Protein AF-0000000068211171 (afdb_homodimer)

Nearest PDB structures (foldseek):
  2gdz-assembly1_A-2  TM=8.925E-01  e=3.241E-23  Homo sapiens
  8fd8-assembly1_A  TM=9.115E-01  e=1.598E-21  Homo sapiens
  8fd8-assembly1_B  TM=9.288E-01  e=7.328E-21  Homo sapiens
  6jh7-assembly1_A-2  TM=8.130E-01  e=3.316E-16  Microcystis aeruginosa FACHB-905 = DIANCHI905
  4j1s-assembly1_A  TM=7.257E-01  e=1.377E-08  Bacillus subtilis subsp. subtilis str. 168

Radius of gyration: 23.76 Å; Cα contacts (8 Å, |Δi|>4): 1234; chains: 2; bounding box: 58×72×52 Å

pLDDT: mean 91.54, std 16.05, range [30.41, 98.94]

Secondary structure (DSSP, 8-state):
-PPPP-TT-EEEEET-SSHHHHHHHHHHHHTT-SEEEEEES-HHHHHHHHHHHHTTS-TTSEEEEE--TTSHHHHHHHHHHHHHHHS---EEEE------GGGHHHHHIIIIIHHHHHHHIIIIIIHHHS-SSS-EEEEEE--THHHH--SSSHHHHHHHHHHHHHHHHHT-HHHHHHH-EEEEEEEE-SEE---SS---GGGGSTT-SS--PEEHHHHHHHHHHHHHHPPTT-EEEE-TTPPPEEE-PPPTTTSPPEE--/-PPPP-TT-EEEEETTTSHHHHHHHHHHHHTT-SEEEEEES-HHHHHHHHHHHHTTS-TTSEEEEE--TTSHHHHHHHHHHHHHHHS---EEEE------GGGHHHHHIIIIIHHHHHHHIIIIIIHHHS-SSS-EEEEEE--THHHH--SSSHHHHHHHHHHHHHHHHHT-HHHHHHH-EEEEEEEE-SEE---SS---TTTTSTT-SS--PEEHHHHHHHHHHHHHHPPTT-EEEE-TTPPPEEE-PPPTTTSPPEE--

Sequence (522 aa):
MQTFSVANKVALVTGGSTGIGYFCAIGLLENGAKAVTIADIDEEAGLKAVRSISENFTENSILFVKTDVTDVDQFEEAFQCTVEAFGHVDILINNAGVLDDSDWKKTIDVNLKGTVNGIQLGLENYLQTCRSTEAAIILNISSTLGLQGSSDNPVYSCTKFAVNGLTLSWGSAEIYKRTGVRVISVCPGATSTNTLHEVPKQISELYASSEVIQTAEEVADGIVKVIKHAKTGSIWIIEGGELAHEYVIPNRLTMKKVYIKMQTFSVANKVALVTGGSTGIGYFCAIGLLENGAKAVTIADIDEEAGLKAVRSISENFTENSILFVKTDVTDVDQFEEAFQCTVEAFGHVDILINNAGVLDDSDWKKTIDVNLKGTVNGIQLGLENYLQTCRSTEAAIILNISSTLGLQGSSDNPVYSCTKFAVNGLTLSWGSAEIYKRTGVRVISVCPGATSTNTLHEVPKQISELYASSEVIQTAEEVADGIVKVIKHAKTGSIWIIEGGELAHEYVIPNRLTMKKVYIK

InterPro domains:
  IPR002347 Short-chain dehydrogenase/reductase SDR [PF00106] (9-202)
  IPR002347 Short-chain dehydrogenase/reductase SDR [PR00080] (87-98)
  IPR002347 Short-chain dehydrogenase/reductase SDR [PR00080] (136-144)
  IPR002347 Short-chain dehydrogenase/reductase SDR [PR00080] (156-175)
  IPR002347 Short-chain dehydrogenase/reductase SDR [PR00081] (10-27)
  IPR002347 Short-chain dehydrogenase/reductase SDR [PR00081] (87-98)
  IPR002347 Short-chain dehydrogenase/reductase SDR [PR00081] (130-146)
  IPR002347 Short-chain dehydrogenase/reductase SDR [PR00081] (156-175)
  IPR002347 Short-chain dehydrogenase/reductase SDR [PR00081] (179-196)
  IPR020904 Short-chain dehydrogenase/reductase, conserved site [PS00061] (143-171)
  IPR036291 NAD(P)-binding domain superfamily [SSF51735] (5-245)

Solvent-accessible surface area (backbone atoms only — not comparable to full-atom values): 25677 Å² total; per-residue (Å²): 132,84,67,47,74,50,55,67,29,23,33,40,27,27,35,16,40,47,44,45,30,30,30,32,51,52,45,41,47,76,55,41,24,52,29,34,29,32,25,21,69,52,54,70,49,25,56,50,37,43,56,59,52,46,72,79,42,62,84,82,30,60,44,71,36,74,21,47,49,68,38,58,67,41,38,48,46,45,54,50,52,39,30,70,74,66,66,26,34,25,35,38,35,44,45,43,62,57,88,42,60,94,49,37,68,59,28,42,38,38,36,34,51,12,41,51,43,48,48,50,48,34,66,73,49,40,39,61,72,28,32,85,55,78,58,25,39,38,39,36,59,42,26,49,40,28,62,66,32,26,72,90,37,30,59,46,14,9,31,22,15,17,46,49,20,34,20,29,5,60,8,27,70,69,49,25,73,74,54,35,37,33,18,27,29,39,18,44,39,60,54,47,51,69,63,84,90,73,69,72,71,70,76,50,54,84,62,45,62,98,57,53,64,22,45,22,55,59,48,14,52,40,47,55,54,42,63,26,64,60,57,52,36,38,38,30,34,36,45,59,76,46,74,29,21,48,56,77,74,72,52,82,89,73,48,83,78,49,66,71,127,130,83,68,47,74,50,57,68,29,24,33,41,27,27,35,17,40,47,42,46,28,31,31,33,50,51,45,42,48,76,54,42,23,52,29,34,30,32,26,20,66,51,53,68,49,25,54,51,36,45,56,60,51,43,72,79,42,64,84,79,30,60,44,70,35,72,21,48,50,67,38,58,68,41,39,48,47,46,53,51,52,38,30,71,74,68,66,25,34,26,33,39,35,44,47,44,64,59,87,40,58,92,47,37,68,58,27,42,38,38,36,34,50,12,43,50,43,49,48,48,48,34,65,74,50,40,39,59,72,30,32,84,55,77,58,25,38,38,37,37,60,43,26,47,40,28,65,67,31,25,72,90,38,28,59,45,14,9,31,22,15,17,46,49,20,36,21,30,5,58,8,27,71,67,48,25,74,74,52,34,38,33,18,26,30,38,18,43,40,59,54,48,47,74,71,92,84,77,74,72,71,73,76,53,56,83,62,46,61,99,56,53,62,24,47,22,57,58,49,15,52,42,46,57,52,42,63,27,61,59,57,52,36,39,37,29,36,34,45,59,75,46,76,29,21,47,55,78,74,71,52,82,90,74,48,84,77,47,64,70,126

Organism: Rhynchophorus ferrugineus (NCBI:txid354439)

Foldseek 3Di:
DAFDQLAQAEEEFEPLLFFLNLLLQLLSVVRHYQAYEYEYQDPVSQVVSCVVSCVPHPDLRYHYQHAQLLDLVSVLVSLVVRCVSRVAHAEYEADFADQDVVPLVVRLSGLAVSLVSRCCCCQVPGNQPGTPDLAGEYEYEAAPLCVPHDPVRRSNSVSSVNSLVVQLVCLDPVSCVVRNYAREYEHEYAEPRPDDDDDDPVVCPVCPDVALYHYSNLVSNLVVVCNRDPHGSWYWYDYNSDHIDTDDDDDPVPDDDDDDD/DAFDQLAQAEEEFEPLLFFLNLLLQLLSVVRHYQAYEYEYQDPVSQVVSLVVSCVPDPDLRYHYQHAQLLDLVSVLVSLVVRCVSRVAHAEYEADFADQDVVPLVVRLSGLAVSLVSRCCCCQVPGNQPGTPDLAGEYEYEAAPLCVPHDPVRRSNSVSSVNLLVVQLVCLDPVSCVVRNYAREYEHEYAEDRDDDDDDDPVVCPVCPDVALYHYSNLVSNLVVVCNRDPHGSWYWYDYNSDHIDTDDDDDPVPDDDDDDD

Structure (mmCIF, N/CA/C/O backbone):
data_AF-0000000068211171-model_v1
#
loop_
_entity.id
_entity.type
_entity.pdbx_description
1 polymer '15-hydroxyprostaglandin dehydrogenase'
#
loop_
_atom_site.group_PDB
_atom_site.id
_atom_site.type_symbol
_atom_site.label_atom_id
_atom_site.label_alt_id
_atom_site.label_comp_id
_atom_site.label_asym_id
_atom_site.label_entity_id
_atom_site.label_seq_id
_atom_site.pdbx_PDB_ins_code
_atom_site.Cartn_x
_atom_site.Cartn_y
_atom_site.Cartn_z
_atom_site.occupancy
_atom_site.B_iso_or_equiv
_atom_site.auth_seq_id
_atom_site.auth_comp_id
_atom_site.auth_asym_id
_atom_site.auth_atom_id
_atom_site.pdbx_PDB_model_num
ATOM 1 N N . MET A 1 1 ? -13.75 24.5 -5.977 1 55.88 1 MET A N 1
ATOM 2 C CA . MET A 1 1 ? -13.734 24.125 -4.566 1 55.88 1 MET A CA 1
ATOM 3 C C . MET A 1 1 ? -13.148 25.25 -3.719 1 55.88 1 MET A C 1
ATOM 5 O O . MET A 1 1 ? -12.266 25.984 -4.176 1 55.88 1 MET A O 1
ATOM 9 N N . GLN A 1 2 ? -13.805 25.609 -2.613 1 69 2 GLN A N 1
ATOM 10 C CA . GLN A 1 2 ? -13.391 26.734 -1.776 1 69 2 GLN A CA 1
ATOM 11 C C . GLN A 1 2 ? -12.008 26.5 -1.182 1 69 2 GLN A C 1
ATOM 13 O O . GLN A 1 2 ? -11.664 25.359 -0.824 1 69 2 GLN A O 1
ATOM 18 N N . THR A 1 3 ? -11.156 27.422 -1.24 1 89.31 3 THR A N 1
ATOM 19 C CA . THR A 1 3 ? -9.812 27.391 -0.675 1 89.31 3 THR A CA 1
ATOM 20 C C . THR A 1 3 ? -9.867 27.156 0.832 1 89.31 3 THR A C 1
ATOM 22 O O . THR A 1 3 ? -10.789 27.609 1.504 1 89.31 3 THR A O 1
ATOM 25 N N . PHE A 1 4 ? -9.062 26.297 1.333 1 94.88 4 PHE A N 1
ATOM 26 C CA . PHE A 1 4 ? -8.938 26.062 2.766 1 94.88 4 PHE A CA 1
ATOM 27 C C . PHE A 1 4 ? -7.98 27.062 3.398 1 94.88 4 PHE A C 1
ATOM 29 O O . PHE A 1 4 ? -6.816 27.156 3.006 1 94.88 4 PHE A O 1
ATOM 36 N N . SER A 1 5 ? -8.422 27.844 4.281 1 95.75 5 SER A N 1
ATOM 37 C CA . SER A 1 5 ? -7.57 28.812 4.961 1 95.75 5 SER A CA 1
ATOM 38 C C . SER A 1 5 ? -6.883 28.203 6.172 1 95.75 5 SER A C 1
ATOM 40 O O . SER A 1 5 ? -7.535 27.547 7 1 95.75 5 SER A O 1
ATOM 42 N N . VAL A 1 6 ? -5.629 28.469 6.309 1 97.12 6 VAL A N 1
ATOM 43 C CA . VAL A 1 6 ? -4.84 27.953 7.422 1 97.12 6 VAL A CA 1
ATOM 44 C C . VAL A 1 6 ? -4.973 28.891 8.625 1 97.12 6 VAL A C 1
ATOM 46 O O . VAL A 1 6 ? -4.641 28.516 9.75 1 97.12 6 VAL A O 1
ATOM 49 N N . ALA A 1 7 ? -5.488 30.062 8.367 1 96.88 7 ALA A N 1
ATOM 50 C CA . ALA A 1 7 ? -5.57 31.078 9.406 1 96.88 7 ALA A CA 1
ATOM 51 C C . ALA A 1 7 ? -6.41 30.609 10.586 1 96.88 7 ALA A C 1
ATOM 53 O O . ALA A 1 7 ? -7.52 30.094 10.398 1 96.88 7 ALA A O 1
ATOM 54 N N . ASN A 1 8 ? -5.859 30.719 11.773 1 97.19 8 ASN A N 1
ATOM 55 C CA . ASN A 1 8 ? -6.5 30.438 13.055 1 97.19 8 ASN A CA 1
ATOM 56 C C . ASN A 1 8 ? -6.785 28.953 13.234 1 97.19 8 ASN A C 1
ATOM 58 O O . ASN A 1 8 ? -7.527 28.562 14.133 1 97.19 8 ASN A O 1
ATOM 62 N N . LYS A 1 9 ? -6.211 28.125 12.391 1 98.25 9 LYS A N 1
ATOM 63 C CA . LYS A 1 9 ? -6.402 26.688 12.484 1 98.25 9 LYS A CA 1
ATOM 64 C C . LYS A 1 9 ? -5.402 26.047 13.453 1 98.25 9 LYS A C 1
ATOM 66 O O . LYS A 1 9 ? -4.352 26.641 13.727 1 98.25 9 LYS A O 1
ATOM 71 N N . VAL A 1 10 ? -5.789 24.938 13.977 1 98.75 10 VAL A N 1
ATOM 72 C CA . VAL A 1 10 ? -4.914 24.141 14.828 1 98.75 10 VAL A CA 1
ATOM 73 C C . VAL A 1 10 ? -4.547 22.844 14.125 1 98.75 10 VAL A C 1
ATOM 75 O O . VAL A 1 10 ? -5.414 22.156 13.578 1 98.75 10 VAL A O 1
ATOM 78 N N . ALA A 1 11 ? -3.25 22.531 14.133 1 98.88 11 ALA A N 1
ATOM 79 C CA . ALA A 1 11 ? -2.77 21.359 13.406 1 98.88 11 ALA A CA 1
ATOM 80 C C . ALA A 1 11 ? -2.1 20.375 14.352 1 98.88 11 ALA A C 1
ATOM 82 O O . ALA A 1 11 ? -1.543 20.766 15.383 1 98.88 11 ALA A O 1
ATOM 83 N N . LEU A 1 12 ? -2.244 19.156 14.086 1 98.94 12 LEU A N 1
ATOM 84 C CA . LEU A 1 12 ? -1.472 18.047 14.656 1 98.94 12 LEU A CA 1
ATOM 85 C C . LEU A 1 12 ? -0.563 17.422 13.602 1 98.94 12 LEU A C 1
ATOM 87 O O . LEU A 1 12 ? -1.039 16.938 12.57 1 98.94 12 LEU A O 1
ATOM 91 N N . VAL A 1 13 ? 0.759 17.453 13.805 1 98.94 13 VAL A N 1
ATOM 92 C CA . VAL A 1 13 ? 1.749 16.938 12.867 1 98.94 13 VAL A CA 1
ATOM 93 C C . VAL A 1 13 ? 2.51 15.781 13.5 1 98.94 13 VAL 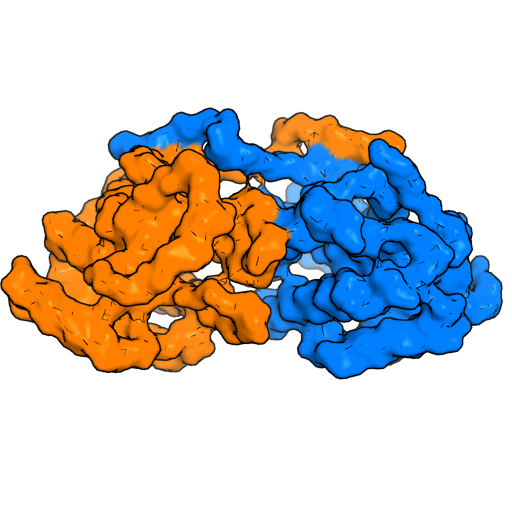A C 1
ATOM 95 O O . VAL A 1 13 ? 3.25 15.961 14.469 1 98.94 13 VAL A O 1
ATOM 98 N N . THR A 1 14 ? 2.361 14.633 12.961 1 98.94 14 THR A N 1
ATOM 99 C CA . THR A 1 14 ? 3.148 13.508 13.453 1 98.94 14 THR A CA 1
ATOM 100 C C . THR A 1 14 ? 4.543 13.516 12.836 1 98.94 14 THR A C 1
ATOM 102 O O . THR A 1 14 ? 4.73 13.984 11.711 1 98.94 14 THR A O 1
ATOM 105 N N . GLY A 1 15 ? 5.465 12.922 13.57 1 98.19 15 GLY A N 1
ATOM 106 C CA . GLY A 1 15 ? 6.836 13.016 13.086 1 98.19 15 GLY A CA 1
ATOM 107 C C . GLY A 1 15 ? 7.297 14.445 12.875 1 98.19 15 GLY A C 1
ATOM 108 O O . GLY A 1 15 ? 7.988 14.742 11.898 1 98.19 15 GLY A O 1
ATOM 109 N N . GLY A 1 16 ? 6.871 15.312 13.703 1 97.81 16 GLY A N 1
ATOM 110 C CA . GLY A 1 16 ? 7.043 16.734 13.453 1 97.81 16 GLY A CA 1
ATOM 111 C C . GLY A 1 16 ? 8.305 17.297 14.086 1 97.81 16 GLY A C 1
ATOM 112 O O . GLY A 1 16 ? 8.539 18.516 14.031 1 97.81 16 GLY A O 1
ATOM 113 N N . SER A 1 17 ? 9.156 16.453 14.695 1 97.06 17 SER A N 1
ATOM 114 C CA . SER A 1 17 ? 10.297 16.953 15.445 1 97.06 17 SER A CA 1
ATOM 115 C C . SER A 1 17 ? 11.445 17.328 14.523 1 97.06 17 SER A C 1
ATOM 117 O O . SER A 1 17 ? 12.32 18.125 14.898 1 97.06 17 SER A O 1
ATOM 119 N N . THR A 1 18 ? 11.531 16.719 13.32 1 94.56 18 THR A N 1
ATOM 120 C CA . THR A 1 18 ? 12.609 16.969 12.375 1 94.56 18 THR A CA 1
ATOM 121 C C . THR A 1 18 ? 12.102 16.906 10.938 1 94.56 18 THR A C 1
ATOM 123 O O . THR A 1 18 ? 10.914 16.641 10.711 1 94.56 18 THR A O 1
ATOM 126 N N . GLY A 1 19 ? 12.906 17.297 10.047 1 95.69 19 GLY A N 1
ATOM 127 C CA . GLY A 1 19 ? 12.656 17.078 8.633 1 95.69 19 GLY A CA 1
ATOM 128 C C . GLY A 1 19 ? 11.438 17.812 8.117 1 95.69 19 GLY A C 1
ATOM 129 O O . GLY A 1 19 ? 11.227 18.984 8.469 1 95.69 19 GLY A O 1
ATOM 130 N N . ILE A 1 20 ? 10.727 17.203 7.27 1 97.19 20 ILE A N 1
ATOM 131 C CA . ILE A 1 20 ? 9.578 17.797 6.605 1 97.19 20 ILE A CA 1
ATOM 132 C C . ILE A 1 20 ? 8.531 18.203 7.645 1 97.19 20 ILE A C 1
ATOM 134 O O . ILE A 1 20 ? 7.961 19.297 7.574 1 97.19 20 ILE A O 1
ATOM 138 N N . GLY A 1 21 ? 8.312 17.344 8.695 1 98.12 21 GLY A N 1
ATOM 139 C CA . GLY A 1 21 ? 7.324 17.641 9.727 1 98.12 21 GLY A CA 1
ATOM 140 C C . GLY A 1 21 ? 7.633 18.891 10.516 1 98.12 21 GLY A C 1
ATOM 141 O O . GLY A 1 21 ? 6.742 19.688 10.797 1 98.12 21 GLY A O 1
ATOM 142 N N . TYR A 1 22 ? 8.891 19.047 10.805 1 97.5 22 TYR A N 1
ATOM 143 C CA . TYR A 1 22 ? 9.359 20.219 11.523 1 97.5 22 TYR A CA 1
ATOM 144 C C . TYR A 1 22 ? 9.078 21.5 10.734 1 97.5 22 TYR A C 1
ATOM 146 O O . TYR A 1 22 ? 8.508 22.453 11.273 1 97.5 22 TYR A O 1
ATOM 154 N N . PHE A 1 23 ? 9.352 21.453 9.5 1 97.69 23 PHE A N 1
ATOM 155 C CA . PHE A 1 23 ? 9.195 22.656 8.68 1 97.69 23 PHE A CA 1
ATOM 156 C C . PHE A 1 23 ? 7.734 22.859 8.305 1 97.69 23 PHE A C 1
ATOM 158 O O . PHE A 1 23 ? 7.305 24 8.07 1 97.69 23 PHE A O 1
ATOM 165 N N . CYS A 1 24 ? 6.953 21.797 8.297 1 98.31 24 CYS A N 1
ATOM 166 C CA . CYS A 1 24 ? 5.516 21.953 8.125 1 98.31 24 CYS A CA 1
ATOM 167 C C . CYS A 1 24 ? 4.914 22.75 9.281 1 98.31 24 CYS A C 1
ATOM 169 O O . CYS A 1 24 ? 4.082 23.625 9.07 1 98.31 24 CYS A O 1
ATOM 171 N N . ALA A 1 25 ? 5.359 22.375 10.508 1 98.25 25 ALA A N 1
ATOM 172 C CA . ALA A 1 25 ? 4.879 23.109 11.672 1 98.25 25 ALA A CA 1
ATOM 173 C C . ALA A 1 25 ? 5.188 24.594 11.555 1 98.25 25 ALA A C 1
ATOM 175 O O . ALA A 1 25 ? 4.305 25.438 11.742 1 98.25 25 ALA A O 1
ATOM 176 N N . ILE A 1 26 ? 6.398 24.922 11.148 1 97.62 26 ILE A N 1
ATOM 177 C CA . ILE A 1 26 ? 6.836 26.297 10.984 1 97.62 26 ILE A CA 1
ATOM 178 C C . ILE A 1 26 ? 6.012 26.984 9.891 1 97.62 26 ILE A C 1
ATOM 180 O O . ILE A 1 26 ? 5.504 28.094 10.078 1 97.62 26 ILE A O 1
ATOM 184 N N . GLY A 1 27 ? 5.871 26.266 8.734 1 97.88 27 GLY A N 1
ATOM 185 C CA . GLY A 1 27 ? 5.137 26.812 7.609 1 97.88 27 GLY A CA 1
ATOM 186 C C . GLY A 1 27 ? 3.686 27.125 7.938 1 97.88 27 GLY A C 1
ATOM 187 O O . GLY A 1 27 ? 3.15 28.141 7.504 1 97.88 27 GLY A O 1
ATOM 188 N N . LEU A 1 28 ? 3.041 26.281 8.711 1 98.44 28 LEU A N 1
ATOM 189 C CA . LEU A 1 28 ? 1.657 26.5 9.109 1 98.44 28 LEU A CA 1
ATOM 190 C C . LEU A 1 28 ? 1.548 27.734 10 1 98.44 28 LEU A C 1
ATOM 192 O O . LEU A 1 28 ? 0.67 28.578 9.789 1 98.44 28 LEU A O 1
ATOM 196 N N . LEU A 1 29 ? 2.439 27.875 10.977 1 98 29 LEU A N 1
ATOM 197 C CA . LEU A 1 29 ? 2.434 29.016 11.875 1 98 29 LEU A CA 1
ATOM 198 C C . LEU A 1 29 ? 2.715 30.312 11.117 1 98 29 LEU A C 1
ATOM 200 O O . LEU A 1 29 ? 2.064 31.328 11.352 1 98 29 LEU A O 1
ATOM 204 N N . GLU A 1 30 ? 3.639 30.219 10.172 1 97.19 30 GLU A N 1
ATOM 205 C CA . GLU A 1 30 ? 3.986 31.391 9.359 1 97.19 30 GLU A CA 1
ATOM 206 C C . GLU A 1 30 ? 2.809 31.828 8.492 1 97.19 30 GLU A C 1
ATOM 208 O O . GLU A 1 30 ? 2.73 33 8.086 1 97.19 30 GLU A O 1
ATOM 213 N N . ASN A 1 31 ? 1.88 30.922 8.258 1 97.19 31 ASN A N 1
ATOM 214 C CA . ASN A 1 31 ? 0.731 31.219 7.41 1 97.19 31 ASN A CA 1
ATOM 215 C C . ASN A 1 31 ? -0.526 31.469 8.242 1 97.19 31 ASN A C 1
ATOM 217 O O . ASN A 1 31 ? -1.642 31.391 7.723 1 97.19 31 ASN A O 1
ATOM 221 N N . GLY A 1 32 ? -0.362 31.641 9.531 1 96.69 32 GLY A N 1
ATOM 222 C CA . GLY A 1 32 ? -1.443 32.188 10.344 1 96.69 32 GLY A CA 1
ATOM 223 C C . GLY A 1 32 ? -2.131 31.125 11.188 1 96.69 32 GLY A C 1
ATOM 224 O O . GLY A 1 32 ? -3.154 31.391 11.82 1 96.69 32 GLY A O 1
ATOM 225 N N . ALA A 1 33 ? -1.628 29.891 11.242 1 98 33 ALA A N 1
ATOM 226 C CA . ALA A 1 33 ? -2.209 28.906 12.141 1 98 33 ALA A CA 1
ATOM 227 C C . ALA A 1 33 ? -2.148 29.375 13.594 1 98 33 ALA A C 1
ATOM 229 O O . ALA A 1 33 ? -1.183 30.031 14 1 98 33 ALA A O 1
ATOM 230 N N . LYS A 1 34 ? -3.182 29.031 14.305 1 97.62 34 LYS A N 1
ATOM 231 C CA . LYS A 1 34 ? -3.23 29.359 15.727 1 97.62 34 LYS A CA 1
ATOM 232 C C . LYS A 1 34 ? -2.182 28.578 16.516 1 97.62 34 LYS A C 1
ATOM 234 O O . LYS A 1 34 ? -1.507 29.141 17.375 1 97.62 34 LYS A O 1
ATOM 239 N N . ALA A 1 35 ? -2.145 27.297 16.203 1 98.44 35 ALA A N 1
ATOM 240 C CA . ALA A 1 35 ? -1.24 26.453 16.969 1 98.44 35 ALA A CA 1
ATOM 241 C C . ALA A 1 35 ? -0.952 25.156 16.234 1 98.44 35 ALA A C 1
ATOM 243 O O . ALA A 1 35 ? -1.715 24.75 15.352 1 98.44 35 ALA A O 1
ATOM 244 N N . VAL A 1 36 ? 0.19 24.531 16.578 1 98.75 36 VAL A N 1
ATOM 245 C CA . VAL A 1 36 ? 0.576 23.234 16.047 1 98.75 36 VAL A CA 1
ATOM 246 C C . VAL A 1 36 ? 1.023 22.312 17.172 1 98.75 36 VAL A C 1
ATOM 248 O O . VAL A 1 36 ? 1.82 22.703 18.031 1 98.75 36 VAL A O 1
ATOM 251 N N . THR A 1 37 ? 0.47 21.172 17.25 1 98.81 37 THR A N 1
ATOM 252 C CA . THR A 1 37 ? 0.99 20.109 18.109 1 98.81 37 THR A CA 1
ATOM 253 C C . THR A 1 37 ? 1.908 19.172 17.312 1 98.81 37 THR A C 1
ATOM 255 O O . THR A 1 37 ? 1.514 18.641 16.281 1 98.81 37 THR A O 1
ATOM 258 N N . ILE A 1 38 ? 3.119 19 17.844 1 98.44 38 ILE A N 1
ATOM 259 C CA . ILE A 1 38 ? 4.074 18.047 17.297 1 98.44 38 ILE A CA 1
ATOM 260 C C . ILE A 1 38 ? 3.959 16.719 18.047 1 98.44 38 ILE A C 1
ATOM 262 O O . ILE A 1 38 ? 4.121 16.688 19.266 1 98.44 38 ILE A O 1
ATOM 266 N N . ALA A 1 39 ? 3.627 15.695 17.359 1 98.88 39 ALA A N 1
ATOM 267 C CA . ALA A 1 39 ? 3.6 14.336 17.891 1 98.88 39 ALA A CA 1
ATOM 268 C C . ALA A 1 39 ? 4.754 13.508 17.344 1 98.88 39 ALA A C 1
ATOM 270 O O . ALA A 1 39 ? 4.898 13.359 16.125 1 98.88 39 ALA A O 1
ATOM 271 N N . ASP A 1 40 ? 5.566 12.984 18.188 1 98.56 40 ASP A N 1
ATOM 272 C CA . ASP A 1 40 ? 6.766 12.258 17.781 1 98.56 40 ASP A CA 1
ATOM 273 C C . ASP A 1 40 ? 7.199 11.266 18.875 1 98.56 40 ASP A C 1
ATOM 275 O O . ASP A 1 40 ? 6.91 11.469 20.047 1 98.56 40 ASP A O 1
ATOM 279 N N . ILE A 1 41 ? 7.891 10.281 18.453 1 98.31 41 ILE A N 1
ATOM 280 C CA . ILE A 1 41 ? 8.328 9.273 19.406 1 98.31 41 ILE A CA 1
ATOM 281 C C . ILE A 1 41 ? 9.594 9.75 20.109 1 98.31 41 ILE A C 1
ATOM 283 O O . ILE A 1 41 ? 9.867 9.336 21.25 1 98.31 41 ILE A O 1
ATOM 287 N N . ASP A 1 42 ? 10.359 10.586 19.469 1 97.81 42 ASP A N 1
ATOM 288 C CA . ASP A 1 42 ? 11.609 11.102 20.016 1 97.81 42 ASP A CA 1
ATOM 289 C C . ASP A 1 42 ? 11.359 12.32 20.891 1 97.81 42 ASP A C 1
ATOM 291 O O . ASP A 1 42 ? 11.25 13.445 20.406 1 97.81 42 ASP A O 1
ATOM 295 N N . GLU A 1 43 ? 11.391 12.102 22.156 1 98.06 43 GLU A N 1
ATOM 296 C CA . GLU A 1 43 ? 11.055 13.164 23.094 1 98.06 43 GLU A CA 1
ATOM 297 C C . GLU A 1 43 ? 12.094 14.281 23.062 1 98.06 43 GLU A C 1
ATOM 299 O O . GLU A 1 43 ? 11.742 15.461 23.078 1 98.06 43 GLU A O 1
ATOM 304 N N . GLU A 1 44 ? 13.344 13.906 23.031 1 98.06 44 GLU A N 1
ATOM 305 C CA . GLU A 1 44 ? 14.406 14.914 23.016 1 98.06 44 GLU A CA 1
ATOM 306 C C . GLU A 1 44 ? 14.312 15.805 21.797 1 98.06 44 GLU A C 1
ATOM 308 O O . GLU A 1 44 ? 14.359 17.031 21.906 1 98.06 44 GLU A O 1
ATOM 313 N N . ALA A 1 45 ? 14.148 15.219 20.625 1 97.44 45 ALA A N 1
ATOM 314 C CA . ALA A 1 45 ? 14.023 15.977 19.391 1 97.44 45 ALA A CA 1
ATOM 315 C C . ALA A 1 45 ? 12.766 16.844 19.391 1 97.44 45 ALA A C 1
ATOM 317 O O . ALA A 1 45 ? 12.773 17.969 18.891 1 97.44 45 ALA A O 1
ATOM 318 N N . GLY A 1 46 ? 11.695 16.312 20.016 1 97.94 46 GLY A N 1
ATOM 319 C CA . GLY A 1 46 ? 10.445 17.047 20.094 1 97.94 46 GLY A CA 1
ATOM 320 C C . GLY A 1 46 ? 10.539 18.297 20.938 1 97.94 46 GLY A C 1
ATOM 321 O O . GLY A 1 46 ? 10.086 19.375 20.531 1 97.94 46 GLY A O 1
ATOM 322 N N . LEU A 1 47 ? 11.125 18.172 22.109 1 97.12 47 LEU A N 1
ATOM 323 C CA . LEU A 1 47 ? 11.258 19.312 23.016 1 97.12 47 LEU A CA 1
ATOM 324 C C . LEU A 1 47 ? 12.203 20.359 22.422 1 97.12 47 LEU A C 1
ATOM 326 O O . LEU A 1 47 ? 11.969 21.562 22.578 1 97.12 47 LEU A O 1
ATOM 330 N N . LYS A 1 48 ? 13.234 19.875 21.766 1 96.25 48 LYS A N 1
ATOM 331 C CA . LYS A 1 48 ? 14.141 20.797 21.062 1 96.25 48 LYS A CA 1
ATOM 332 C C . LYS A 1 48 ? 13.406 21.562 19.984 1 96.25 48 LYS A C 1
ATOM 334 O O . LYS A 1 48 ? 13.625 22.766 19.812 1 96.25 48 LYS A O 1
ATOM 339 N N . ALA A 1 49 ? 12.562 20.875 19.203 1 95.81 49 ALA A N 1
ATOM 340 C CA . ALA A 1 49 ? 11.773 21.5 18.156 1 95.81 49 ALA A CA 1
ATOM 341 C C . ALA A 1 49 ? 10.867 22.594 18.734 1 95.81 49 ALA A C 1
ATOM 343 O O . ALA A 1 49 ? 10.805 23.703 18.188 1 95.81 49 ALA A O 1
ATOM 344 N N . VAL A 1 50 ? 10.195 22.297 19.828 1 95.81 50 VAL A N 1
ATOM 345 C CA . VAL A 1 50 ? 9.281 23.25 20.453 1 95.81 50 VAL A CA 1
ATOM 346 C C . VAL A 1 50 ? 10.047 24.484 20.906 1 95.81 50 VAL A C 1
ATOM 348 O O . VAL A 1 50 ? 9.602 25.609 20.672 1 95.81 50 VAL A O 1
ATOM 351 N N . ARG A 1 51 ? 11.188 24.297 21.5 1 94.56 51 ARG A N 1
ATOM 352 C CA . ARG A 1 51 ? 12 25.422 21.969 1 94.56 51 ARG A CA 1
ATOM 353 C C . ARG A 1 51 ? 12.422 26.297 20.797 1 94.56 51 ARG A C 1
ATOM 355 O O . ARG A 1 51 ? 12.297 27.531 20.859 1 94.56 51 ARG A O 1
ATOM 362 N N . SER A 1 52 ? 12.867 25.656 19.766 1 94.5 52 SER A N 1
ATOM 363 C CA . SER A 1 52 ? 13.352 26.391 18.594 1 94.5 52 SER A CA 1
ATOM 364 C C . SER A 1 52 ? 12.219 27.172 17.938 1 94.5 52 SER A C 1
ATOM 366 O O . SER A 1 52 ? 12.391 28.344 17.578 1 94.5 52 SER A O 1
ATOM 368 N N . ILE A 1 53 ? 11.062 26.578 17.781 1 95.06 53 ILE A N 1
ATOM 369 C CA . ILE A 1 53 ? 9.945 27.188 17.078 1 95.06 53 ILE A CA 1
ATOM 370 C C . ILE A 1 53 ? 9.344 28.297 17.938 1 95.06 53 ILE A C 1
ATOM 372 O O . ILE A 1 53 ? 8.938 29.344 17.406 1 95.06 53 ILE A O 1
ATOM 376 N N . SER A 1 54 ? 9.336 28.078 19.234 1 93.44 54 SER A N 1
ATOM 377 C CA . SER A 1 54 ? 8.727 29.047 20.156 1 93.44 54 SER A CA 1
ATOM 378 C C . SER A 1 54 ? 9.492 30.359 20.156 1 93.44 54 SER A C 1
ATOM 380 O O . SER A 1 54 ? 8.969 31.391 20.578 1 93.44 54 SER A O 1
ATOM 382 N N . GLU A 1 55 ? 10.711 30.297 19.734 1 92.31 55 GLU A N 1
ATOM 383 C CA . GLU A 1 55 ? 11.523 31.5 19.688 1 92.31 55 GLU A CA 1
ATOM 384 C C . GLU A 1 55 ? 10.969 32.5 18.672 1 92.31 55 GLU A C 1
ATOM 386 O O . GLU A 1 55 ? 11.148 33.719 18.812 1 92.31 55 GLU A O 1
ATOM 391 N N . ASN A 1 56 ? 10.305 32.031 17.703 1 90.75 56 ASN A N 1
ATOM 392 C CA . ASN A 1 56 ? 9.891 32.875 16.578 1 90.75 56 ASN A CA 1
ATOM 393 C C . ASN A 1 56 ? 8.383 33.094 16.578 1 90.75 56 ASN A C 1
ATOM 395 O O . ASN A 1 56 ? 7.871 33.875 15.773 1 90.75 56 ASN A O 1
ATOM 399 N N . PHE A 1 57 ? 7.68 32.438 17.406 1 89.94 57 PHE A N 1
ATOM 400 C CA . PHE A 1 57 ? 6.227 32.531 17.406 1 89.94 57 PHE A CA 1
ATOM 401 C C . PHE A 1 57 ? 5.695 32.75 18.812 1 89.94 57 PHE A C 1
ATOM 403 O O . PHE A 1 57 ? 6.453 32.688 19.781 1 89.94 57 PHE A O 1
ATOM 410 N N . THR A 1 58 ? 4.449 33.188 18.875 1 79.12 58 THR A N 1
ATOM 411 C CA . THR A 1 58 ? 3.84 33.469 20.172 1 79.12 58 THR A CA 1
ATOM 412 C C . THR A 1 58 ? 3.973 32.281 21.109 1 79.12 58 THR A C 1
ATOM 414 O O . THR A 1 58 ? 3.947 31.141 20.656 1 79.12 58 THR A O 1
ATOM 417 N N . GLU A 1 59 ? 3.9 32.719 22.234 1 76.56 59 GLU A N 1
ATOM 418 C CA . GLU A 1 59 ? 3.984 31.688 23.266 1 76.56 59 GLU A CA 1
ATOM 419 C C . GLU A 1 59 ? 2.758 30.781 23.234 1 76.56 59 GLU A C 1
ATOM 421 O O . GLU A 1 59 ? 1.652 31.219 22.922 1 76.56 59 GLU A O 1
ATOM 426 N N . ASN A 1 60 ? 2.773 29.562 23.234 1 82.5 60 ASN A N 1
ATOM 427 C CA . ASN A 1 60 ? 1.691 28.594 23.328 1 82.5 60 ASN A CA 1
ATOM 428 C C . ASN A 1 60 ? 1.167 28.219 21.953 1 82.5 60 ASN A C 1
ATOM 430 O O . ASN A 1 60 ? 0.004 27.828 21.797 1 82.5 60 ASN A O 1
ATOM 434 N N . SER A 1 61 ? 1.928 28.531 20.953 1 94.06 61 SER A N 1
ATOM 435 C CA . SER A 1 61 ? 1.477 28.172 19.609 1 94.06 61 SER A CA 1
ATOM 436 C C . SER A 1 61 ? 1.998 26.797 19.203 1 94.06 61 SER A C 1
ATOM 438 O O . SER A 1 61 ? 1.676 26.297 18.125 1 94.06 61 SER A O 1
ATOM 440 N N . ILE A 1 62 ? 2.832 26.219 20.109 1 97.25 62 ILE A N 1
ATOM 441 C CA . ILE A 1 62 ? 3.408 24.938 19.75 1 97.25 62 ILE A CA 1
ATOM 442 C C . ILE A 1 62 ? 3.414 24.016 20.969 1 97.25 62 ILE A C 1
ATOM 444 O O . ILE A 1 62 ? 3.727 24.453 22.078 1 97.25 62 ILE A O 1
ATOM 448 N N . LEU A 1 63 ? 3.002 22.781 20.828 1 97.88 63 LEU A N 1
ATOM 449 C CA . LEU A 1 63 ? 2.938 21.75 21.859 1 97.88 63 LEU A CA 1
ATOM 450 C C . LEU A 1 63 ? 3.6 20.453 21.391 1 97.88 63 LEU A C 1
ATOM 452 O O . LEU A 1 63 ? 3.48 20.094 20.219 1 97.88 63 LEU A O 1
ATOM 456 N N . PHE A 1 64 ? 4.367 19.875 22.297 1 98.5 64 PHE A N 1
ATOM 457 C CA . PHE A 1 64 ? 4.91 18.547 22 1 98.5 64 PHE A CA 1
ATOM 458 C C . PHE A 1 64 ? 4.184 17.469 22.797 1 98.5 64 PHE A C 1
ATOM 460 O O . PHE A 1 64 ? 3.932 17.641 24 1 98.5 64 PHE A O 1
ATOM 467 N N . VAL A 1 65 ? 3.797 16.391 22.141 1 98.88 65 VAL A N 1
ATOM 468 C CA . VAL A 1 65 ? 3.25 15.195 22.781 1 98.88 65 VAL A CA 1
ATOM 469 C C . VAL A 1 65 ? 4.004 13.953 22.297 1 98.88 65 VAL A C 1
ATOM 471 O O . VAL A 1 65 ? 4.039 13.664 21.109 1 98.88 65 VAL A O 1
ATOM 474 N N . LYS A 1 66 ? 4.66 13.234 23.234 1 98.88 66 LYS A N 1
ATOM 475 C CA . LYS A 1 66 ? 5.309 11.977 22.844 1 98.88 66 LYS A CA 1
ATOM 476 C C . LYS A 1 66 ? 4.289 10.961 22.344 1 98.88 66 LYS A C 1
ATOM 478 O O . LYS A 1 66 ? 3.326 10.641 23.047 1 98.88 66 LYS A O 1
ATOM 483 N N . THR A 1 67 ? 4.543 10.484 21.125 1 98.88 67 THR A N 1
ATOM 484 C CA . THR A 1 67 ? 3.527 9.648 20.5 1 98.88 67 THR A CA 1
ATOM 485 C C . THR A 1 67 ? 4.172 8.586 19.609 1 98.88 67 THR A C 1
ATOM 487 O O . THR A 1 67 ? 4.988 8.906 18.75 1 98.88 67 THR A O 1
ATOM 490 N N . ASP A 1 68 ? 3.896 7.363 19.859 1 98.88 68 ASP A N 1
ATOM 491 C CA . ASP A 1 68 ? 4.078 6.289 18.891 1 98.88 68 ASP A CA 1
ATOM 492 C C . ASP A 1 68 ? 2.824 6.094 18.047 1 98.88 68 ASP A C 1
ATOM 494 O O . ASP A 1 68 ? 1.803 5.613 18.547 1 98.88 68 ASP A O 1
ATOM 498 N N . VAL A 1 69 ? 2.904 6.449 16.781 1 98.88 69 VAL A N 1
ATOM 499 C CA . VAL A 1 69 ? 1.716 6.488 15.938 1 98.88 69 VAL A CA 1
ATOM 500 C C . VAL A 1 69 ? 1.16 5.078 15.758 1 98.88 69 VAL A C 1
ATOM 502 O O . VAL A 1 69 ? 0.021 4.902 15.32 1 98.88 69 VAL A O 1
ATOM 505 N N . THR A 1 70 ? 2.008 4.008 16.047 1 98.69 70 THR A N 1
ATOM 506 C CA . THR A 1 70 ? 1.525 2.635 15.93 1 98.69 70 THR A CA 1
ATOM 507 C C . THR A 1 70 ? 0.668 2.258 17.141 1 98.69 70 THR A C 1
ATOM 509 O O . THR A 1 70 ? -0.024 1.239 17.109 1 98.69 70 THR A O 1
ATOM 512 N N . ASP A 1 71 ? 0.743 3.025 18.156 1 98.75 71 ASP A N 1
ATOM 513 C CA . ASP A 1 71 ? -0.074 2.865 19.359 1 98.75 71 ASP A CA 1
ATOM 514 C C . ASP A 1 71 ? -1.28 3.801 19.328 1 98.75 71 ASP A C 1
ATOM 516 O O . ASP A 1 71 ? -1.146 5 19.578 1 98.75 71 ASP A O 1
ATOM 520 N N . VAL A 1 72 ? -2.42 3.229 19.109 1 98.5 72 VAL A N 1
ATOM 521 C CA . VAL A 1 72 ? -3.613 4.027 18.844 1 98.5 72 VAL A CA 1
ATOM 522 C C . VAL A 1 72 ? -3.967 4.852 20.078 1 98.5 72 VAL A C 1
ATOM 524 O O . VAL A 1 72 ? -4.449 5.98 19.969 1 98.5 72 VAL A O 1
ATOM 527 N N . ASP A 1 73 ? -3.736 4.34 21.25 1 98.69 73 ASP A N 1
ATOM 528 C CA . ASP A 1 73 ? -4.043 5.078 22.469 1 98.69 73 ASP A CA 1
ATOM 529 C C . ASP A 1 73 ? -3.129 6.297 22.625 1 98.69 73 ASP A C 1
ATOM 531 O O . ASP A 1 73 ? -3.584 7.375 23 1 98.69 73 ASP A O 1
ATOM 535 N N . GLN A 1 74 ? -1.854 6.102 22.344 1 98.88 74 GLN A N 1
ATOM 536 C CA . GLN A 1 74 ? -0.932 7.23 22.391 1 98.88 74 GLN A CA 1
ATOM 537 C C . GLN A 1 74 ? -1.291 8.273 21.328 1 98.88 74 GLN A C 1
ATOM 539 O O . GLN A 1 74 ? -1.24 9.477 21.594 1 98.88 74 GLN A O 1
ATOM 544 N N . PHE A 1 75 ? -1.656 7.828 20.172 1 98.94 75 PHE A N 1
ATOM 545 C CA . PHE A 1 75 ? -2.033 8.742 19.094 1 98.94 75 PHE A CA 1
ATOM 546 C C . PHE A 1 75 ? -3.287 9.531 19.469 1 98.94 75 PHE A C 1
ATOM 548 O O . PHE A 1 75 ? -3.359 10.734 19.25 1 98.94 75 PHE A O 1
ATOM 555 N N . GLU A 1 76 ? -4.195 8.836 20.062 1 98.81 76 GLU A N 1
ATOM 556 C CA . GLU A 1 76 ? -5.41 9.516 20.516 1 98.81 76 GLU A CA 1
ATOM 557 C C . GLU A 1 76 ? -5.094 10.547 21.594 1 98.81 76 GLU A C 1
ATOM 559 O O . GLU A 1 76 ? -5.699 11.617 21.625 1 98.81 76 GLU A O 1
ATOM 564 N N . GLU A 1 77 ? -4.207 10.195 22.453 1 98.81 77 GLU A N 1
ATOM 565 C CA . GLU A 1 77 ? -3.789 11.148 23.484 1 98.81 77 GLU A CA 1
ATOM 566 C C . GLU A 1 77 ? -3.246 12.43 22.875 1 98.81 77 GLU A C 1
ATOM 568 O O . GLU A 1 77 ? -3.438 13.516 23.406 1 98.81 77 GLU A O 1
ATOM 573 N N . ALA A 1 78 ? -2.547 12.352 21.75 1 98.88 78 ALA A N 1
ATOM 574 C CA . ALA A 1 78 ? -2.047 13.539 21.062 1 98.88 78 ALA A CA 1
ATOM 575 C C . ALA A 1 78 ? -3.195 14.43 20.609 1 98.88 78 ALA A C 1
ATOM 577 O O . ALA A 1 78 ? -3.115 15.656 20.703 1 98.88 78 ALA A O 1
ATOM 578 N N . PHE A 1 79 ? -4.273 13.812 20.109 1 98.88 79 PHE A N 1
ATOM 579 C CA . PHE A 1 79 ? -5.461 14.57 19.719 1 98.88 79 PHE A CA 1
ATOM 580 C C . PHE A 1 79 ? -6.086 15.242 20.938 1 98.88 79 PHE A C 1
ATOM 582 O O . PHE A 1 79 ? -6.434 16.422 20.891 1 98.88 79 PHE A O 1
ATOM 589 N N . GLN A 1 80 ? -6.188 14.461 22 1 98.75 80 GLN A N 1
ATOM 590 C CA . GLN A 1 80 ? -6.809 14.969 23.219 1 98.75 80 GLN A CA 1
ATOM 591 C C . GLN A 1 80 ? -6.031 16.156 23.781 1 98.75 80 GLN A C 1
ATOM 593 O O . GLN A 1 80 ? -6.617 17.188 24.125 1 98.75 80 GLN A O 1
ATOM 598 N N . CYS A 1 81 ? -4.758 16.016 23.844 1 98.81 81 CYS A N 1
ATOM 599 C CA . CYS A 1 81 ? -3.906 17.094 24.344 1 98.81 81 CYS A CA 1
ATOM 600 C C . CYS A 1 81 ? -4.027 18.328 23.469 1 98.81 81 CYS A C 1
ATOM 602 O O . CYS A 1 81 ? -4.027 19.453 23.969 1 98.81 81 CYS A O 1
ATOM 604 N N . THR A 1 82 ? -4.113 18.141 22.125 1 98.69 82 THR A N 1
ATOM 605 C CA . THR A 1 82 ? -4.262 19.25 21.172 1 98.69 82 THR A CA 1
ATOM 606 C C . THR A 1 82 ? -5.551 20.016 21.438 1 98.69 82 THR A C 1
ATOM 608 O O . THR A 1 82 ? -5.539 21.25 21.562 1 98.69 82 THR A O 1
ATOM 611 N N . VAL A 1 83 ? -6.645 19.297 21.594 1 98.44 83 VAL A N 1
ATOM 612 C CA . VAL A 1 83 ? -7.949 19.906 21.797 1 98.44 83 VAL A CA 1
ATOM 613 C C . VAL A 1 83 ? -7.996 20.594 23.172 1 98.44 83 VAL A C 1
ATOM 615 O O . VAL A 1 83 ? -8.539 21.688 23.312 1 98.44 83 VAL A O 1
ATOM 618 N N . GLU A 1 84 ? -7.445 19.906 24.109 1 98.31 84 GLU A N 1
ATOM 619 C CA . GLU A 1 84 ? -7.414 20.484 25.453 1 98.31 84 GLU A CA 1
ATOM 620 C C . GLU A 1 84 ? -6.625 21.781 25.469 1 98.31 84 GLU A C 1
ATOM 622 O O . GLU A 1 84 ? -7.027 22.75 26.125 1 98.31 84 GLU A O 1
ATOM 627 N N . ALA A 1 85 ? -5.551 21.859 24.781 1 98.06 85 ALA A N 1
ATOM 628 C CA . ALA A 1 85 ? -4.645 23 24.828 1 98.06 85 ALA A CA 1
ATOM 629 C C . ALA A 1 85 ? -5.16 24.141 23.969 1 98.06 85 ALA A C 1
ATOM 631 O O . ALA A 1 85 ? -5.012 25.312 24.328 1 98.06 85 ALA A O 1
ATOM 632 N N . PHE A 1 86 ? -5.746 23.781 22.812 1 98.19 86 PHE A N 1
ATOM 633 C CA . PHE A 1 86 ? -5.953 24.828 21.828 1 98.19 86 PHE A CA 1
ATOM 634 C C . PHE A 1 86 ? -7.426 24.938 21.453 1 98.19 86 PHE A C 1
ATOM 636 O O . PHE A 1 86 ? -7.812 25.844 20.703 1 98.19 86 PHE A O 1
ATOM 643 N N . GLY A 1 87 ? -8.25 23.984 21.906 1 97.94 87 GLY A N 1
ATOM 644 C CA . GLY A 1 87 ? -9.688 24.094 21.766 1 97.94 87 GLY A CA 1
ATOM 645 C C . GLY A 1 87 ? -10.234 23.297 20.594 1 97.94 87 GLY A C 1
ATOM 646 O O . GLY A 1 87 ? -11.375 22.828 20.641 1 97.94 87 GLY A O 1
ATOM 647 N N . HIS A 1 88 ? -9.477 23.25 19.578 1 98.12 88 HIS A N 1
ATOM 648 C CA . HIS A 1 88 ? -9.938 22.562 18.375 1 98.12 88 HIS A CA 1
ATOM 649 C C . HIS A 1 88 ? -8.766 21.969 17.594 1 98.12 88 HIS A C 1
ATOM 651 O O . HIS A 1 88 ? -7.602 22.188 17.953 1 98.12 88 HIS A O 1
ATOM 657 N N . VAL A 1 89 ? -9.031 21.172 16.625 1 98.75 89 VAL A N 1
ATOM 658 C CA . VAL A 1 89 ? -8.07 20.609 15.68 1 98.75 89 VAL A CA 1
ATOM 659 C C . VAL A 1 89 ? -8.68 20.578 14.281 1 98.75 89 VAL A C 1
ATOM 661 O O . VAL A 1 89 ? -9.773 20.031 14.086 1 98.75 89 VAL A O 1
ATOM 664 N N . ASP A 1 90 ? -7.953 21.156 13.281 1 98.62 90 ASP A N 1
ATOM 665 C CA . ASP A 1 90 ? -8.508 21.359 11.945 1 98.62 90 ASP A CA 1
ATOM 666 C C . ASP A 1 90 ? -7.68 20.641 10.891 1 98.62 90 ASP A C 1
ATOM 668 O O . ASP A 1 90 ? -8.172 20.359 9.797 1 98.62 90 ASP A O 1
ATOM 672 N N . ILE A 1 91 ? -6.375 20.406 11.203 1 98.88 91 ILE A N 1
ATOM 673 C CA . ILE A 1 91 ? -5.441 19.844 10.242 1 98.88 91 ILE A CA 1
ATOM 674 C C . ILE A 1 91 ? -4.68 18.688 10.883 1 98.88 91 ILE A C 1
ATOM 676 O O . ILE A 1 91 ? -4.133 18.828 11.984 1 98.88 91 ILE A O 1
ATOM 680 N N . LEU A 1 92 ? -4.73 17.578 10.312 1 98.94 92 LEU A N 1
ATOM 681 C CA . LEU A 1 92 ? -3.846 16.469 10.648 1 98.94 92 LEU A CA 1
ATOM 682 C C . LEU A 1 92 ? -2.85 16.203 9.523 1 98.94 92 LEU A C 1
ATOM 684 O O . LEU A 1 92 ? -3.242 16.016 8.367 1 98.94 92 LEU A O 1
ATOM 688 N N . ILE A 1 93 ? -1.593 16.266 9.82 1 98.94 93 ILE A N 1
ATOM 689 C CA . ILE A 1 93 ? -0.552 15.859 8.883 1 98.94 93 ILE A CA 1
ATOM 690 C C . ILE A 1 93 ? 0.09 14.555 9.352 1 98.94 93 ILE A C 1
ATOM 692 O O . ILE A 1 93 ? 0.849 14.547 10.32 1 98.94 93 ILE A O 1
ATOM 696 N N . ASN A 1 94 ? -0.282 13.516 8.727 1 98.94 94 ASN A N 1
ATOM 697 C CA . ASN A 1 94 ? 0.401 12.242 8.922 1 98.94 94 ASN A CA 1
ATOM 698 C C . ASN A 1 94 ? 1.751 12.211 8.211 1 98.94 94 ASN A C 1
ATOM 700 O O . ASN A 1 94 ? 1.83 11.859 7.031 1 98.94 94 ASN A O 1
ATOM 704 N N . ASN A 1 95 ? 2.775 12.492 8.938 1 98.69 95 ASN A N 1
ATOM 705 C CA . ASN A 1 95 ? 4.113 12.648 8.375 1 98.69 95 ASN A CA 1
ATOM 706 C C . ASN A 1 95 ? 5.074 11.594 8.914 1 98.69 95 ASN A C 1
ATOM 708 O O . ASN A 1 95 ? 6.07 11.266 8.273 1 98.69 95 ASN A O 1
ATOM 712 N N . ALA A 1 96 ? 4.758 11.047 10.117 1 98.5 96 ALA A N 1
ATOM 713 C CA . ALA A 1 96 ? 5.637 10.047 10.719 1 98.5 96 ALA A CA 1
ATOM 714 C C . ALA A 1 96 ? 5.883 8.891 9.758 1 98.5 96 ALA A C 1
ATOM 716 O O . ALA A 1 96 ? 4.949 8.375 9.141 1 98.5 96 ALA A O 1
ATOM 717 N N . GLY A 1 97 ? 7.062 8.547 9.555 1 97 97 GLY A N 1
ATOM 718 C CA . GLY A 1 97 ? 7.453 7.445 8.688 1 97 97 GLY A CA 1
ATOM 719 C C . GLY A 1 97 ? 8.914 7.055 8.844 1 97 97 GLY A C 1
ATOM 720 O O . GLY A 1 97 ? 9.711 7.824 9.375 1 97 97 GLY A O 1
ATOM 721 N N . VAL A 1 98 ? 9.242 5.863 8.492 1 96.62 98 VAL A N 1
ATOM 722 C CA . VAL A 1 98 ? 10.625 5.379 8.523 1 96.62 98 VAL A CA 1
ATOM 723 C C . VAL A 1 98 ? 10.977 4.734 7.191 1 96.62 98 VAL A C 1
ATOM 725 O O . VAL A 1 98 ? 10.102 4.188 6.508 1 96.62 98 VAL A O 1
ATOM 728 N N . LEU A 1 99 ? 12.164 4.891 6.805 1 95.81 99 LEU A N 1
ATOM 729 C CA . LEU A 1 99 ? 12.75 4.199 5.664 1 95.81 99 LEU A CA 1
ATOM 730 C C . LEU A 1 99 ? 13.758 3.152 6.125 1 95.81 99 LEU A C 1
ATOM 732 O O . LEU A 1 99 ? 14.945 3.457 6.297 1 95.81 99 LEU A O 1
ATOM 736 N N . ASP A 1 100 ? 13.336 1.982 6.383 1 95.69 100 ASP A N 1
ATOM 737 C CA . ASP A 1 100 ? 14.195 0.899 6.855 1 95.69 100 ASP A CA 1
ATOM 738 C C . ASP A 1 100 ? 13.641 -0.46 6.43 1 95.69 100 ASP A C 1
ATOM 740 O O . ASP A 1 100 ? 12.914 -1.107 7.188 1 95.69 100 ASP A O 1
ATOM 744 N N . ASP A 1 101 ? 14.102 -0.974 5.32 1 96.44 101 ASP A N 1
ATOM 745 C CA . ASP A 1 101 ? 13.602 -2.254 4.824 1 96.44 101 ASP A CA 1
ATOM 746 C C . ASP A 1 101 ? 14.25 -3.42 5.566 1 96.44 101 ASP A C 1
ATOM 748 O O . ASP A 1 101 ? 13.781 -4.555 5.484 1 96.44 101 ASP A O 1
ATOM 752 N N . SER A 1 102 ? 15.406 -3.127 6.285 1 96.69 102 SER A N 1
ATOM 753 C CA . SER A 1 102 ? 15.992 -4.184 7.102 1 96.69 102 SER A CA 1
ATOM 754 C C . SER A 1 102 ? 15.047 -4.594 8.227 1 96.69 102 SER A C 1
ATOM 756 O O . SER A 1 102 ? 15.062 -5.75 8.664 1 96.69 102 SER A O 1
ATOM 758 N N . ASP A 1 103 ? 14.297 -3.619 8.68 1 97.75 103 ASP A N 1
ATOM 759 C CA . ASP A 1 103 ? 13.188 -3.867 9.594 1 97.75 103 ASP A CA 1
ATOM 760 C C . ASP A 1 103 ? 11.852 -3.557 8.93 1 97.75 103 ASP A C 1
ATOM 762 O O . ASP A 1 103 ? 11.133 -2.654 9.367 1 97.75 103 ASP A O 1
ATOM 766 N N . TRP A 1 104 ? 11.539 -4.391 7.953 1 98.19 104 TRP A N 1
ATOM 767 C CA . TRP A 1 104 ? 10.445 -4.059 7.051 1 98.19 104 TRP A CA 1
ATOM 768 C C . TRP A 1 104 ? 9.102 -4.148 7.766 1 98.19 104 TRP A C 1
ATOM 770 O O . TRP A 1 104 ? 8.164 -3.418 7.43 1 98.19 104 TRP A O 1
ATOM 780 N N . LYS A 1 105 ? 8.969 -5.039 8.766 1 98.44 105 LYS A N 1
ATOM 781 C CA . LYS A 1 105 ? 7.723 -5.117 9.516 1 98.44 105 LYS A CA 1
ATOM 782 C C . LYS A 1 105 ? 7.438 -3.811 10.25 1 98.44 105 LYS A C 1
ATOM 784 O O . LYS A 1 105 ? 6.309 -3.314 10.234 1 98.44 105 LYS A O 1
ATOM 789 N N . LYS A 1 106 ? 8.461 -3.275 10.883 1 98.19 106 LYS A N 1
ATOM 790 C CA . LYS A 1 106 ? 8.328 -1.981 11.547 1 98.19 106 LYS A CA 1
ATOM 791 C C . LYS A 1 106 ? 7.973 -0.886 10.539 1 98.19 106 LYS A C 1
ATOM 793 O O . LYS A 1 106 ? 7.176 0.003 10.844 1 98.19 106 LYS A O 1
ATOM 798 N N . THR A 1 107 ? 8.586 -0.93 9.375 1 98.62 107 THR A N 1
ATOM 799 C CA . THR A 1 107 ? 8.297 0.039 8.32 1 98.62 107 THR A CA 1
ATOM 800 C C . THR A 1 107 ? 6.812 0.017 7.961 1 98.62 107 THR A C 1
ATOM 802 O O . THR A 1 107 ? 6.184 1.07 7.84 1 98.62 107 THR A O 1
ATOM 805 N N . ILE A 1 108 ? 6.242 -1.165 7.871 1 98.88 108 ILE A N 1
ATOM 806 C CA . ILE A 1 108 ? 4.82 -1.289 7.566 1 98.88 108 ILE A CA 1
ATOM 807 C C . ILE A 1 108 ? 3.992 -0.759 8.734 1 98.88 108 ILE A C 1
ATOM 809 O O . ILE A 1 108 ? 3.021 -0.025 8.531 1 98.88 108 ILE A O 1
ATOM 813 N N . ASP A 1 109 ? 4.387 -1.083 9.922 1 98.81 109 ASP A N 1
ATOM 814 C CA . ASP A 1 109 ? 3.627 -0.664 11.094 1 98.81 109 ASP A CA 1
ATOM 815 C C . ASP A 1 109 ? 3.596 0.858 11.211 1 98.81 109 ASP A C 1
ATOM 817 O O . ASP A 1 109 ? 2.529 1.448 11.406 1 98.81 109 ASP A O 1
ATOM 821 N N . VAL A 1 110 ? 4.715 1.483 11.062 1 98.75 110 VAL A N 1
ATOM 822 C CA . VAL A 1 110 ? 4.809 2.926 11.266 1 98.75 110 VAL A CA 1
ATOM 823 C C . VAL A 1 110 ? 4.188 3.656 10.078 1 98.75 110 VAL A C 1
ATOM 825 O O . VAL A 1 110 ? 3.309 4.504 10.25 1 98.75 110 VAL A O 1
ATOM 828 N N . ASN A 1 111 ? 4.598 3.307 8.875 1 98.88 111 ASN A N 1
ATOM 829 C CA . ASN A 1 111 ? 4.227 4.07 7.688 1 98.88 111 ASN A CA 1
ATOM 830 C C . ASN A 1 111 ? 2.768 3.842 7.309 1 98.88 111 ASN A C 1
ATOM 832 O O . ASN A 1 111 ? 2.107 4.742 6.789 1 98.88 111 ASN A O 1
ATOM 836 N N . LEU A 1 112 ? 2.318 2.617 7.574 1 98.88 112 LEU A N 1
ATOM 837 C CA . LEU A 1 112 ? 0.98 2.297 7.086 1 98.88 112 LEU A CA 1
ATOM 838 C C . LEU A 1 112 ? -0.017 2.236 8.234 1 98.88 112 LEU A C 1
ATOM 840 O O . LEU A 1 112 ? -0.988 2.996 8.266 1 98.88 112 LEU A O 1
ATOM 844 N N . LYS A 1 113 ? 0.24 1.377 9.211 1 98.88 113 LYS A N 1
ATOM 845 C CA . LYS A 1 113 ? -0.724 1.267 10.305 1 98.88 113 LYS A CA 1
ATOM 846 C C . LYS A 1 113 ? -0.822 2.574 11.086 1 98.88 113 LYS A C 1
ATOM 848 O O . LYS A 1 113 ? -1.907 2.961 11.523 1 98.88 113 LYS A O 1
ATOM 853 N N . GLY A 1 114 ? 0.312 3.221 11.289 1 98.88 114 GLY A N 1
ATOM 854 C CA . GLY A 1 114 ? 0.283 4.535 11.914 1 98.88 114 GLY A CA 1
ATOM 855 C C . GLY A 1 114 ? -0.583 5.531 11.164 1 98.88 114 GLY A C 1
ATOM 856 O O . GLY A 1 114 ? -1.344 6.281 11.773 1 98.88 114 GLY A O 1
ATOM 857 N N . THR A 1 115 ? -0.486 5.551 9.82 1 98.94 115 THR A N 1
ATOM 858 C CA . THR A 1 115 ? -1.283 6.453 9 1 98.94 115 THR A CA 1
ATOM 859 C C . THR A 1 115 ? -2.766 6.098 9.086 1 98.94 115 THR A C 1
ATOM 861 O O . THR A 1 115 ? -3.617 6.984 9.172 1 98.94 115 THR A O 1
ATOM 864 N N . VAL A 1 116 ? -3.109 4.793 9.102 1 98.88 116 VAL A N 1
ATOM 865 C CA . VAL A 1 116 ? -4.496 4.359 9.25 1 98.88 116 VAL A CA 1
ATOM 866 C C . VAL A 1 116 ? -5.047 4.855 10.586 1 98.88 116 VAL A C 1
ATOM 868 O O . VAL A 1 116 ? -6.148 5.41 10.641 1 98.88 116 VAL A O 1
ATOM 871 N N . ASN A 1 117 ? -4.266 4.66 11.664 1 98.81 117 ASN A N 1
ATOM 872 C CA . ASN A 1 117 ? -4.668 5.176 12.969 1 98.81 117 ASN A CA 1
ATOM 873 C C . ASN A 1 117 ? -4.988 6.664 12.906 1 98.81 117 ASN A C 1
ATOM 875 O O . ASN A 1 117 ? -6.02 7.105 13.414 1 98.81 117 ASN A O 1
ATOM 879 N N . GLY A 1 118 ? -4.102 7.406 12.266 1 98.88 118 GLY A N 1
ATOM 880 C CA . GLY A 1 118 ? -4.285 8.844 12.156 1 98.88 118 GLY A CA 1
ATOM 881 C C . GLY A 1 118 ? -5.551 9.227 11.406 1 98.88 118 GLY A C 1
ATOM 882 O O . GLY A 1 118 ? -6.301 10.102 11.852 1 98.88 118 GLY A O 1
ATOM 883 N N . ILE A 1 119 ? -5.773 8.602 10.297 1 98.81 119 ILE A N 1
ATOM 884 C CA . ILE A 1 119 ? -6.938 8.922 9.477 1 98.81 119 ILE A CA 1
ATOM 885 C C . ILE A 1 119 ? -8.219 8.578 10.242 1 98.81 119 ILE A C 1
ATOM 887 O O . ILE A 1 119 ? -9.164 9.367 10.273 1 98.81 119 ILE A O 1
ATOM 891 N N . GLN A 1 120 ? -8.242 7.387 10.883 1 98.31 120 GLN A N 1
ATOM 892 C CA . GLN A 1 120 ? -9.438 6.969 11.602 1 98.31 120 GLN A CA 1
ATOM 893 C C . GLN A 1 120 ? -9.727 7.891 12.781 1 98.31 120 GLN A C 1
ATOM 895 O O . GLN A 1 120 ? -10.859 8.328 12.969 1 98.31 120 GLN A O 1
ATOM 900 N N . LEU A 1 121 ? -8.711 8.195 13.562 1 98.5 121 LEU A N 1
ATOM 901 C CA . LEU A 1 121 ? -8.883 9.117 14.68 1 98.5 121 LEU A CA 1
ATOM 902 C C . LEU A 1 121 ? -9.328 10.492 14.18 1 98.5 121 LEU A C 1
ATOM 904 O O . LEU A 1 121 ? -10.219 11.109 14.766 1 98.5 121 LEU A O 1
ATOM 908 N N . GLY A 1 122 ? -8.664 10.977 13.094 1 98.19 122 GLY A N 1
ATOM 909 C CA . GLY A 1 122 ? -9 12.273 12.531 1 98.19 122 GLY A CA 1
ATOM 910 C C . GLY A 1 122 ? -10.398 12.32 11.945 1 98.19 122 GLY A C 1
ATOM 911 O O . GLY A 1 122 ? -11.219 13.148 12.352 1 98.19 122 GLY A O 1
ATOM 912 N N . LEU A 1 123 ? -10.695 11.391 11.047 1 96.12 123 LEU A N 1
ATOM 913 C CA . LEU A 1 123 ? -11.914 11.414 10.242 1 96.12 123 LEU A CA 1
ATOM 914 C C . LEU A 1 123 ? -13.125 11.008 11.078 1 96.12 123 LEU A C 1
ATOM 916 O O . LEU A 1 123 ? -14.203 11.578 10.922 1 96.12 123 LEU A O 1
ATOM 920 N N . GLU A 1 124 ? -12.969 10.086 11.969 1 90.12 124 GLU A N 1
ATOM 921 C CA . GLU A 1 124 ? -14.125 9.508 12.648 1 90.12 124 GLU A CA 1
ATOM 922 C C . GLU A 1 124 ? -14.352 10.18 14 1 90.12 124 GLU A C 1
ATOM 924 O O . GLU A 1 124 ? -15.484 10.242 14.484 1 90.12 124 GLU A O 1
ATOM 929 N N . ASN A 1 125 ? -13.281 10.773 14.555 1 92.62 125 ASN A N 1
ATOM 930 C CA . ASN A 1 125 ? -13.422 11.242 15.93 1 92.62 125 ASN A CA 1
ATOM 931 C C . ASN A 1 125 ? -13.156 12.742 16.031 1 92.62 125 ASN A C 1
ATOM 933 O O . ASN A 1 125 ? -14.078 13.523 16.266 1 92.62 125 ASN A O 1
ATOM 937 N N . TYR A 1 126 ? -12.109 13.219 15.578 1 96.94 126 TYR A N 1
ATOM 938 C CA . TYR A 1 126 ? -11.648 14.492 16.109 1 96.94 126 TYR A CA 1
ATOM 939 C C . TYR A 1 126 ? -11.852 15.617 15.109 1 96.94 126 TYR A C 1
ATOM 941 O O . TYR A 1 126 ? -12.219 16.734 15.477 1 96.94 126 TYR A O 1
ATOM 949 N N . LEU A 1 127 ? -11.688 15.336 13.812 1 97.44 127 LEU A N 1
ATOM 950 C CA . LEU A 1 127 ? -11.773 16.422 12.844 1 97.44 127 LEU A CA 1
ATOM 951 C C . LEU A 1 127 ? -13.227 16.688 12.461 1 97.44 127 LEU A C 1
ATOM 953 O O . LEU A 1 127 ? -13.523 17.703 11.812 1 97.44 127 LEU A O 1
ATOM 957 N N . GLN A 1 128 ? -14.094 15.898 12.906 1 94.62 128 GLN A N 1
ATOM 958 C CA . GLN A 1 128 ? -15.523 16.156 12.703 1 94.62 128 GLN A CA 1
ATOM 959 C C . GLN A 1 128 ? -16.141 16.828 13.922 1 94.62 128 GLN A C 1
ATOM 961 O O . GLN A 1 128 ? -16.984 17.719 13.781 1 94.62 128 GLN A O 1
ATOM 966 N N . THR A 1 129 ? -15.562 16.5 15.07 1 95.19 129 THR A N 1
ATOM 967 C CA . THR A 1 129 ? -16.266 16.906 16.281 1 95.19 129 THR A CA 1
ATOM 968 C C . THR A 1 129 ? -15.547 18.062 16.969 1 95.19 129 THR A C 1
ATOM 970 O O . THR A 1 129 ? -16.125 18.766 17.797 1 95.19 129 THR A O 1
ATOM 973 N N . CYS A 1 130 ? -14.273 18.25 16.578 1 96.75 130 CYS A N 1
ATOM 974 C CA . CYS A 1 130 ? -13.477 19.219 17.344 1 96.75 130 CYS A CA 1
ATOM 975 C C . CYS A 1 130 ? -12.883 20.266 16.422 1 96.75 130 CYS A C 1
ATOM 977 O O . CYS A 1 130 ? -11.922 20.953 16.781 1 96.75 130 CYS A O 1
ATOM 979 N N . ARG A 1 131 ? -13.336 20.359 15.188 1 95.12 131 ARG A N 1
ATOM 980 C CA . ARG A 1 131 ? -12.828 21.391 14.273 1 95.12 131 ARG A CA 1
ATOM 981 C C . ARG A 1 131 ? -13.453 22.734 14.57 1 95.12 131 ARG A C 1
ATOM 983 O O . ARG A 1 131 ? -14.531 22.812 15.164 1 95.12 131 ARG A O 1
ATOM 990 N N . SER A 1 132 ? -12.773 23.781 14.055 1 94.94 132 SER A N 1
ATOM 991 C CA . SER A 1 132 ? -13.203 25.141 14.344 1 94.94 132 SER A CA 1
ATOM 992 C C . SER A 1 132 ? -14.195 25.641 13.297 1 94.94 132 SER A C 1
ATOM 994 O O . SER A 1 132 ? -14.945 26.578 13.547 1 94.94 132 SER A O 1
ATOM 996 N N . THR A 1 133 ? -14.117 25.094 12.102 1 93 133 THR A N 1
ATOM 997 C CA . THR A 1 133 ? -15.008 25.438 11 1 93 133 THR A CA 1
ATOM 998 C C . THR A 1 133 ? -15.578 24.188 10.344 1 93 133 THR A C 1
ATOM 1000 O O . THR A 1 133 ? -15.32 23.078 10.789 1 93 133 THR A O 1
ATOM 1003 N N . GLU A 1 134 ? -16.266 24.422 9.328 1 92.19 134 GLU A N 1
ATOM 1004 C CA . GLU A 1 134 ? -16.922 23.312 8.648 1 92.19 134 GLU A CA 1
ATOM 1005 C C . GLU A 1 134 ? -15.906 22.469 7.871 1 92.19 134 GLU A C 1
ATOM 1007 O O . GLU A 1 134 ? -16.188 21.328 7.504 1 92.19 134 GLU A O 1
ATOM 1012 N N . ALA A 1 135 ? -14.727 23.047 7.719 1 94.06 135 ALA A N 1
ATOM 1013 C CA . ALA A 1 135 ? -13.75 22.359 6.883 1 94.06 135 ALA A CA 1
ATOM 1014 C C . ALA A 1 135 ? -12.555 21.891 7.707 1 94.06 135 ALA A C 1
ATOM 1016 O O . ALA A 1 135 ? -12.125 22.578 8.641 1 94.06 135 ALA A O 1
ATOM 1017 N N . ALA A 1 136 ? -12.031 20.719 7.402 1 98.06 136 ALA A N 1
ATOM 1018 C CA . ALA A 1 136 ? -10.805 20.172 7.977 1 98.06 136 ALA A CA 1
ATOM 1019 C C . ALA A 1 136 ? -10.031 19.359 6.941 1 98.06 136 ALA A C 1
ATOM 1021 O O . ALA A 1 136 ? -10.539 19.094 5.852 1 98.06 136 ALA A O 1
ATOM 1022 N N . ILE A 1 137 ? -8.773 19.125 7.242 1 98.38 137 ILE A N 1
ATOM 1023 C CA . ILE A 1 137 ? -7.957 18.453 6.234 1 98.38 137 ILE A CA 1
ATOM 1024 C C . ILE A 1 137 ? -7.043 17.438 6.906 1 98.38 137 ILE A C 1
ATOM 1026 O O . ILE A 1 137 ? -6.484 17.703 7.973 1 98.38 137 ILE A O 1
ATOM 1030 N N . ILE A 1 138 ? -6.996 16.281 6.312 1 98.81 138 ILE A N 1
ATOM 1031 C CA . ILE A 1 138 ? -5.965 15.289 6.598 1 98.81 138 ILE A CA 1
ATOM 1032 C C . ILE A 1 138 ? -4.988 15.211 5.43 1 98.81 138 ILE A C 1
ATOM 1034 O O . ILE A 1 138 ? -5.395 14.992 4.285 1 98.81 138 ILE A O 1
ATOM 1038 N N . LEU A 1 139 ? -3.758 15.508 5.684 1 98.94 139 LEU A N 1
ATOM 1039 C CA . LEU A 1 139 ? -2.699 15.359 4.691 1 98.94 139 LEU A CA 1
ATOM 1040 C C . LEU A 1 139 ? -1.776 14.203 5.051 1 98.94 139 LEU A C 1
ATOM 1042 O O . LEU A 1 139 ? -1.236 14.148 6.156 1 98.94 139 LEU A O 1
ATOM 1046 N N . ASN A 1 140 ? -1.644 13.258 4.156 1 98.94 140 ASN A N 1
ATOM 1047 C CA . ASN A 1 140 ? -0.75 12.117 4.309 1 98.94 140 ASN A CA 1
ATOM 1048 C C . ASN A 1 140 ? 0.541 12.305 3.516 1 98.94 140 ASN A C 1
ATOM 1050 O O . ASN A 1 140 ? 0.503 12.562 2.312 1 98.94 140 ASN A O 1
ATOM 1054 N N . ILE A 1 141 ? 1.642 12.172 4.18 1 98.75 141 ILE A N 1
ATOM 1055 C CA . ILE A 1 141 ? 2.916 12.281 3.477 1 98.75 141 ILE A CA 1
ATOM 1056 C C . ILE A 1 141 ? 3.287 10.922 2.875 1 98.75 141 ILE A C 1
ATOM 1058 O O . ILE A 1 141 ? 3.547 9.969 3.605 1 98.75 141 ILE A O 1
ATOM 1062 N N . SER A 1 142 ? 3.266 10.852 1.609 1 98.31 142 SER A N 1
ATOM 1063 C CA . SER A 1 142 ? 3.736 9.703 0.849 1 98.31 142 SER A CA 1
ATOM 1064 C C . SER A 1 142 ? 5.145 9.93 0.311 1 98.31 142 SER A C 1
ATOM 1066 O O . SER A 1 142 ? 6.047 10.312 1.06 1 98.31 142 SER A O 1
ATOM 1068 N N . SER A 1 143 ? 5.426 9.531 -0.896 1 96.25 143 SER A N 1
ATOM 1069 C CA . SER A 1 143 ? 6.711 9.656 -1.576 1 96.25 143 SER A CA 1
ATOM 1070 C C . SER A 1 143 ? 6.562 9.461 -3.08 1 96.25 143 SER A C 1
ATOM 1072 O O . SER A 1 143 ? 5.633 8.781 -3.533 1 96.25 143 SER A O 1
ATOM 1074 N N . THR A 1 144 ? 7.48 10.055 -3.809 1 95.12 144 THR A N 1
ATOM 1075 C CA . THR A 1 144 ? 7.535 9.711 -5.227 1 95.12 144 THR A CA 1
ATOM 1076 C C . THR A 1 144 ? 7.801 8.219 -5.414 1 95.12 144 THR A C 1
ATOM 1078 O O . THR A 1 144 ? 7.441 7.645 -6.445 1 95.12 144 THR A O 1
ATOM 1081 N N . LEU A 1 145 ? 8.344 7.605 -4.438 1 94.88 145 LEU A N 1
ATOM 1082 C CA . LEU A 1 145 ? 8.57 6.164 -4.469 1 94.88 145 LEU A CA 1
ATOM 1083 C C . LEU A 1 145 ? 7.27 5.398 -4.266 1 94.88 145 LEU A C 1
ATOM 1085 O O . LEU A 1 145 ? 7.234 4.176 -4.406 1 94.88 145 LEU A O 1
ATOM 1089 N N . GLY A 1 146 ? 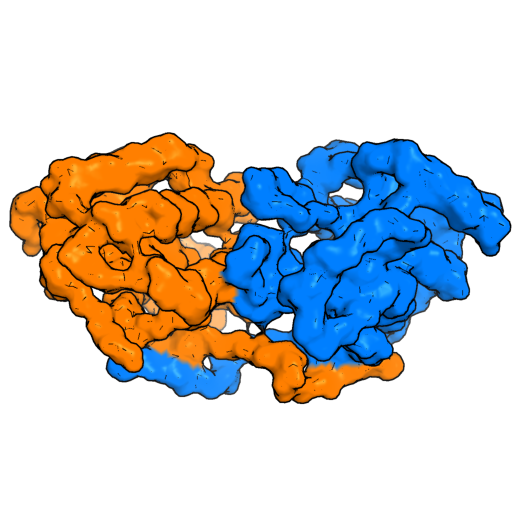6.195 6.059 -3.949 1 96.81 146 GLY A N 1
ATOM 1090 C CA . GLY A 1 146 ? 4.867 5.477 -3.863 1 96.81 146 GLY A CA 1
ATOM 1091 C C . GLY A 1 146 ? 4.086 5.578 -5.16 1 96.81 146 GLY A C 1
ATOM 1092 O O . GLY A 1 146 ? 2.871 5.355 -5.176 1 96.81 146 GLY A O 1
ATOM 1093 N N . LEU A 1 147 ? 4.801 5.988 -6.258 1 95.81 147 LEU A N 1
ATOM 1094 C CA . LEU A 1 147 ? 4.133 6.191 -7.535 1 95.81 147 LEU A CA 1
ATOM 1095 C C . LEU A 1 147 ? 4.691 5.254 -8.602 1 95.81 147 LEU A C 1
ATOM 1097 O O . LEU A 1 147 ? 3.99 4.891 -9.547 1 95.81 147 LEU A O 1
ATOM 1101 N N . GLN A 1 148 ? 5.965 4.773 -8.5 1 92.56 148 GLN A N 1
ATOM 1102 C CA . GLN A 1 148 ? 6.578 3.996 -9.57 1 92.56 148 GLN A CA 1
ATOM 1103 C C . GLN A 1 148 ? 7.273 2.754 -9.023 1 92.56 148 GLN A C 1
ATOM 1105 O O . GLN A 1 148 ? 7.625 1.847 -9.781 1 92.56 148 GLN A O 1
ATOM 1110 N N . GLY A 1 149 ? 7.496 2.648 -7.832 1 93.75 149 GLY A N 1
ATOM 1111 C CA . GLY A 1 149 ? 8.227 1.548 -7.223 1 93.75 149 GLY A CA 1
ATOM 1112 C C . GLY A 1 149 ? 9.695 1.862 -6.992 1 93.75 149 GLY A C 1
ATOM 1113 O O . GLY A 1 149 ? 10.219 2.826 -7.547 1 93.75 149 GLY A O 1
ATOM 1114 N N . SER A 1 150 ? 10.32 1.1 -6.133 1 95.25 150 SER A N 1
ATOM 1115 C CA . SER A 1 150 ? 11.75 1.23 -5.844 1 95.25 150 SER A CA 1
ATOM 1116 C C . SER A 1 150 ? 12.383 -0.129 -5.582 1 95.25 150 SER A C 1
ATOM 1118 O O . SER A 1 150 ? 12.062 -0.792 -4.594 1 95.25 150 SER A O 1
ATOM 1120 N N . SER A 1 151 ? 13.375 -0.496 -6.414 1 95.81 151 SER A N 1
ATOM 1121 C CA . SER A 1 151 ? 14.062 -1.767 -6.23 1 95.81 151 SER A CA 1
ATOM 1122 C C . SER A 1 151 ? 14.969 -1.732 -5 1 95.81 151 SER A C 1
ATOM 1124 O O . SER A 1 151 ? 15.258 -2.775 -4.41 1 95.81 151 SER A O 1
ATOM 1126 N N . ASP A 1 152 ? 15.352 -0.528 -4.551 1 95 152 ASP A N 1
ATOM 1127 C CA . ASP A 1 152 ? 16.266 -0.38 -3.42 1 95 152 ASP A CA 1
ATOM 1128 C C . ASP A 1 152 ? 15.516 -0.481 -2.094 1 95 152 ASP A C 1
ATOM 1130 O O . ASP A 1 152 ? 16.094 -0.904 -1.085 1 95 152 ASP A O 1
ATOM 1134 N N . ASN A 1 153 ? 14.297 -0.049 -2.111 1 96.94 153 ASN A N 1
ATOM 1135 C CA . ASN A 1 153 ? 13.469 -0.042 -0.909 1 96.94 153 ASN A CA 1
ATOM 1136 C C . ASN A 1 153 ? 12.039 -0.493 -1.209 1 96.94 153 ASN A C 1
ATOM 1138 O O . ASN A 1 153 ? 11.102 0.292 -1.091 1 96.94 153 ASN A O 1
ATOM 1142 N N . PRO A 1 154 ? 11.906 -1.776 -1.554 1 98.06 154 PRO A N 1
ATOM 1143 C CA . PRO A 1 154 ? 10.602 -2.244 -2.027 1 98.06 154 PRO A CA 1
ATOM 1144 C C . PRO A 1 154 ? 9.508 -2.131 -0.965 1 98.06 154 PRO A C 1
ATOM 1146 O O . PRO A 1 154 ? 8.367 -1.783 -1.28 1 98.06 154 PRO A O 1
ATOM 1149 N N . VAL A 1 155 ? 9.852 -2.428 0.289 1 98.62 155 VAL A N 1
ATOM 1150 C CA . VAL A 1 155 ? 8.836 -2.412 1.332 1 98.62 155 VAL A CA 1
ATOM 1151 C C . VAL A 1 155 ? 8.477 -0.971 1.686 1 98.62 155 VAL A C 1
ATOM 1153 O O . VAL A 1 155 ? 7.297 -0.632 1.819 1 98.62 155 VAL A O 1
ATOM 1156 N N . TYR A 1 156 ? 9.461 -0.071 1.767 1 98 156 TYR A N 1
ATOM 1157 C CA . TYR A 1 156 ? 9.156 1.345 1.944 1 98 156 TYR A CA 1
ATOM 1158 C C . TYR A 1 156 ? 8.242 1.851 0.835 1 98 156 TYR A C 1
ATOM 1160 O O . TYR A 1 156 ? 7.211 2.471 1.106 1 98 156 TYR A O 1
ATOM 1168 N N . SER A 1 157 ? 8.633 1.541 -0.415 1 98.19 157 SER A N 1
ATOM 1169 C CA . SER A 1 157 ? 7.867 1.977 -1.579 1 98.19 157 SER A CA 1
ATOM 1170 C C . SER A 1 157 ? 6.422 1.492 -1.505 1 98.19 157 SER A C 1
ATOM 1172 O O . SER A 1 157 ? 5.488 2.266 -1.737 1 98.19 157 SER A O 1
ATOM 1174 N N . CYS A 1 158 ? 6.242 0.259 -1.135 1 98.38 158 CYS A N 1
ATOM 1175 C CA . CYS A 1 158 ? 4.891 -0.281 -1.117 1 98.38 158 CYS A CA 1
ATOM 1176 C C . CYS A 1 158 ? 4.035 0.421 -0.067 1 98.38 158 CYS A C 1
ATOM 1178 O O . CYS A 1 158 ? 2.832 0.601 -0.258 1 98.38 158 CYS A O 1
ATOM 1180 N N . THR A 1 159 ? 4.637 0.81 1.109 1 98.75 159 THR A N 1
ATOM 1181 C CA . THR A 1 159 ? 3.867 1.527 2.119 1 98.75 159 THR A CA 1
ATOM 1182 C C . THR A 1 159 ? 3.393 2.873 1.583 1 98.75 159 THR A C 1
ATOM 1184 O O . THR A 1 159 ? 2.297 3.33 1.917 1 98.75 159 THR A O 1
ATOM 1187 N N . LYS A 1 160 ? 4.215 3.475 0.787 1 98.69 160 LYS A N 1
ATOM 1188 C CA . LYS A 1 160 ? 3.85 4.781 0.251 1 98.69 160 LYS A CA 1
ATOM 1189 C C . LYS A 1 160 ? 2.799 4.652 -0.849 1 98.69 160 LYS A C 1
ATOM 1191 O O . LYS A 1 160 ? 1.947 5.531 -1.007 1 98.69 160 LYS A O 1
ATOM 1196 N N . PHE A 1 161 ? 2.812 3.525 -1.598 1 98.62 161 PHE A N 1
ATOM 1197 C CA . PHE A 1 161 ? 1.682 3.189 -2.457 1 98.62 161 PHE A CA 1
ATOM 1198 C C . PHE A 1 161 ? 0.404 3.047 -1.638 1 98.62 161 PHE A C 1
ATOM 1200 O O . PHE A 1 161 ? -0.645 3.574 -2.018 1 98.62 161 PHE A O 1
ATOM 1207 N N . ALA A 1 162 ? 0.521 2.371 -0.54 1 98.88 162 ALA A N 1
ATOM 1208 C CA . ALA A 1 162 ? -0.625 2.135 0.335 1 98.88 162 ALA A CA 1
ATOM 1209 C C . ALA A 1 162 ? -1.191 3.447 0.866 1 98.88 162 ALA A C 1
ATOM 1211 O O . ALA A 1 162 ? -2.41 3.627 0.927 1 98.88 162 ALA A O 1
ATOM 1212 N N . VAL A 1 163 ? -0.348 4.355 1.228 1 98.88 163 VAL A N 1
ATOM 1213 C CA . VAL A 1 163 ? -0.763 5.652 1.746 1 98.88 163 VAL A CA 1
ATOM 1214 C C . VAL A 1 163 ? -1.571 6.398 0.687 1 98.88 163 VAL A C 1
ATOM 1216 O O . VAL A 1 163 ? -2.598 7.012 0.996 1 98.88 163 VAL A O 1
ATOM 1219 N N . ASN A 1 164 ? -1.113 6.363 -0.542 1 98.62 164 ASN A N 1
ATOM 1220 C CA . ASN A 1 164 ? -1.888 6.969 -1.621 1 98.62 164 ASN A CA 1
ATOM 1221 C C . ASN A 1 164 ? -3.234 6.277 -1.799 1 98.62 164 ASN A C 1
ATOM 1223 O O . ASN A 1 164 ? -4.246 6.93 -2.055 1 98.62 164 ASN A O 1
ATOM 1227 N N . GLY A 1 165 ? -3.232 4.941 -1.66 1 98.56 165 GLY A N 1
ATOM 1228 C CA . GLY A 1 165 ? -4.492 4.215 -1.711 1 98.56 165 GLY A CA 1
ATOM 1229 C C . GLY A 1 165 ? -5.461 4.629 -0.622 1 98.56 165 GLY A C 1
ATOM 1230 O O . GLY A 1 165 ? -6.66 4.766 -0.872 1 98.56 165 GLY A O 1
ATOM 1231 N N . LEU A 1 166 ? -4.957 4.848 0.589 1 98.81 166 LEU A N 1
ATOM 1232 C CA . LEU A 1 166 ? -5.773 5.352 1.687 1 98.81 166 LEU A CA 1
ATOM 1233 C C . LEU A 1 166 ? -6.359 6.719 1.343 1 98.81 166 LEU A C 1
ATOM 1235 O O . LEU A 1 166 ? -7.539 6.973 1.597 1 98.81 166 LEU A O 1
ATOM 1239 N N . THR A 1 167 ? -5.52 7.539 0.768 1 98.75 167 THR A N 1
ATOM 1240 C CA . THR A 1 167 ? -5.914 8.898 0.423 1 98.75 167 THR A CA 1
ATOM 1241 C C . THR A 1 167 ? -7.062 8.891 -0.583 1 98.75 167 THR A C 1
ATOM 1243 O O . THR A 1 167 ? -8.055 9.602 -0.406 1 98.75 167 THR A O 1
ATOM 1246 N N . LEU A 1 168 ? -6.895 8.094 -1.583 1 98.19 168 LEU A N 1
ATOM 1247 C CA . LEU A 1 168 ? -7.938 7.98 -2.598 1 98.19 168 LEU A CA 1
ATOM 1248 C C . LEU A 1 168 ? -9.227 7.426 -1.999 1 98.19 168 LEU A C 1
ATOM 1250 O O . LEU A 1 168 ? -10.32 7.863 -2.355 1 98.19 168 LEU A O 1
ATOM 1254 N N . SER A 1 169 ? -9.094 6.492 -1.096 1 98.31 169 SER A N 1
ATOM 1255 C CA . SER A 1 169 ? -10.242 5.789 -0.535 1 98.31 169 SER A CA 1
ATOM 1256 C C . SER A 1 169 ? -10.992 6.664 0.464 1 98.31 169 SER A C 1
ATOM 1258 O O . SER A 1 169 ? -12.18 6.945 0.284 1 98.31 169 SER A O 1
ATOM 1260 N N . TRP A 1 170 ? -10.289 7.215 1.389 1 98.56 170 TRP A N 1
ATOM 1261 C CA . TRP A 1 170 ? -10.922 8.016 2.428 1 98.56 170 TRP A CA 1
ATOM 1262 C C . TRP A 1 170 ? -11.117 9.453 1.963 1 98.56 170 TRP A C 1
ATOM 1264 O O . TRP A 1 170 ? -11.828 10.234 2.605 1 98.56 170 TRP A O 1
ATOM 1274 N N . GLY A 1 171 ? -10.484 9.82 0.828 1 98.25 171 GLY A N 1
ATOM 1275 C CA . GLY A 1 171 ? -10.672 11.133 0.237 1 98.25 171 GLY A CA 1
ATOM 1276 C C . GLY A 1 171 ? -11.781 11.172 -0.791 1 98.25 171 GLY A C 1
ATOM 1277 O O . GLY A 1 171 ? -11.883 12.117 -1.575 1 98.25 171 GLY A O 1
ATOM 1278 N N . SER A 1 172 ? -12.617 10.148 -0.812 1 97.31 172 SER A N 1
ATOM 1279 C CA . SER A 1 172 ? -13.703 10.086 -1.78 1 97.31 172 SER A CA 1
ATOM 1280 C C . SER A 1 172 ? -14.68 11.25 -1.599 1 97.31 172 SER A C 1
ATOM 1282 O O . SER A 1 172 ? -14.805 11.797 -0.499 1 97.31 172 SER A O 1
ATOM 1284 N N . ALA A 1 173 ? -15.375 11.586 -2.721 1 96.31 173 ALA A N 1
ATOM 1285 C CA . ALA A 1 173 ? -16.375 12.656 -2.68 1 96.31 173 ALA A CA 1
ATOM 1286 C C . ALA A 1 173 ? -17.469 12.344 -1.672 1 96.31 173 ALA A C 1
ATOM 1288 O O . ALA A 1 173 ? -17.969 13.242 -0.984 1 96.31 173 ALA A O 1
ATOM 1289 N N . GLU A 1 174 ? -17.781 11.078 -1.588 1 95.75 174 GLU A N 1
ATOM 1290 C CA . GLU A 1 174 ? -18.844 10.641 -0.679 1 95.75 174 GLU A CA 1
ATOM 1291 C C . GLU A 1 174 ? -18.453 10.898 0.776 1 95.75 174 GLU A C 1
ATOM 1293 O O . GLU A 1 174 ? -19.25 11.438 1.548 1 95.75 174 GLU A O 1
ATOM 1298 N N . ILE A 1 175 ? -17.328 10.562 1.147 1 96.94 175 ILE A N 1
ATOM 1299 C CA . ILE A 1 175 ? -16.875 10.742 2.52 1 96.94 175 ILE A CA 1
ATOM 1300 C C . ILE A 1 175 ? -16.734 12.234 2.82 1 96.94 175 ILE A C 1
ATOM 1302 O O . ILE A 1 175 ? -17.125 12.695 3.896 1 96.94 175 ILE A O 1
ATOM 1306 N N . TYR A 1 176 ? -16.25 12.977 1.854 1 96.94 176 TYR A N 1
ATOM 1307 C CA . TYR A 1 176 ? -16.125 14.422 2.037 1 96.94 176 TYR A CA 1
ATOM 1308 C C . TYR A 1 176 ? -17.484 15.062 2.277 1 96.94 176 TYR A C 1
ATOM 1310 O O . TYR A 1 176 ? -17.641 15.922 3.15 1 96.94 176 TYR A O 1
ATOM 1318 N N . LYS A 1 177 ? -18.422 14.648 1.457 1 95.75 177 LYS A N 1
ATOM 1319 C CA . LYS A 1 177 ? -19.766 15.203 1.595 1 95.75 177 LYS A CA 1
ATOM 1320 C C . LYS A 1 177 ? -20.328 14.953 2.994 1 95.75 177 LYS A C 1
ATOM 1322 O O . LYS A 1 177 ? -20.984 15.82 3.564 1 95.75 177 LYS A O 1
ATOM 1327 N N . ARG A 1 178 ? -19.984 13.82 3.545 1 95 178 ARG A N 1
ATOM 1328 C CA . ARG A 1 178 ? -20.516 13.414 4.836 1 95 178 ARG A CA 1
ATOM 1329 C C . ARG A 1 178 ? -19.75 14.062 5.98 1 95 178 ARG A C 1
ATOM 1331 O O . ARG A 1 178 ? -20.344 14.43 7.004 1 95 178 ARG A O 1
ATOM 1338 N N . THR A 1 179 ? -18.453 14.328 5.812 1 95.94 179 THR A N 1
ATOM 1339 C CA . THR A 1 179 ? -17.625 14.656 6.965 1 95.94 179 THR A CA 1
ATOM 1340 C C . THR A 1 179 ? -17.125 16.094 6.879 1 95.94 179 THR A C 1
ATOM 1342 O O . THR A 1 179 ? -16.719 16.688 7.887 1 95.94 179 THR A O 1
ATOM 1345 N N . GLY A 1 180 ? -17.031 16.609 5.648 1 96 180 GLY A N 1
ATOM 1346 C CA . GLY A 1 180 ? -16.422 17.922 5.441 1 96 180 GLY A CA 1
ATOM 1347 C C . GLY A 1 180 ? -14.914 17.906 5.602 1 96 180 GLY A C 1
ATOM 1348 O O . GLY A 1 180 ? -14.289 18.969 5.738 1 96 180 GLY A O 1
ATOM 1349 N N . VAL A 1 181 ? -14.297 16.719 5.656 1 97.81 181 VAL A N 1
ATOM 1350 C CA . VAL A 1 181 ? -12.859 16.594 5.852 1 97.81 181 VAL A CA 1
ATOM 1351 C C . VAL A 1 181 ? -12.195 16.172 4.539 1 97.81 181 VAL A C 1
ATOM 1353 O O . VAL A 1 181 ? -12.531 15.133 3.971 1 97.81 181 VAL A O 1
ATOM 1356 N N . ARG A 1 182 ? -11.289 17.016 4.004 1 98.12 182 ARG A N 1
ATOM 1357 C CA . ARG A 1 182 ? -10.492 16.625 2.846 1 98.12 182 ARG A CA 1
ATOM 1358 C C . ARG A 1 182 ? -9.383 15.664 3.244 1 98.12 182 ARG A C 1
ATOM 1360 O O . ARG A 1 182 ? -8.773 15.82 4.305 1 98.12 182 ARG A O 1
ATOM 1367 N N . VAL A 1 183 ? -9.172 14.688 2.465 1 98.69 183 VAL A N 1
ATOM 1368 C CA . VAL A 1 183 ? -8.031 13.789 2.605 1 98.69 183 VAL A CA 1
ATOM 1369 C C . VAL A 1 183 ? -7.164 13.852 1.35 1 98.69 183 VAL A C 1
ATOM 1371 O O . VAL A 1 183 ? -7.641 13.562 0.247 1 98.69 183 VAL A O 1
ATOM 1374 N N . ILE A 1 184 ? -5.879 14.281 1.521 1 98.62 184 ILE A N 1
ATOM 1375 C CA . ILE A 1 184 ? -4.977 14.453 0.388 1 98.62 184 ILE A CA 1
ATOM 1376 C C . ILE A 1 184 ? -3.617 13.836 0.713 1 98.62 184 ILE A C 1
ATOM 1378 O O . ILE A 1 184 ? -3.33 13.531 1.871 1 98.62 184 ILE A O 1
ATOM 1382 N N . SER A 1 185 ? -2.848 13.57 -0.331 1 98.75 185 SER A N 1
ATOM 1383 C CA . SER A 1 185 ? -1.479 13.133 -0.083 1 98.75 185 SER A CA 1
ATOM 1384 C C . SER A 1 185 ? -0.476 13.969 -0.866 1 98.75 185 SER A C 1
ATOM 1386 O O . SER A 1 185 ? -0.823 14.57 -1.885 1 98.75 185 SER A O 1
ATOM 1388 N N . VAL A 1 186 ? 0.693 14.109 -0.328 1 98.75 186 VAL A N 1
ATOM 1389 C CA . VAL A 1 186 ? 1.839 14.711 -0.998 1 98.75 186 VAL A CA 1
ATOM 1390 C C . VAL A 1 186 ? 2.951 13.68 -1.158 1 98.75 186 VAL A C 1
ATOM 1392 O O . VAL A 1 186 ? 3.209 12.891 -0.247 1 98.75 186 VAL A O 1
ATOM 1395 N N . CYS A 1 187 ? 3.525 13.703 -2.311 1 98.31 187 CYS A N 1
ATOM 1396 C CA . CYS A 1 187 ? 4.633 12.82 -2.656 1 98.31 187 CYS A CA 1
ATOM 1397 C C . CYS A 1 187 ? 5.914 13.609 -2.873 1 98.31 187 CYS A C 1
ATOM 1399 O O . CYS A 1 187 ? 6.238 13.984 -4.004 1 98.31 187 CYS A O 1
ATOM 1401 N N . PRO A 1 188 ? 6.68 13.773 -1.777 1 97.38 188 PRO A N 1
ATOM 1402 C CA . PRO A 1 188 ? 7.961 14.453 -1.954 1 97.38 188 PRO A CA 1
ATOM 1403 C C . PRO A 1 188 ? 8.984 13.609 -2.711 1 97.38 188 PRO A C 1
ATOM 1405 O O . PRO A 1 188 ? 9.023 12.383 -2.541 1 97.38 188 PRO A O 1
ATOM 1408 N N . GLY A 1 189 ? 9.742 14.234 -3.543 1 94.69 189 GLY A N 1
ATOM 1409 C CA . GLY A 1 189 ? 10.914 13.594 -4.133 1 94.69 189 GLY A CA 1
ATOM 1410 C C . GLY A 1 189 ? 12.117 13.578 -3.209 1 94.69 189 GLY A C 1
ATOM 1411 O O . GLY A 1 189 ? 11.977 13.734 -1.994 1 94.69 189 GLY A O 1
ATOM 1412 N N . ALA A 1 190 ? 13.305 13.281 -3.736 1 89.94 190 ALA A N 1
ATOM 1413 C CA . ALA A 1 190 ? 14.531 13.273 -2.945 1 89.94 190 ALA A CA 1
ATOM 1414 C C . ALA A 1 190 ? 14.695 14.578 -2.172 1 89.94 190 ALA A C 1
ATOM 1416 O O . ALA A 1 190 ? 14.68 15.664 -2.762 1 89.94 190 ALA A O 1
ATOM 1417 N N . THR A 1 191 ? 14.711 14.398 -0.879 1 91 191 THR A N 1
ATOM 1418 C CA . THR A 1 191 ? 14.695 15.555 0.016 1 91 191 THR A CA 1
ATOM 1419 C C . THR A 1 191 ? 15.844 15.484 1.012 1 91 191 THR A C 1
ATOM 1421 O O . THR A 1 191 ? 16.078 14.445 1.634 1 91 191 THR A O 1
ATOM 1424 N N . SER A 1 192 ? 16.672 16.344 0.991 1 81.19 192 SER A N 1
ATOM 1425 C CA . SER A 1 192 ? 17.703 16.438 2.016 1 81.19 192 SER A CA 1
ATOM 1426 C C . SER A 1 192 ? 17.109 16.828 3.367 1 81.19 192 SER A C 1
ATOM 1428 O O . SER A 1 192 ? 16.359 17.797 3.471 1 81.19 192 SER A O 1
ATOM 1430 N N . THR A 1 193 ? 16.984 15.773 4.164 1 63.31 193 THR A N 1
ATOM 1431 C CA . THR A 1 193 ? 16.438 16.078 5.484 1 63.31 193 THR A CA 1
ATOM 1432 C C . THR A 1 193 ? 17.547 16.516 6.434 1 63.31 193 THR A C 1
ATOM 1434 O O . THR A 1 193 ? 17.359 16.578 7.648 1 63.31 193 THR A O 1
ATOM 1437 N N . ASN A 1 194 ? 18.922 16.156 5.918 1 49.94 194 ASN A N 1
ATOM 1438 C CA . ASN A 1 194 ? 20 16.578 6.82 1 49.94 194 ASN A CA 1
ATOM 1439 C C . ASN A 1 194 ? 19.719 17.969 7.398 1 49.94 194 ASN A C 1
ATOM 1441 O O . ASN A 1 194 ? 19.484 18.906 6.652 1 49.94 194 ASN A O 1
ATOM 1445 N N . THR A 1 195 ? 19.25 18.062 8.484 1 40.75 195 THR A N 1
ATOM 1446 C CA . THR A 1 195 ? 19.469 19.297 9.234 1 40.75 195 THR A CA 1
ATOM 1447 C C . THR A 1 195 ? 20.719 20.016 8.75 1 40.75 195 THR A C 1
ATOM 1449 O O . THR A 1 195 ? 21.562 19.422 8.086 1 40.75 195 THR A O 1
ATOM 1452 N N . LEU A 1 196 ? 21.641 20.719 9.734 1 32.28 196 LEU A N 1
ATOM 1453 C CA . LEU A 1 196 ? 22.984 21.266 9.648 1 32.28 196 LEU A CA 1
ATOM 1454 C C . LEU A 1 196 ? 23.922 20.297 8.93 1 32.28 196 LEU A C 1
ATOM 1456 O O . LEU A 1 196 ? 23.562 19.141 8.711 1 32.28 196 LEU A O 1
ATOM 1460 N N . HIS A 1 197 ? 25.297 19.984 9.57 1 31.88 197 HIS A N 1
ATOM 1461 C CA . HIS A 1 197 ? 26.703 19.766 9.32 1 31.88 197 HIS A CA 1
ATOM 1462 C C . HIS A 1 197 ? 26.969 18.328 8.852 1 31.88 197 HIS A C 1
ATOM 1464 O O . HIS A 1 197 ? 28.016 18.047 8.266 1 31.88 197 HIS A O 1
ATOM 1470 N N . GLU A 1 198 ? 26.438 17.156 9.469 1 30.75 198 GLU A N 1
ATOM 1471 C CA . GLU A 1 198 ? 27.203 15.906 9.414 1 30.75 198 GLU A CA 1
ATOM 1472 C C . GLU A 1 198 ? 26.688 14.984 8.312 1 30.75 198 GLU A C 1
ATOM 1474 O O . GLU A 1 198 ? 26.844 13.766 8.391 1 30.75 198 GLU A O 1
ATOM 1479 N N . VAL A 1 199 ? 26 15.32 7.465 1 33.88 199 VAL A N 1
ATOM 1480 C CA . VAL A 1 199 ? 25.594 14.156 6.68 1 33.88 199 VAL A CA 1
ATOM 1481 C C . VAL A 1 199 ? 26.75 13.711 5.789 1 33.88 199 VAL A C 1
ATOM 1483 O O . VAL A 1 199 ? 27.203 14.461 4.922 1 33.88 199 VAL A O 1
ATOM 1486 N N . PRO A 1 200 ? 27.422 12.523 6.125 1 32.41 200 PRO A N 1
ATOM 1487 C CA . PRO A 1 200 ? 28.531 12.109 5.27 1 32.41 200 PRO A CA 1
ATOM 1488 C C . PRO A 1 200 ? 28.109 11.922 3.812 1 32.41 200 PRO A C 1
ATOM 1490 O O . PRO A 1 200 ? 26.984 11.5 3.535 1 32.41 200 PRO A O 1
ATOM 1493 N N . LYS A 1 201 ? 28.906 12.344 2.814 1 32 201 LYS A N 1
ATOM 1494 C CA . LYS A 1 201 ? 29.016 12.398 1.359 1 32 201 LYS A CA 1
ATOM 1495 C C . LYS A 1 201 ? 28.562 11.086 0.727 1 32 201 LYS A C 1
ATOM 1497 O O . LYS A 1 201 ? 28.312 11.023 -0.479 1 32 201 LYS A O 1
ATOM 1502 N N . GLN A 1 202 ? 28.734 9.992 1.38 1 30.41 202 GLN A N 1
ATOM 1503 C CA . GLN A 1 202 ? 28.719 8.703 0.704 1 30.41 202 GLN A CA 1
ATOM 1504 C C . GLN A 1 202 ? 27.312 8.352 0.23 1 30.41 202 GLN A C 1
ATOM 1506 O O . GLN A 1 202 ? 27.141 7.555 -0.698 1 30.41 202 GLN A O 1
ATOM 1511 N N . ILE A 1 203 ? 26.328 8.602 1.027 1 35.31 203 ILE A N 1
ATOM 1512 C CA . ILE A 1 203 ? 25.016 8.125 0.584 1 35.31 203 ILE A CA 1
ATOM 1513 C C . ILE A 1 203 ? 24.5 9.008 -0.548 1 35.31 203 ILE A C 1
ATOM 1515 O O . ILE A 1 203 ? 23.484 8.695 -1.173 1 35.31 203 ILE A O 1
ATOM 1519 N N . SER A 1 204 ? 25.219 10.109 -0.909 1 35.22 204 SER A N 1
ATOM 1520 C CA . SER A 1 204 ? 24.938 11.07 -1.973 1 35.22 204 SER A CA 1
ATOM 1521 C C . SER A 1 204 ? 25.125 10.438 -3.348 1 35.22 204 SER A C 1
ATOM 1523 O O . SER A 1 204 ? 24.641 10.961 -4.352 1 35.22 204 SER A O 1
ATOM 1525 N N . GLU A 1 205 ? 25.984 9.523 -3.488 1 32.75 205 GLU A N 1
ATOM 1526 C CA . GLU A 1 205 ? 26.406 9.07 -4.812 1 32.75 205 GLU A CA 1
ATOM 1527 C C . GLU A 1 205 ? 25.312 8.227 -5.473 1 32.75 205 GLU A C 1
ATOM 1529 O O . GLU A 1 205 ? 25.25 8.141 -6.699 1 32.75 205 GLU A O 1
ATOM 1534 N N . LEU A 1 206 ? 24.75 7.305 -4.801 1 36.03 206 LEU A N 1
ATOM 1535 C CA . LEU A 1 206 ? 23.859 6.41 -5.535 1 36.03 206 LEU A CA 1
ATOM 1536 C C . LEU A 1 206 ? 22.672 7.18 -6.109 1 36.03 206 LEU A C 1
ATOM 1538 O O . LEU A 1 206 ? 21.984 6.68 -6.992 1 36.03 206 LEU A O 1
ATOM 1542 N N . TYR A 1 207 ? 22.125 8.242 -5.445 1 40.03 207 TYR A N 1
ATOM 1543 C CA . TYR A 1 207 ? 21.188 9.172 -6.074 1 40.03 207 TYR A CA 1
ATOM 1544 C C . TYR A 1 207 ? 21.953 10.266 -6.824 1 40.03 207 TYR A C 1
ATOM 1546 O O . TYR A 1 207 ? 21.406 11.344 -7.082 1 40.03 207 TYR A O 1
ATOM 1554 N N . ALA A 1 208 ? 23.219 10.25 -6.988 1 35.66 208 ALA A N 1
ATOM 1555 C CA . ALA A 1 208 ? 24.031 11.219 -7.715 1 35.66 208 ALA A CA 1
ATOM 1556 C C . ALA A 1 208 ? 23.531 11.406 -9.141 1 35.66 208 ALA A C 1
ATOM 1558 O O . ALA A 1 208 ? 24.141 12.125 -9.938 1 35.66 208 ALA A O 1
ATOM 1559 N N . SER A 1 209 ? 23.031 10.547 -9.875 1 40.16 209 SER A N 1
ATOM 1560 C CA . SER A 1 209 ? 22.781 11.234 -11.141 1 40.16 209 SER A CA 1
ATOM 1561 C C . SER A 1 209 ? 22.312 12.664 -10.906 1 40.16 209 SER A C 1
ATOM 1563 O O . SER A 1 209 ? 22.031 13.055 -9.773 1 40.16 209 SER A O 1
ATOM 1565 N N . SER A 1 210 ? 21.656 13.516 -12.031 1 43.59 210 SER A N 1
ATOM 1566 C CA . SER A 1 210 ? 21.266 14.922 -12.031 1 43.59 210 SER A CA 1
ATOM 1567 C C . SER A 1 210 ? 20.438 15.273 -10.805 1 43.59 210 SER A C 1
ATOM 1569 O O . SER A 1 210 ? 19.25 15.617 -10.922 1 43.59 210 SER A O 1
ATOM 1571 N N . GLU A 1 211 ? 20.391 14.633 -9.742 1 49.56 211 GLU A N 1
ATOM 1572 C CA . GLU A 1 211 ? 19.375 14.484 -8.703 1 49.56 211 GLU A CA 1
ATOM 1573 C C . GLU A 1 211 ? 19.172 15.789 -7.941 1 49.56 211 GLU A C 1
ATOM 1575 O O . GLU A 1 211 ? 20.078 16.25 -7.246 1 49.56 211 GLU A O 1
ATOM 1580 N N . VAL A 1 212 ? 18.391 16.5 -8.531 1 58.94 212 VAL A N 1
ATOM 1581 C CA . VAL A 1 212 ? 17.75 17.672 -7.941 1 58.94 212 VAL A CA 1
ATOM 1582 C C . VAL A 1 212 ? 17.203 17.312 -6.566 1 58.94 212 VAL A C 1
ATOM 1584 O O . VAL A 1 212 ? 16.328 16.453 -6.445 1 58.94 212 VAL A O 1
ATOM 1587 N N . ILE A 1 213 ? 17.938 17.531 -5.5 1 79.75 213 ILE A N 1
ATOM 1588 C CA . ILE A 1 213 ? 17.578 17.422 -4.094 1 79.75 213 ILE A CA 1
ATOM 1589 C C . ILE A 1 213 ? 16.922 18.719 -3.631 1 79.75 213 ILE A C 1
ATOM 1591 O O . ILE A 1 213 ? 17.297 19.812 -4.07 1 79.75 213 ILE A O 1
ATOM 1595 N N . GLN A 1 214 ? 15.766 18.609 -3.076 1 92.44 214 GLN A N 1
ATOM 1596 C CA . GLN A 1 214 ? 15.109 19.734 -2.414 1 92.44 214 GLN A CA 1
ATOM 1597 C C . GLN A 1 214 ? 15.281 19.672 -0.899 1 92.44 214 GLN A C 1
ATOM 1599 O O . GLN A 1 214 ? 15.703 18.641 -0.368 1 92.44 214 GLN A O 1
ATOM 1604 N N . THR A 1 215 ? 15.094 20.859 -0.278 1 93.75 215 THR A N 1
ATOM 1605 C CA . THR A 1 215 ? 15.195 20.891 1.178 1 93.75 215 THR A CA 1
ATOM 1606 C C . THR A 1 215 ? 13.852 20.531 1.817 1 93.75 215 THR A C 1
ATOM 1608 O O . THR A 1 215 ? 12.805 20.625 1.171 1 93.75 215 THR A O 1
ATOM 1611 N N . ALA A 1 216 ? 13.898 20.125 3.035 1 95.81 216 ALA A N 1
ATOM 1612 C CA . ALA A 1 216 ? 12.672 19.859 3.785 1 95.81 216 ALA A CA 1
ATOM 1613 C C . ALA A 1 216 ? 11.797 21.109 3.859 1 95.81 216 ALA A C 1
ATOM 1615 O O . ALA A 1 216 ? 10.57 21.016 3.82 1 95.81 216 ALA A O 1
ATOM 1616 N N . GLU A 1 217 ? 12.438 22.25 3.916 1 95.44 217 GLU A N 1
ATOM 1617 C CA . GLU A 1 217 ? 11.719 23.516 3.975 1 95.44 217 GLU A CA 1
ATOM 1618 C C . GLU A 1 217 ? 10.953 23.781 2.682 1 95.44 217 GLU A C 1
ATOM 1620 O O . GLU A 1 217 ? 9.805 24.234 2.715 1 95.44 217 GLU A O 1
ATOM 1625 N N . GLU A 1 218 ? 11.586 23.5 1.583 1 95.44 218 GLU A N 1
ATOM 1626 C CA . GLU A 1 218 ? 10.93 23.672 0.291 1 95.44 218 GLU A CA 1
ATOM 1627 C C . GLU A 1 218 ? 9.727 22.75 0.16 1 95.44 218 GLU A C 1
ATOM 1629 O O . GLU A 1 218 ? 8.68 23.156 -0.35 1 95.44 218 GLU A O 1
ATOM 1634 N N . VAL A 1 219 ? 9.859 21.547 0.645 1 97.06 219 VAL A N 1
ATOM 1635 C CA . VAL A 1 219 ? 8.742 20.609 0.624 1 97.06 219 VAL A CA 1
ATOM 1636 C C . VAL A 1 219 ? 7.602 21.141 1.493 1 97.06 219 VAL A C 1
ATOM 1638 O O . VAL A 1 219 ? 6.441 21.125 1.081 1 97.06 219 VAL A O 1
ATOM 1641 N N . ALA A 1 220 ? 7.941 21.656 2.67 1 97.56 220 ALA A N 1
ATOM 1642 C CA . ALA A 1 220 ? 6.941 22.156 3.605 1 97.56 220 ALA A CA 1
ATOM 1643 C C . ALA A 1 220 ? 6.176 23.344 3.002 1 97.56 220 ALA A C 1
ATOM 1645 O O . ALA A 1 220 ? 4.957 23.453 3.176 1 97.56 220 ALA A O 1
ATOM 1646 N N . ASP A 1 221 ? 6.906 24.203 2.281 1 96.75 221 ASP A N 1
ATOM 1647 C CA . ASP A 1 221 ? 6.25 25.312 1.602 1 96.75 221 ASP A CA 1
ATOM 1648 C C . ASP A 1 221 ? 5.219 24.812 0.596 1 96.75 221 ASP A C 1
ATOM 1650 O O . ASP A 1 221 ? 4.113 25.359 0.51 1 96.75 221 ASP A O 1
ATOM 1654 N N . GLY A 1 222 ? 5.625 23.844 -0.181 1 97.56 222 GLY A N 1
ATOM 1655 C CA . GLY A 1 222 ? 4.691 23.219 -1.112 1 97.56 222 GLY A CA 1
ATOM 1656 C C . GLY A 1 222 ? 3.49 22.594 -0.427 1 97.56 222 GLY A C 1
ATOM 1657 O O . GLY A 1 222 ? 2.367 22.703 -0.923 1 97.56 222 GLY A O 1
ATOM 1658 N N . ILE A 1 223 ? 3.701 22 0.723 1 98.38 223 ILE A N 1
ATOM 1659 C CA . ILE A 1 223 ? 2.641 21.328 1.469 1 98.38 223 ILE A CA 1
ATOM 1660 C C . ILE A 1 223 ? 1.598 22.344 1.914 1 98.38 223 ILE A C 1
ATOM 1662 O O . ILE A 1 223 ? 0.394 22.109 1.795 1 98.38 223 ILE A O 1
ATOM 1666 N N . VAL A 1 224 ? 2.039 23.5 2.418 1 98.06 224 VAL A N 1
ATOM 1667 C CA . VAL A 1 224 ? 1.105 24.531 2.857 1 98.06 224 VAL A CA 1
ATOM 1668 C C . VAL A 1 224 ? 0.253 25 1.678 1 98.06 224 VAL A C 1
ATOM 1670 O O . VAL A 1 224 ? -0.956 25.188 1.818 1 98.06 224 VAL A O 1
ATOM 1673 N N . LYS A 1 225 ? 0.875 25.125 0.499 1 97.31 225 LYS A N 1
ATOM 1674 C CA . LYS A 1 225 ? 0.126 25.5 -0.695 1 97.31 225 LYS A CA 1
ATOM 1675 C C . LYS A 1 225 ? -0.889 24.438 -1.076 1 97.31 225 LYS A C 1
ATOM 1677 O O . LYS A 1 225 ? -2.027 24.75 -1.432 1 97.31 225 LYS A O 1
ATOM 1682 N N . VAL A 1 226 ? -0.493 23.219 -0.994 1 98.06 226 VAL A N 1
ATOM 1683 C CA . VAL A 1 226 ? -1.375 22.109 -1.333 1 98.06 226 VAL A CA 1
ATOM 1684 C C . VAL A 1 226 ? -2.561 22.078 -0.372 1 98.06 226 VAL A C 1
ATOM 1686 O O . VAL A 1 226 ? -3.705 21.891 -0.794 1 98.06 226 VAL A O 1
ATOM 1689 N N . ILE A 1 227 ? -2.303 22.234 0.92 1 98 227 ILE A N 1
ATOM 1690 C CA . ILE A 1 227 ? -3.352 22.25 1.934 1 98 227 ILE A CA 1
ATOM 1691 C C . ILE A 1 227 ? -4.41 23.297 1.568 1 98 227 ILE A C 1
ATOM 1693 O O . ILE A 1 227 ? -5.609 23.031 1.685 1 98 227 ILE A O 1
ATOM 1697 N N . LYS A 1 228 ? -4.008 24.422 1.084 1 96.94 228 LYS A N 1
ATOM 1698 C CA . LYS A 1 228 ? -4.902 25.531 0.809 1 96.94 228 LYS A CA 1
ATOM 1699 C C . LYS A 1 228 ? -5.77 25.266 -0.418 1 96.94 228 LYS A C 1
ATOM 1701 O O . LYS A 1 228 ? -6.91 25.719 -0.493 1 96.94 228 LYS A O 1
ATOM 1706 N N . HIS A 1 229 ? -5.242 24.375 -1.356 1 96.19 229 HIS A N 1
ATOM 1707 C CA . HIS A 1 229 ? -5.891 24.422 -2.662 1 96.19 229 HIS A CA 1
ATOM 1708 C C . HIS A 1 229 ? -6.309 23.031 -3.119 1 96.19 229 HIS A C 1
ATOM 1710 O O . HIS A 1 229 ? -7.148 22.891 -4.012 1 96.19 229 HIS A O 1
ATOM 1716 N N . ALA A 1 230 ? -5.746 22.016 -2.609 1 96.88 230 ALA A N 1
ATOM 1717 C CA . ALA A 1 230 ? -5.945 20.672 -3.143 1 96.88 230 ALA A CA 1
ATOM 1718 C C . ALA A 1 230 ? -7.371 20.188 -2.891 1 96.88 230 ALA A C 1
ATOM 1720 O O . ALA A 1 230 ? -7.934 20.438 -1.82 1 96.88 230 ALA A O 1
ATOM 1721 N N . LYS A 1 231 ? -7.938 19.5 -3.852 1 96.25 231 LYS A N 1
ATOM 1722 C CA . LYS A 1 231 ? -9.219 18.844 -3.67 1 96.25 231 LYS A CA 1
ATOM 1723 C C . LYS A 1 231 ? -9.055 17.5 -2.955 1 96.25 231 LYS A C 1
ATOM 1725 O O . LYS A 1 231 ? -7.996 16.875 -3.049 1 96.25 231 LYS A O 1
ATOM 1730 N N . THR A 1 232 ? -10.133 17.078 -2.25 1 97.69 232 THR A N 1
ATOM 1731 C CA . THR A 1 232 ? -10.086 15.805 -1.548 1 97.69 232 THR A CA 1
ATOM 1732 C C . THR A 1 232 ? -9.773 14.672 -2.518 1 97.69 232 THR A C 1
ATOM 1734 O O . THR A 1 232 ? -10.141 14.734 -3.693 1 97.69 232 THR A O 1
ATOM 1737 N N . GLY A 1 233 ? -9.023 13.664 -2.061 1 97.56 233 GLY A N 1
ATOM 1738 C CA . GLY A 1 233 ? -8.711 12.484 -2.844 1 97.56 233 GLY A CA 1
ATOM 1739 C C . GLY A 1 233 ? -7.672 12.734 -3.918 1 97.56 233 GLY A C 1
ATOM 1740 O O . GLY A 1 233 ? -7.617 12.016 -4.918 1 97.56 233 GLY A O 1
ATOM 1741 N N . SER A 1 234 ? -6.871 13.75 -3.77 1 97.25 234 SER A N 1
ATOM 1742 C CA . SER A 1 234 ? -5.867 14.047 -4.781 1 97.25 234 SER A CA 1
ATOM 1743 C C . SER A 1 234 ? -4.461 13.742 -4.273 1 97.25 234 SER A C 1
ATOM 1745 O O . SER A 1 234 ? -4.227 13.711 -3.064 1 97.25 234 SER A O 1
ATOM 1747 N N . ILE A 1 235 ? -3.582 13.445 -5.172 1 98 235 ILE A N 1
ATOM 1748 C CA . ILE A 1 235 ? -2.18 13.125 -4.922 1 98 235 ILE A CA 1
ATOM 1749 C C . ILE A 1 235 ? -1.286 14.188 -5.562 1 98 235 ILE A C 1
ATOM 1751 O O . ILE A 1 235 ? -1.421 14.484 -6.754 1 98 235 ILE A O 1
ATOM 1755 N N . TRP A 1 236 ? -0.365 14.719 -4.789 1 98.25 236 TRP A N 1
ATOM 1756 C CA . TRP A 1 236 ? 0.434 15.836 -5.285 1 98.25 236 TRP A CA 1
ATOM 1757 C C . TRP A 1 236 ? 1.924 15.531 -5.176 1 98.25 236 TRP A C 1
ATOM 1759 O O . TRP A 1 236 ? 2.383 15.008 -4.16 1 98.25 236 TRP A O 1
ATOM 1769 N N . ILE A 1 237 ? 2.664 15.875 -6.18 1 97.56 237 ILE A N 1
ATOM 1770 C CA . ILE A 1 237 ? 4.109 15.68 -6.219 1 97.56 237 ILE A CA 1
ATOM 1771 C C . ILE A 1 237 ? 4.816 17 -5.891 1 97.56 237 ILE A C 1
ATOM 1773 O O . ILE A 1 237 ? 4.43 18.062 -6.387 1 97.56 237 ILE A O 1
ATOM 1777 N N . ILE A 1 238 ? 5.742 17 -4.992 1 97 238 ILE A N 1
ATOM 1778 C CA . ILE A 1 238 ? 6.684 18.094 -4.734 1 97 238 ILE A CA 1
ATOM 1779 C C . ILE A 1 238 ? 8.117 17.594 -4.93 1 97 238 ILE A C 1
ATOM 1781 O O . ILE A 1 238 ? 8.625 16.828 -4.105 1 97 238 ILE A O 1
ATOM 1785 N N . GLU A 1 239 ? 8.719 18 -5.977 1 94.19 239 GLU A N 1
ATOM 1786 C CA . GLU A 1 239 ? 10.039 17.469 -6.305 1 94.19 239 GLU A CA 1
ATOM 1787 C C . GLU A 1 239 ? 10.852 18.469 -7.125 1 94.19 239 GLU A C 1
ATOM 1789 O O . GLU A 1 239 ? 10.289 19.219 -7.918 1 94.19 239 GLU A O 1
ATOM 1794 N N . GLY A 1 240 ? 12.188 18.453 -6.828 1 88.62 240 GLY A N 1
ATOM 1795 C CA . GLY A 1 240 ? 13.125 19.188 -7.668 1 88.62 240 GLY A CA 1
ATOM 1796 C C . GLY A 1 240 ? 13.008 20.688 -7.516 1 88.62 240 GLY A C 1
ATOM 1797 O O . GLY A 1 240 ? 13.383 21.438 -8.422 1 88.62 240 GLY A O 1
ATOM 1798 N N . GLY A 1 241 ? 12.344 21.125 -6.426 1 86.56 241 GLY A N 1
ATOM 1799 C CA . GLY A 1 241 ? 12.203 22.547 -6.195 1 86.56 241 GLY A CA 1
ATOM 1800 C C . GLY A 1 241 ? 11.102 23.172 -7.031 1 86.56 241 GLY A C 1
ATOM 1801 O O . GLY A 1 241 ? 10.953 24.406 -7.043 1 86.56 241 GLY A O 1
ATOM 1802 N N . GLU A 1 242 ? 10.32 22.375 -7.691 1 89.75 242 GLU A N 1
ATOM 1803 C CA . GLU A 1 242 ? 9.211 22.859 -8.508 1 89.75 242 GLU A CA 1
ATOM 1804 C C . GLU A 1 242 ? 7.945 23.031 -7.68 1 89.75 242 GLU A C 1
ATOM 1806 O O . GLU A 1 242 ? 7.863 22.547 -6.551 1 89.75 242 GLU A O 1
ATOM 1811 N N . LEU A 1 243 ? 7.012 23.797 -8.289 1 93.31 243 LEU A N 1
ATOM 1812 C CA . LEU A 1 243 ? 5.688 23.875 -7.68 1 93.31 243 LEU A CA 1
ATOM 1813 C C . LEU A 1 243 ? 5.035 22.5 -7.59 1 93.31 243 LEU A C 1
ATOM 1815 O O . LEU A 1 243 ? 5.246 21.656 -8.453 1 93.31 243 LEU A O 1
ATOM 1819 N N . ALA A 1 244 ? 4.258 22.344 -6.578 1 96.94 244 ALA A N 1
ATOM 1820 C CA . ALA A 1 244 ? 3.516 21.094 -6.438 1 96.94 244 ALA A CA 1
ATOM 1821 C C . ALA A 1 244 ? 2.617 20.859 -7.648 1 96.94 244 ALA A C 1
ATOM 1823 O O . ALA A 1 244 ? 1.998 21.781 -8.164 1 96.94 244 ALA A O 1
ATOM 1824 N N . HIS A 1 245 ? 2.611 19.672 -8.125 1 96.62 245 HIS A N 1
ATOM 1825 C CA . HIS A 1 245 ? 1.729 19.297 -9.227 1 96.62 245 HIS A CA 1
ATOM 1826 C C . HIS A 1 245 ? 1.007 17.984 -8.945 1 96.62 245 HIS A C 1
ATOM 1828 O O . HIS A 1 245 ? 1.529 17.125 -8.227 1 96.62 245 HIS A O 1
ATOM 1834 N N . GLU A 1 246 ? -0.16 17.906 -9.523 1 96.44 246 GLU A N 1
ATOM 1835 C CA . GLU A 1 246 ? -1.036 16.781 -9.211 1 96.44 246 GLU A CA 1
ATOM 1836 C C . GLU A 1 246 ? -0.625 15.531 -9.977 1 96.44 246 GLU A C 1
ATOM 1838 O O . GLU A 1 246 ? -0.292 15.602 -11.156 1 96.44 246 GLU A O 1
ATOM 1843 N N . TYR A 1 247 ? -0.53 14.414 -9.328 1 96.25 247 TYR A N 1
ATOM 1844 C CA . TYR A 1 247 ? -0.412 13.109 -9.961 1 96.25 247 TYR A CA 1
ATOM 1845 C C . TYR A 1 247 ? -1.782 12.469 -10.148 1 96.25 247 TYR A C 1
ATOM 1847 O O . TYR A 1 247 ? -2.461 12.141 -9.172 1 96.25 247 TYR A O 1
ATOM 1855 N N . VAL A 1 248 ? -2.137 12.234 -11.32 1 91.94 248 VAL A N 1
ATOM 1856 C CA . VAL A 1 248 ? -3.469 11.711 -11.609 1 91.94 248 VAL A CA 1
ATOM 1857 C C . VAL A 1 248 ? -3.371 10.242 -12.008 1 91.94 248 VAL A C 1
ATOM 1859 O O . VAL A 1 248 ? -2.715 9.898 -12.992 1 91.94 248 VAL A O 1
ATOM 1862 N N . ILE A 1 249 ? -3.949 9.398 -11.219 1 91.19 249 ILE A N 1
ATOM 1863 C CA . ILE A 1 249 ? -4.004 7.98 -11.555 1 91.19 249 ILE A CA 1
ATOM 1864 C C . ILE A 1 249 ? -4.984 7.754 -12.695 1 91.19 249 ILE A C 1
ATOM 1866 O O . ILE A 1 249 ? -6.078 8.328 -12.711 1 91.19 249 ILE A O 1
ATOM 1870 N N . PRO A 1 250 ? -4.574 6.918 -13.586 1 90 250 PRO A N 1
ATOM 1871 C CA . PRO A 1 250 ? -5.484 6.664 -14.703 1 90 250 PRO A CA 1
ATOM 1872 C C . PRO A 1 250 ? -6.762 5.945 -14.273 1 90 250 PRO A C 1
ATOM 1874 O O . PRO A 1 250 ? -6.723 5.074 -13.406 1 90 250 PRO A O 1
ATOM 1877 N N . ASN A 1 251 ? -7.809 6.348 -14.852 1 90.56 251 ASN A N 1
ATOM 1878 C CA . ASN A 1 251 ? -9.062 5.621 -14.672 1 90.56 251 ASN A CA 1
ATOM 1879 C C . ASN A 1 251 ? -9.07 4.309 -15.453 1 90.56 251 ASN A C 1
ATOM 1881 O O . ASN A 1 251 ? -9.047 4.312 -16.688 1 90.56 251 ASN A O 1
ATOM 1885 N N . ARG A 1 252 ? -9.141 3.188 -14.727 1 88.19 252 ARG A N 1
ATOM 1886 C CA . ARG A 1 252 ? -9.008 1.877 -15.352 1 88.19 252 ARG A CA 1
ATOM 1887 C C . ARG A 1 252 ? -10.125 1.638 -16.359 1 88.19 252 ARG A C 1
ATOM 1889 O O . ARG A 1 252 ? -9.961 0.856 -17.312 1 88.19 252 ARG A O 1
ATOM 1896 N N . LEU A 1 253 ? -11.273 2.299 -16.188 1 87.06 253 LEU A N 1
ATOM 1897 C CA . LEU A 1 253 ? -12.43 2.061 -17.031 1 87.06 253 LEU A CA 1
ATOM 1898 C C . LEU A 1 253 ? -12.289 2.809 -18.359 1 87.06 253 LEU A C 1
ATOM 1900 O O . LEU A 1 253 ? -12.906 2.434 -19.359 1 87.06 253 LEU A O 1
ATOM 1904 N N . THR A 1 254 ? -11.414 3.861 -18.359 1 88.12 254 THR A N 1
ATOM 1905 C CA . THR A 1 254 ? -11.383 4.699 -19.562 1 88.12 254 THR A CA 1
ATOM 1906 C C . THR A 1 254 ? -9.992 4.672 -20.203 1 88.12 254 THR A C 1
ATOM 1908 O O . THR A 1 254 ? -9.82 5.137 -21.328 1 88.12 254 THR A O 1
ATOM 1911 N N . MET A 1 255 ? -9.094 4.074 -19.484 1 87.5 255 MET A N 1
ATOM 1912 C CA . MET A 1 255 ? -7.746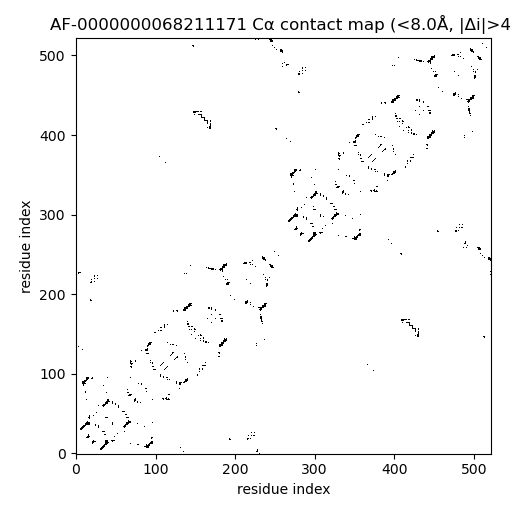 4.008 -20.047 1 87.5 255 MET A CA 1
ATOM 1913 C C . MET A 1 255 ? -7.707 3.092 -21.266 1 87.5 255 MET A C 1
ATOM 1915 O O . MET A 1 255 ? -8.539 2.195 -21.406 1 87.5 255 MET A O 1
ATOM 1919 N N . LYS A 1 256 ? -6.719 3.406 -22.172 1 88 256 LYS A N 1
ATOM 1920 C CA . LYS A 1 256 ? -6.496 2.51 -23.297 1 88 256 LYS A CA 1
ATOM 1921 C C . LYS A 1 256 ? -6.078 1.12 -22.828 1 88 256 LYS A C 1
ATOM 1923 O O . LYS A 1 256 ? -5.168 0.985 -22.016 1 88 256 LYS A O 1
ATOM 1928 N N . LYS A 1 257 ? -6.758 0.043 -23.359 1 91.12 257 LYS A N 1
ATOM 1929 C CA . LYS A 1 257 ? -6.492 -1.325 -22.922 1 91.12 257 LYS A CA 1
ATOM 1930 C C . LYS A 1 257 ? -5.473 -2.004 -23.828 1 91.12 257 LYS A C 1
ATOM 1932 O O . LYS A 1 257 ? -5.602 -1.962 -25.047 1 91.12 257 LYS A O 1
ATOM 1937 N N . VAL A 1 258 ? -4.438 -2.461 -23.266 1 89.38 258 VAL A N 1
ATOM 1938 C CA . VAL A 1 258 ? -3.461 -3.311 -23.953 1 89.38 258 VAL A CA 1
ATOM 1939 C C . VAL A 1 258 ? -3.637 -4.758 -23.5 1 89.38 258 VAL A C 1
ATOM 1941 O O . VAL A 1 258 ? -3.273 -5.113 -22.375 1 89.38 258 VAL A O 1
ATOM 1944 N N . TYR A 1 259 ? -4.148 -5.586 -24.359 1 90.25 259 TYR A N 1
ATOM 1945 C CA . TYR A 1 259 ? -4.559 -6.938 -24 1 90.25 259 TYR A CA 1
ATOM 1946 C C . TYR A 1 259 ? -3.385 -7.906 -24.109 1 90.25 259 TYR A C 1
ATOM 1948 O O . TYR A 1 259 ? -2.469 -7.703 -24.906 1 90.25 259 TYR A O 1
ATOM 1956 N N . ILE A 1 260 ? -3.477 -8.93 -23.219 1 84.44 260 ILE A N 1
ATOM 1957 C CA . ILE A 1 260 ? -2.508 -10.016 -23.281 1 84.44 260 ILE A CA 1
ATOM 1958 C C . ILE A 1 260 ? -2.861 -10.945 -24.438 1 84.44 260 ILE A C 1
ATOM 1960 O O . ILE A 1 260 ? -3.99 -11.438 -24.531 1 84.44 260 ILE A O 1
ATOM 1964 N N . LYS A 1 261 ? -2.141 -10.969 -25.578 1 68.5 261 LYS A N 1
ATOM 1965 C CA . LYS A 1 261 ? -2.465 -11.789 -26.75 1 68.5 261 LYS A CA 1
ATOM 1966 C C . LYS A 1 261 ? -1.911 -13.203 -26.594 1 68.5 261 LYS A C 1
ATOM 1968 O O . LYS A 1 261 ? -0.877 -13.398 -25.953 1 68.5 261 LYS A O 1
ATOM 1973 N N . MET B 1 1 ? 10.094 -10.5 -25.156 1 56 1 MET B N 1
ATOM 1974 C CA . MET B 1 1 ? 10.398 -11.328 -23.984 1 56 1 MET B CA 1
ATOM 1975 C C . MET B 1 1 ? 9.898 -12.75 -24.188 1 56 1 MET B C 1
ATOM 1977 O O . MET B 1 1 ? 8.883 -12.969 -24.844 1 56 1 MET B O 1
ATOM 1981 N N . GLN B 1 2 ? 10.727 -13.742 -23.891 1 69.12 2 GLN B N 1
ATOM 1982 C CA . GLN B 1 2 ? 10.398 -15.148 -24.125 1 69.12 2 GLN B CA 1
ATOM 1983 C C . GLN B 1 2 ? 9.195 -15.578 -23.297 1 69.12 2 GLN B C 1
ATOM 1985 O O . GLN B 1 2 ? 9.039 -15.141 -22.156 1 69.12 2 GLN B O 1
ATOM 1990 N N . THR B 1 3 ? 8.281 -16.234 -23.859 1 89.38 3 THR B N 1
ATOM 1991 C CA . THR B 1 3 ? 7.098 -16.766 -23.203 1 89.38 3 THR B CA 1
ATOM 1992 C C . THR B 1 3 ? 7.488 -17.734 -22.094 1 89.38 3 THR B C 1
ATOM 1994 O O . THR B 1 3 ? 8.492 -18.453 -22.203 1 89.38 3 THR B O 1
ATOM 1997 N N . PHE B 1 4 ? 6.895 -17.641 -20.969 1 94.88 4 PHE B N 1
ATOM 1998 C CA . PHE B 1 4 ? 7.09 -18.562 -19.859 1 94.88 4 PHE B CA 1
ATOM 1999 C C . PHE B 1 4 ? 6.195 -19.797 -20.031 1 94.88 4 PHE B C 1
ATOM 2001 O O . PHE B 1 4 ? 4.969 -19.672 -20.094 1 94.88 4 PHE B O 1
ATOM 2008 N N . SER B 1 5 ? 6.734 -20.922 -20.156 1 95.81 5 SER B N 1
ATOM 2009 C CA . SER B 1 5 ? 5.953 -22.141 -20.281 1 95.81 5 SER B CA 1
ATOM 2010 C C . SER B 1 5 ? 5.59 -22.719 -18.922 1 95.81 5 SER B C 1
ATOM 2012 O O . SER B 1 5 ? 6.457 -22.859 -18.047 1 95.81 5 SER B O 1
ATOM 2014 N N . VAL B 1 6 ? 4.367 -23.109 -18.781 1 97.25 6 VAL B N 1
ATOM 2015 C CA . VAL B 1 6 ? 3.875 -23.703 -17.531 1 97.25 6 VAL B CA 1
ATOM 2016 C C . VAL B 1 6 ? 4.16 -25.203 -17.516 1 97.25 6 VAL B C 1
ATOM 2018 O O . VAL B 1 6 ? 4.105 -25.828 -16.469 1 97.25 6 VAL B O 1
ATOM 2021 N N . ALA B 1 7 ? 4.5 -25.719 -18.656 1 96.94 7 ALA B N 1
ATOM 2022 C CA . ALA B 1 7 ? 4.695 -27.156 -18.797 1 96.94 7 ALA B CA 1
ATOM 2023 C C . ALA B 1 7 ? 5.805 -27.656 -17.875 1 96.94 7 ALA B C 1
ATOM 2025 O O . ALA B 1 7 ? 6.891 -27.062 -17.828 1 96.94 7 ALA B O 1
ATOM 2026 N N . ASN B 1 8 ? 5.5 -28.672 -17.094 1 97.25 8 ASN B N 1
ATOM 2027 C CA . ASN B 1 8 ? 6.414 -29.391 -16.219 1 97.25 8 ASN B CA 1
ATOM 2028 C C . ASN B 1 8 ? 6.871 -28.531 -15.047 1 97.25 8 ASN B C 1
ATOM 2030 O O . ASN B 1 8 ? 7.82 -28.875 -14.344 1 97.25 8 ASN B O 1
ATOM 2034 N N . LYS B 1 9 ? 6.227 -27.406 -14.836 1 98.25 9 LYS B N 1
ATOM 2035 C CA . LYS B 1 9 ? 6.574 -26.516 -13.734 1 98.25 9 LYS B CA 1
ATOM 2036 C C . LYS B 1 9 ? 5.859 -26.922 -12.445 1 98.25 9 LYS B C 1
ATOM 2038 O O . LYS B 1 9 ? 4.84 -27.609 -12.492 1 98.25 9 LYS B O 1
ATOM 2043 N N . VAL B 1 10 ? 6.453 -26.562 -11.359 1 98.75 10 VAL B N 1
ATOM 2044 C CA . VAL B 1 10 ? 5.852 -26.766 -10.047 1 98.75 10 VAL B CA 1
ATOM 2045 C C . VAL B 1 10 ? 5.473 -25.422 -9.438 1 98.75 10 VAL B C 1
ATOM 2047 O O . VAL B 1 10 ? 6.273 -24.484 -9.445 1 98.75 10 VAL B O 1
ATOM 2050 N N . ALA B 1 11 ? 4.242 -25.359 -8.93 1 98.88 11 ALA B N 1
ATOM 2051 C CA . ALA B 1 11 ? 3.734 -24.094 -8.406 1 98.88 11 ALA B CA 1
ATOM 2052 C C . ALA B 1 11 ? 3.371 -24.219 -6.926 1 98.88 11 ALA B C 1
ATOM 2054 O O . ALA B 1 11 ? 3.004 -25.297 -6.461 1 98.88 11 ALA B O 1
ATOM 2055 N N . LEU B 1 12 ? 3.57 -23.203 -6.203 1 98.94 12 LEU B N 1
ATOM 2056 C CA . LEU B 1 12 ? 3.043 -22.984 -4.859 1 98.94 12 LEU B CA 1
ATOM 2057 C C . LEU B 1 12 ? 2 -21.875 -4.855 1 98.94 12 LEU B C 1
ATOM 2059 O O . LEU B 1 12 ? 2.295 -20.734 -5.242 1 98.94 12 LEU B O 1
ATOM 2063 N N . VAL B 1 13 ? 0.756 -22.172 -4.488 1 98.94 13 VAL B N 1
ATOM 2064 C CA . VAL B 1 13 ? -0.354 -21.219 -4.484 1 98.94 13 VAL B CA 1
ATOM 2065 C C . VAL B 1 13 ? -0.851 -21 -3.059 1 98.94 13 VAL B C 1
ATOM 2067 O O . VAL B 1 13 ? -1.388 -21.922 -2.438 1 98.94 13 VAL B O 1
ATOM 2070 N N . THR B 1 14 ? -0.707 -19.844 -2.561 1 98.94 14 THR B N 1
ATOM 2071 C CA . THR B 1 14 ? -1.261 -19.547 -1.243 1 98.94 14 THR B CA 1
ATOM 2072 C C . THR B 1 14 ? -2.748 -19.219 -1.343 1 98.94 14 THR B C 1
ATOM 2074 O O . THR B 1 14 ? -3.205 -18.703 -2.359 1 98.94 14 THR B O 1
ATOM 2077 N N . GLY B 1 15 ? -3.436 -19.484 -0.255 1 98.19 15 GLY B N 1
ATOM 2078 C CA . GLY B 1 15 ? -4.875 -19.312 -0.339 1 98.19 15 GLY B CA 1
ATOM 2079 C C . GLY B 1 15 ? -5.508 -20.141 -1.449 1 98.19 15 GLY B C 1
ATOM 2080 O O . GLY B 1 15 ? -6.418 -19.656 -2.137 1 98.19 15 GLY B O 1
ATOM 2081 N N . GLY B 1 16 ? -5.008 -21.281 -1.681 1 97.88 16 GLY B N 1
ATOM 2082 C CA . GLY B 1 16 ? -5.363 -22.047 -2.869 1 97.88 16 GLY B CA 1
ATOM 2083 C C . GLY B 1 16 ? -6.512 -23.016 -2.641 1 97.88 16 GLY B C 1
ATOM 2084 O O . GLY B 1 16 ? -6.867 -23.781 -3.531 1 97.88 16 GLY B O 1
ATOM 2085 N N . SER B 1 17 ? -7.133 -22.984 -1.437 1 97.12 17 SER B N 1
ATOM 2086 C CA . SER B 1 17 ? -8.133 -24 -1.108 1 97.12 17 SER B CA 1
ATOM 2087 C C . SER B 1 17 ? -9.484 -23.656 -1.731 1 97.12 17 SER B C 1
ATOM 2089 O O . SER B 1 17 ? -10.328 -24.547 -1.908 1 97.12 17 SER B O 1
ATOM 2091 N N . THR B 1 18 ? -9.758 -22.359 -2.006 1 94.69 18 THR B N 1
ATOM 2092 C CA . THR B 1 18 ? -11.031 -21.922 -2.562 1 94.69 18 THR B CA 1
ATOM 2093 C C . THR B 1 18 ? -10.82 -20.75 -3.521 1 94.69 18 THR B C 1
ATOM 2095 O O . THR B 1 18 ? -9.695 -20.297 -3.711 1 94.69 18 THR B O 1
ATOM 2098 N N . GLY B 1 19 ? -11.844 -20.422 -4.207 1 95.75 19 GLY B N 1
ATOM 2099 C CA . GLY B 1 19 ? -11.867 -19.188 -4.98 1 95.75 19 GLY B CA 1
ATOM 2100 C C . GLY B 1 19 ? -10.859 -19.172 -6.109 1 95.75 19 GLY B C 1
ATOM 2101 O O . GLY B 1 19 ? -10.68 -20.172 -6.809 1 95.75 19 GLY B O 1
ATOM 2102 N N . ILE B 1 20 ? -10.281 -18.047 -6.328 1 97.25 20 ILE B N 1
ATOM 2103 C CA . ILE B 1 20 ? -9.352 -17.828 -7.434 1 97.25 20 ILE B CA 1
ATOM 2104 C C . ILE B 1 20 ? -8.164 -18.766 -7.301 1 97.25 20 ILE B C 1
ATOM 2106 O O . ILE B 1 20 ? -7.727 -19.375 -8.281 1 97.25 20 ILE B O 1
ATOM 2110 N N . GLY B 1 21 ? -7.637 -18.984 -6.039 1 98.19 21 GLY B N 1
ATOM 2111 C CA . GLY B 1 21 ? -6.492 -19.859 -5.82 1 98.19 21 GLY B CA 1
ATOM 2112 C C . GLY B 1 21 ? -6.754 -21.297 -6.207 1 98.19 21 GLY B C 1
ATOM 2113 O O . GLY B 1 21 ? -5.902 -21.938 -6.82 1 98.19 21 GLY B O 1
ATOM 2114 N N . TYR B 1 22 ? -7.934 -21.734 -5.883 1 97.56 22 TYR B N 1
ATOM 2115 C CA . TYR B 1 22 ? -8.352 -23.094 -6.219 1 97.56 22 TYR B CA 1
ATOM 2116 C C . TYR B 1 22 ? -8.359 -23.297 -7.727 1 97.56 22 TYR B C 1
ATOM 2118 O O . TYR B 1 22 ? -7.789 -24.266 -8.227 1 97.56 22 TYR B O 1
ATOM 2126 N N . PHE B 1 23 ? -8.883 -22.375 -8.414 1 97.75 23 PHE B N 1
ATOM 2127 C CA . PHE B 1 23 ? -9.016 -22.531 -9.859 1 97.75 23 PHE B CA 1
ATOM 2128 C C . PHE B 1 23 ? -7.691 -22.25 -10.555 1 97.75 23 PHE B C 1
ATOM 2130 O O . PHE B 1 23 ? -7.43 -22.766 -11.641 1 97.75 23 PHE B O 1
ATOM 2137 N N . CYS B 1 24 ? -6.832 -21.453 -9.914 1 98.38 24 CYS B N 1
ATOM 2138 C CA . CYS B 1 24 ? -5.484 -21.297 -10.445 1 98.38 24 CYS B CA 1
ATOM 2139 C C . CYS B 1 24 ? -4.734 -22.625 -10.43 1 98.38 24 CYS B C 1
ATOM 2141 O O . CYS B 1 24 ? -4.051 -22.969 -11.398 1 98.38 24 CYS B O 1
ATOM 2143 N N . ALA B 1 25 ? -4.875 -23.344 -9.297 1 98.25 25 ALA B N 1
ATOM 2144 C CA . ALA B 1 25 ? -4.234 -24.656 -9.211 1 98.25 25 ALA B CA 1
ATOM 2145 C C . ALA B 1 25 ? -4.703 -25.578 -10.344 1 98.25 25 ALA B C 1
ATOM 2147 O O . ALA B 1 25 ? -3.889 -26.172 -11.039 1 98.25 25 ALA B O 1
ATOM 2148 N N . ILE B 1 26 ? -6 -25.594 -10.578 1 97.69 26 ILE B N 1
ATOM 2149 C CA . ILE B 1 26 ? -6.594 -26.422 -11.633 1 97.69 26 ILE B CA 1
ATOM 2150 C C . ILE B 1 26 ? -6.082 -25.953 -12.992 1 97.69 26 ILE B C 1
ATOM 2152 O O . ILE B 1 26 ? -5.652 -26.781 -13.812 1 97.69 26 ILE B O 1
ATOM 2156 N N . GLY B 1 27 ? -6.117 -24.609 -13.219 1 97.88 27 GLY B N 1
ATOM 2157 C CA . GLY B 1 27 ? -5.691 -24.062 -14.492 1 97.88 27 GLY B CA 1
ATOM 2158 C C . GLY B 1 27 ? -4.242 -24.375 -14.82 1 97.88 27 GLY B C 1
ATOM 2159 O O . GLY B 1 27 ? -3.908 -24.656 -15.969 1 97.88 27 GLY B O 1
ATOM 2160 N N . LEU B 1 28 ? -3.365 -24.328 -13.828 1 98.5 28 LEU B N 1
ATOM 2161 C CA . LEU B 1 28 ? -1.958 -24.641 -14.039 1 98.5 28 LEU B CA 1
ATOM 2162 C C . LEU B 1 28 ? -1.785 -26.109 -14.43 1 98.5 28 LEU B C 1
ATOM 2164 O O . LEU B 1 28 ? -1.053 -26.422 -15.375 1 98.5 28 LEU B O 1
ATOM 2168 N N . LEU B 1 29 ? -2.463 -27.016 -13.727 1 98 29 LEU B N 1
ATOM 2169 C CA . LEU B 1 29 ? -2.379 -28.438 -14.031 1 98 29 LEU B CA 1
ATOM 2170 C C . LEU B 1 29 ? -2.936 -28.734 -15.422 1 98 29 LEU B C 1
ATOM 2172 O O . LEU B 1 29 ? -2.352 -29.516 -16.172 1 98 29 LEU B O 1
ATOM 2176 N N . GLU B 1 30 ? -4.023 -28.062 -15.75 1 97.25 30 GLU B N 1
ATOM 2177 C CA . GLU B 1 30 ? -4.645 -28.234 -17.062 1 97.25 30 GLU B CA 1
ATOM 2178 C C . GLU B 1 30 ? -3.717 -27.766 -18.172 1 97.25 30 GLU B C 1
ATOM 2180 O O . GLU B 1 30 ? -3.84 -28.203 -19.328 1 97.25 30 GLU B O 1
ATOM 2185 N N . ASN B 1 31 ? -2.773 -26.906 -17.844 1 97.25 31 ASN B N 1
ATOM 2186 C CA . ASN B 1 31 ? -1.858 -26.359 -18.844 1 97.25 31 ASN B CA 1
ATOM 2187 C C . ASN B 1 31 ? -0.487 -27.031 -18.766 1 97.25 31 ASN B C 1
ATOM 2189 O O . ASN B 1 31 ? 0.499 -26.484 -19.266 1 97.25 31 ASN B O 1
ATOM 2193 N N . GLY B 1 32 ? -0.403 -28.125 -18.047 1 96.69 32 GLY B N 1
ATOM 2194 C CA . GLY B 1 32 ? 0.766 -28.984 -18.172 1 96.69 32 GLY B CA 1
ATOM 2195 C C . GLY B 1 32 ? 1.712 -28.859 -16.984 1 96.69 32 GLY B C 1
ATOM 2196 O O . GLY B 1 32 ? 2.811 -29.406 -17 1 96.69 32 GLY B O 1
ATOM 2197 N N . ALA B 1 33 ? 1.357 -28.141 -15.922 1 98.06 33 ALA B N 1
ATOM 2198 C CA . ALA B 1 33 ? 2.205 -28.109 -14.734 1 98.06 33 ALA B CA 1
ATOM 2199 C C . ALA B 1 33 ? 2.402 -29.516 -14.172 1 98.06 33 ALA B C 1
ATOM 2201 O O . ALA B 1 33 ? 1.481 -30.344 -14.195 1 98.06 33 ALA B O 1
ATOM 2202 N N . LYS B 1 34 ? 3.588 -29.719 -13.68 1 97.62 34 LYS B N 1
ATOM 2203 C CA . LYS B 1 34 ? 3.9 -31 -13.055 1 97.62 34 LYS B CA 1
ATOM 2204 C C . LYS B 1 34 ? 3.117 -31.188 -11.758 1 97.62 34 LYS B C 1
ATOM 2206 O O . LYS B 1 34 ? 2.586 -32.25 -11.492 1 97.62 34 LYS B O 1
ATOM 2211 N N . ALA B 1 35 ? 3.137 -30.125 -10.984 1 98.44 35 ALA B N 1
ATOM 2212 C CA . ALA B 1 35 ? 2.498 -30.234 -9.68 1 98.44 35 ALA B CA 1
ATOM 2213 C C . ALA B 1 35 ? 2.189 -28.844 -9.102 1 98.44 35 ALA B C 1
ATOM 2215 O O . ALA B 1 35 ? 2.785 -27.844 -9.508 1 98.44 35 ALA B O 1
ATOM 2216 N N . VAL B 1 36 ? 1.215 -28.812 -8.188 1 98.75 36 VAL B N 1
ATOM 2217 C CA . VAL B 1 36 ? 0.85 -27.609 -7.469 1 98.75 36 VAL B CA 1
ATOM 2218 C C . VAL B 1 36 ? 0.734 -27.891 -5.977 1 98.75 36 VAL B C 1
ATOM 2220 O O . VAL B 1 36 ? 0.096 -28.875 -5.578 1 98.75 36 VAL B O 1
ATOM 2223 N N . THR B 1 37 ? 1.399 -27.141 -5.172 1 98.81 37 THR B N 1
ATOM 2224 C CA . THR B 1 37 ? 1.172 -27.141 -3.732 1 98.81 37 THR B CA 1
ATOM 2225 C C . THR B 1 37 ? 0.201 -26.031 -3.338 1 98.81 37 THR B C 1
ATOM 2227 O O . THR B 1 37 ? 0.42 -24.875 -3.664 1 98.81 37 THR B O 1
ATOM 2230 N N . ILE B 1 38 ? -0.855 -26.438 -2.643 1 98.5 38 ILE B N 1
ATOM 2231 C CA . ILE B 1 38 ? -1.806 -25.5 -2.061 1 98.5 38 ILE B CA 1
ATOM 2232 C C . ILE B 1 38 ? -1.405 -25.188 -0.62 1 98.5 38 ILE B C 1
ATOM 2234 O O . ILE B 1 38 ? -1.307 -26.094 0.213 1 98.5 38 ILE B O 1
ATOM 2238 N N . ALA B 1 39 ? -1.12 -23.953 -0.346 1 98.88 39 ALA B N 1
ATOM 2239 C CA . ALA B 1 39 ? -0.852 -23.469 1.003 1 98.88 39 ALA B CA 1
ATOM 2240 C C . ALA B 1 39 ? -2.014 -22.625 1.522 1 98.88 39 ALA B C 1
ATOM 2242 O O . ALA B 1 39 ? -2.391 -21.625 0.901 1 98.88 39 ALA B O 1
ATOM 2243 N N . ASP B 1 40 ? -2.582 -23.016 2.613 1 98.56 40 ASP B N 1
ATOM 2244 C CA . ASP B 1 40 ? -3.766 -22.359 3.154 1 98.56 40 ASP B CA 1
ATOM 2245 C C . ASP B 1 40 ? -3.871 -22.562 4.664 1 98.56 40 ASP B C 1
ATOM 2247 O O . ASP B 1 40 ? -3.371 -23.562 5.195 1 98.56 40 ASP B O 1
ATOM 2251 N N . ILE B 1 41 ? -4.543 -21.656 5.277 1 98.31 41 ILE B N 1
ATOM 2252 C CA . ILE B 1 41 ? -4.676 -21.766 6.727 1 98.31 41 ILE B CA 1
ATOM 2253 C C . ILE B 1 41 ? -5.805 -22.719 7.078 1 98.31 41 ILE B C 1
ATOM 2255 O O . ILE B 1 41 ? -5.805 -23.328 8.156 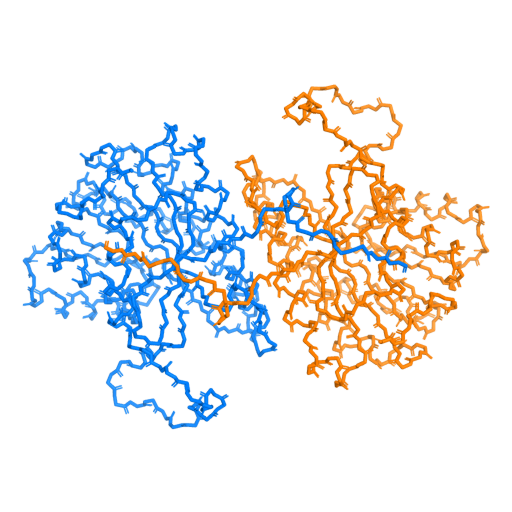1 98.31 41 ILE B O 1
ATOM 2259 N N . ASP B 1 42 ? -6.762 -22.875 6.199 1 97.81 42 ASP B N 1
ATOM 2260 C CA . ASP B 1 42 ? -7.91 -23.734 6.422 1 97.81 42 ASP B CA 1
ATOM 2261 C C . ASP B 1 42 ? -7.602 -25.172 6.008 1 97.81 42 ASP B C 1
ATOM 2263 O O . ASP B 1 42 ? -7.703 -25.531 4.832 1 97.81 42 ASP B O 1
ATOM 2267 N N . GLU B 1 43 ? -7.352 -25.984 6.969 1 98.12 43 GLU B N 1
ATOM 2268 C CA . GLU B 1 43 ? -6.93 -27.359 6.691 1 98.12 43 GLU B CA 1
ATOM 2269 C C . GLU B 1 43 ? -8.055 -28.156 6.039 1 98.12 43 GLU B C 1
ATOM 2271 O O . GLU B 1 43 ? -7.816 -28.891 5.078 1 98.12 43 GLU B O 1
ATOM 2276 N N . GLU B 1 44 ? -9.242 -28 6.551 1 98.06 44 GLU B N 1
ATOM 2277 C CA . GLU B 1 44 ? -10.375 -28.75 6.012 1 98.06 44 GLU B CA 1
ATOM 2278 C C . GLU B 1 44 ? -10.625 -28.406 4.551 1 98.06 44 GLU B C 1
ATOM 2280 O O . GLU B 1 44 ? -10.758 -29.281 3.705 1 98.06 44 GLU B O 1
ATOM 2285 N N . ALA B 1 45 ? -10.648 -27.141 4.234 1 97.5 45 ALA B N 1
ATOM 2286 C CA . ALA B 1 45 ? -10.859 -26.688 2.857 1 97.5 45 ALA B CA 1
ATOM 2287 C C . ALA B 1 45 ? -9.711 -27.141 1.958 1 97.5 45 ALA B C 1
ATOM 2289 O O . ALA B 1 45 ? -9.922 -27.5 0.798 1 97.5 45 ALA B O 1
ATOM 2290 N N . GLY B 1 46 ? -8.492 -27.156 2.529 1 97.94 46 GLY B N 1
ATOM 2291 C CA . GLY B 1 46 ? -7.324 -27.562 1.771 1 97.94 46 GLY B CA 1
ATOM 2292 C C . GLY B 1 46 ? -7.359 -29.031 1.38 1 97.94 46 GLY B C 1
ATOM 2293 O O . GLY B 1 46 ? -7.109 -29.375 0.222 1 97.94 46 GLY B O 1
ATOM 2294 N N . LEU B 1 47 ? -7.672 -29.875 2.324 1 97.19 47 LEU B N 1
ATOM 2295 C CA . LEU B 1 47 ? -7.727 -31.297 2.062 1 97.19 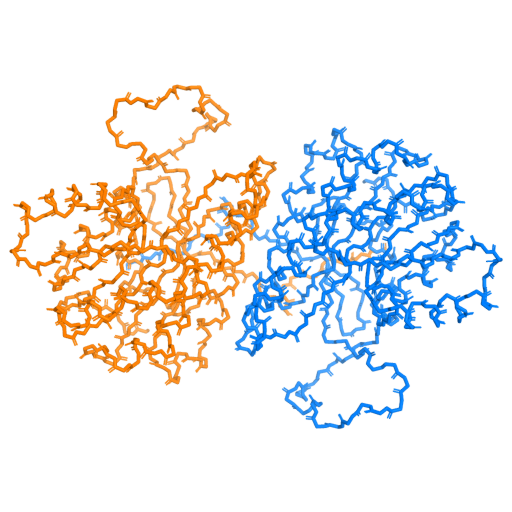47 LEU B CA 1
ATOM 2296 C C . LEU B 1 47 ? -8.867 -31.641 1.104 1 97.19 47 LEU B C 1
ATOM 2298 O O . LEU B 1 47 ? -8.719 -32.531 0.249 1 97.19 47 LEU B O 1
ATOM 2302 N N . LYS B 1 48 ? -9.969 -30.938 1.27 1 96.25 48 LYS B N 1
ATOM 2303 C CA . LYS B 1 48 ? -11.078 -31.094 0.335 1 96.25 48 LYS B CA 1
ATOM 2304 C C . LYS B 1 48 ? -10.664 -30.719 -1.083 1 96.25 48 LYS B C 1
ATOM 2306 O O . LYS B 1 48 ? -11.023 -31.391 -2.047 1 96.25 48 LYS B O 1
ATOM 2311 N N . ALA B 1 49 ? -9.945 -29.609 -1.221 1 95.88 49 ALA B N 1
ATOM 2312 C CA . ALA B 1 49 ? -9.453 -29.156 -2.523 1 95.88 49 ALA B CA 1
ATOM 2313 C C . ALA B 1 49 ? -8.555 -30.203 -3.166 1 95.88 49 ALA B C 1
ATOM 2315 O O . ALA B 1 49 ? -8.711 -30.531 -4.348 1 95.88 49 ALA B O 1
ATOM 2316 N N . VAL B 1 50 ? -7.633 -30.766 -2.395 1 95.81 50 VAL B N 1
ATOM 2317 C CA . VAL B 1 50 ? -6.703 -31.766 -2.902 1 95.81 50 VAL B CA 1
ATOM 2318 C C . VAL B 1 50 ? -7.477 -33 -3.393 1 95.81 50 VAL B C 1
ATOM 2320 O O . VAL B 1 50 ? -7.199 -33.531 -4.473 1 95.81 50 VAL B O 1
ATOM 2323 N N . ARG B 1 51 ? -8.438 -33.438 -2.635 1 94.62 51 ARG B N 1
ATOM 2324 C CA . ARG B 1 51 ? -9.242 -34.594 -3.018 1 94.62 51 ARG B CA 1
ATOM 2325 C C . ARG B 1 51 ? -9.977 -34.312 -4.328 1 94.62 51 ARG B C 1
ATOM 2327 O O . ARG B 1 51 ? -9.961 -35.156 -5.23 1 94.62 51 ARG B O 1
ATOM 2334 N N . SER B 1 52 ? -10.57 -33.188 -4.395 1 94.5 52 SER B N 1
ATOM 2335 C CA . SER B 1 52 ? -11.359 -32.844 -5.574 1 94.5 52 SER B CA 1
ATOM 2336 C C . SER B 1 52 ? -10.477 -32.719 -6.812 1 94.5 52 SER B C 1
ATOM 2338 O O . SER B 1 52 ? -10.82 -33.25 -7.875 1 94.5 52 SER B O 1
ATOM 2340 N N . ILE B 1 53 ? -9.32 -32.125 -6.711 1 95 53 ILE B N 1
ATOM 2341 C CA . ILE B 1 53 ? -8.438 -31.875 -7.844 1 95 53 ILE B CA 1
ATOM 2342 C C . ILE B 1 53 ? -7.773 -33.188 -8.266 1 95 53 ILE B C 1
ATOM 2344 O O . ILE B 1 53 ? -7.59 -33.438 -9.461 1 95 53 ILE B O 1
ATOM 2348 N N . SER B 1 54 ? -7.48 -34.031 -7.281 1 93.44 54 SER B N 1
ATOM 2349 C CA . SER B 1 54 ? -6.793 -35.281 -7.551 1 93.44 54 SER B CA 1
ATOM 2350 C C . SER B 1 54 ? -7.668 -36.219 -8.375 1 93.44 54 SER B C 1
ATOM 2352 O O . SER B 1 54 ? -7.164 -37.188 -9 1 93.44 54 SER B O 1
ATOM 2354 N N . GLU B 1 55 ? -8.93 -36 -8.336 1 92.31 55 GLU B N 1
ATOM 2355 C CA . GLU B 1 55 ? -9.852 -36.812 -9.109 1 92.31 55 GLU B CA 1
ATOM 2356 C C . GLU B 1 55 ? -9.617 -36.656 -10.609 1 92.31 55 GLU B C 1
ATOM 2358 O O . GLU B 1 55 ? -9.875 -37.562 -11.391 1 92.31 55 GLU B O 1
ATOM 2363 N N . ASN B 1 56 ? -9.141 -35.531 -10.984 1 90.75 56 ASN B N 1
ATOM 2364 C CA . ASN B 1 56 ? -9.047 -35.219 -12.406 1 90.75 56 ASN B CA 1
ATOM 2365 C C . ASN B 1 56 ? -7.594 -35.219 -12.891 1 90.75 56 ASN B C 1
ATOM 2367 O O . ASN B 1 56 ? -7.332 -35.094 -14.086 1 90.75 56 ASN B O 1
ATOM 2371 N N . PHE B 1 57 ? -6.688 -35.344 -12.008 1 89.81 57 PHE B N 1
ATOM 2372 C CA . PHE B 1 57 ? -5.273 -35.281 -12.367 1 89.81 57 PHE B CA 1
ATOM 2373 C C . PHE B 1 57 ? -4.5 -36.406 -11.727 1 89.81 57 PHE B C 1
ATOM 2375 O O . PHE B 1 57 ? -5.039 -37.156 -10.891 1 89.81 57 PHE B O 1
ATOM 2382 N N . THR B 1 58 ? -3.307 -36.656 -12.289 1 78.56 58 THR B N 1
ATOM 2383 C CA . THR B 1 58 ? -2.49 -37.75 -11.766 1 78.56 58 THR B CA 1
ATOM 2384 C C . THR B 1 58 ? -2.326 -37.625 -10.25 1 78.56 58 THR B C 1
ATOM 2386 O O . THR B 1 58 ? -2.236 -36.531 -9.719 1 78.56 58 THR B O 1
ATOM 2389 N N . GLU B 1 59 ? -2.107 -38.75 -9.852 1 75.62 59 GLU B N 1
ATOM 2390 C CA . GLU B 1 59 ? -1.896 -38.812 -8.414 1 75.62 59 GLU B CA 1
ATOM 2391 C C . GLU B 1 59 ? -0.598 -38.125 -8.016 1 75.62 59 GLU B C 1
ATOM 2393 O O . GLU B 1 59 ? 0.375 -38.125 -8.766 1 75.62 59 GLU B O 1
ATOM 2398 N N . ASN B 1 60 ? -0.458 -37.281 -7.18 1 81.88 60 ASN B N 1
ATOM 2399 C CA . ASN B 1 60 ? 0.738 -36.625 -6.648 1 81.88 60 ASN B CA 1
ATOM 2400 C C . ASN B 1 60 ? 1.009 -35.281 -7.34 1 81.88 60 ASN B C 1
ATOM 2402 O O . ASN B 1 60 ? 2.15 -34.844 -7.375 1 81.88 60 ASN B O 1
ATOM 2406 N N . SER B 1 61 ? 0.047 -34.875 -8.078 1 94 61 SER B N 1
ATOM 2407 C CA . SER B 1 61 ? 0.251 -33.594 -8.742 1 94 61 SER B CA 1
ATOM 2408 C C . SER B 1 61 ? -0.212 -32.438 -7.855 1 94 61 SER B C 1
ATOM 2410 O O . SER B 1 61 ? -0.078 -31.266 -8.234 1 94 61 SER B O 1
ATOM 2412 N N . ILE B 1 62 ? -0.785 -32.812 -6.691 1 97.19 62 ILE B N 1
ATOM 2413 C CA . ILE B 1 62 ? -1.3 -31.766 -5.824 1 97.19 62 ILE B CA 1
ATOM 2414 C C . ILE B 1 62 ? -0.967 -32.094 -4.367 1 97.19 62 ILE B C 1
ATOM 2416 O O . ILE B 1 62 ? -1.085 -33.25 -3.939 1 97.19 62 ILE B O 1
ATOM 2420 N N . LEU B 1 63 ? -0.475 -31.125 -3.613 1 97.81 63 LEU B N 1
ATOM 2421 C CA . LEU B 1 63 ? -0.101 -31.234 -2.207 1 97.81 63 LEU B CA 1
ATOM 2422 C C . LEU B 1 63 ? -0.718 -30.094 -1.395 1 97.81 63 LEU B C 1
ATOM 2424 O O . LEU B 1 63 ? -0.812 -28.969 -1.874 1 97.81 63 LEU B O 1
ATOM 2428 N N . PHE B 1 64 ? -1.229 -30.469 -0.222 1 98.5 64 PHE B N 1
ATOM 2429 C CA . PHE B 1 64 ? -1.692 -29.422 0.694 1 98.5 64 PHE B CA 1
ATOM 2430 C C . PHE B 1 64 ? -0.717 -29.25 1.853 1 98.5 64 PHE B C 1
ATOM 2432 O O . PHE B 1 64 ? -0.24 -30.234 2.422 1 98.5 64 PHE B O 1
ATOM 2439 N N . VAL B 1 65 ? -0.362 -28.016 2.168 1 98.88 65 VAL B N 1
ATOM 2440 C CA . VAL B 1 65 ? 0.415 -27.672 3.354 1 98.88 65 VAL B CA 1
ATOM 2441 C C . VAL B 1 65 ? -0.302 -26.578 4.137 1 98.88 65 VAL B C 1
ATOM 2443 O O . VAL B 1 65 ? -0.555 -25.484 3.609 1 98.88 65 VAL B O 1
ATOM 2446 N N . LYS B 1 66 ? -0.686 -26.859 5.398 1 98.88 66 LYS B N 1
ATOM 2447 C CA . LYS B 1 66 ? -1.276 -25.812 6.234 1 98.88 66 LYS B CA 1
ATOM 2448 C C . LYS B 1 66 ? -0.291 -24.672 6.465 1 98.88 66 LYS B C 1
ATOM 2450 O O . LYS B 1 66 ? 0.822 -24.891 6.949 1 98.88 66 LYS B O 1
ATOM 2455 N N . THR B 1 67 ? -0.741 -23.469 6.117 1 98.88 67 THR B N 1
ATOM 2456 C CA . THR B 1 67 ? 0.197 -22.344 6.137 1 98.88 67 THR B CA 1
ATOM 2457 C C . THR B 1 67 ? -0.515 -21.062 6.516 1 98.88 67 THR B C 1
ATOM 2459 O O . THR B 1 67 ? -1.52 -20.688 5.902 1 98.88 67 THR B O 1
ATOM 2462 N N . ASP B 1 68 ? -0.077 -20.422 7.527 1 98.88 68 ASP B N 1
ATOM 2463 C CA . ASP B 1 68 ? -0.355 -19.016 7.77 1 98.88 68 ASP B CA 1
ATOM 2464 C C . ASP B 1 68 ? 0.71 -18.125 7.129 1 98.88 68 ASP B C 1
ATOM 2466 O O . ASP B 1 68 ? 1.853 -18.094 7.59 1 98.88 68 ASP B O 1
ATOM 2470 N N . VAL B 1 69 ? 0.343 -17.422 6.094 1 98.88 69 VAL B N 1
ATOM 2471 C CA . VAL B 1 69 ? 1.321 -16.688 5.289 1 98.88 69 VAL B CA 1
ATOM 2472 C C . VAL B 1 69 ? 1.958 -15.586 6.129 1 98.88 69 VAL B C 1
ATOM 2474 O O . VAL B 1 69 ? 2.996 -15.031 5.754 1 98.88 69 VAL B O 1
ATOM 2477 N N . THR B 1 70 ? 1.288 -15.18 7.285 1 98.69 70 THR B N 1
ATOM 2478 C CA . THR B 1 70 ? 1.861 -14.156 8.148 1 98.69 70 THR B CA 1
ATOM 2479 C C . THR B 1 70 ? 2.982 -14.727 9.008 1 98.69 70 THR B C 1
ATOM 2481 O O . THR B 1 70 ? 3.744 -13.984 9.625 1 98.69 70 THR B O 1
ATOM 2484 N N . ASP B 1 71 ? 3.053 -16 9.078 1 98.75 71 ASP B N 1
ATOM 2485 C CA . ASP B 1 71 ? 4.109 -16.719 9.781 1 98.75 71 ASP B CA 1
ATOM 2486 C C . ASP B 1 71 ? 5.191 -17.203 8.812 1 98.75 71 ASP B C 1
ATOM 2488 O O . ASP B 1 71 ? 4.996 -18.188 8.094 1 98.75 71 ASP B O 1
ATOM 2492 N N . VAL B 1 72 ? 6.309 -16.547 8.859 1 98.5 72 VAL B N 1
ATOM 2493 C CA . VAL B 1 72 ? 7.336 -16.766 7.848 1 98.5 72 VAL B CA 1
ATOM 2494 C C . VAL B 1 72 ? 7.859 -18.188 7.93 1 98.5 72 VAL B C 1
ATOM 2496 O O . VAL B 1 72 ? 8.195 -18.797 6.91 1 98.5 72 VAL B O 1
ATOM 2499 N N . ASP B 1 73 ? 7.926 -18.75 9.094 1 98.69 73 ASP B N 1
ATOM 2500 C CA . ASP B 1 73 ? 8.406 -20.125 9.242 1 98.69 73 ASP B CA 1
ATOM 2501 C C . ASP B 1 73 ? 7.434 -21.109 8.617 1 98.69 73 ASP B C 1
ATOM 2503 O O . ASP B 1 73 ? 7.852 -22.062 7.949 1 98.69 73 ASP B O 1
ATOM 2507 N N . GLN B 1 74 ? 6.152 -20.906 8.852 1 98.88 74 GLN B N 1
ATOM 2508 C CA . GLN B 1 74 ? 5.152 -21.766 8.219 1 98.88 74 GLN B CA 1
ATOM 2509 C C . GLN B 1 74 ? 5.184 -21.609 6.703 1 98.88 74 GLN B C 1
ATOM 2511 O O . GLN B 1 74 ? 5.078 -22.609 5.973 1 98.88 74 GLN B O 1
ATOM 2516 N N . PHE B 1 75 ? 5.34 -20.422 6.238 1 98.94 75 PHE B N 1
ATOM 2517 C CA . PHE B 1 75 ? 5.398 -20.188 4.801 1 98.94 75 PHE B CA 1
ATOM 2518 C C . PHE B 1 75 ? 6.621 -20.859 4.191 1 98.94 75 PHE B C 1
ATOM 2520 O O . PHE B 1 75 ? 6.531 -21.469 3.125 1 98.94 75 PHE B O 1
ATOM 2527 N N . GLU B 1 76 ? 7.699 -20.766 4.887 1 98.81 76 GLU B N 1
ATOM 2528 C CA . GLU B 1 76 ? 8.906 -21.422 4.414 1 98.81 76 GLU B CA 1
ATOM 2529 C C . GLU B 1 76 ? 8.727 -22.938 4.379 1 98.81 76 GLU B C 1
ATOM 2531 O O . GLU B 1 76 ? 9.219 -23.609 3.469 1 98.81 76 GLU B O 1
ATOM 2536 N N . GLU B 1 77 ? 8.078 -23.438 5.367 1 98.81 77 GLU B N 1
ATOM 2537 C CA . GLU B 1 77 ? 7.793 -24.875 5.387 1 98.81 77 GLU B CA 1
ATOM 2538 C C . GLU B 1 77 ? 7.008 -25.297 4.148 1 98.81 77 GLU B C 1
ATOM 2540 O O . GLU B 1 77 ? 7.203 -26.406 3.633 1 98.81 77 GLU B O 1
ATOM 2545 N N . ALA B 1 78 ? 6.102 -24.484 3.648 1 98.88 78 ALA B N 1
ATOM 2546 C CA . ALA B 1 78 ? 5.359 -24.781 2.428 1 98.88 78 ALA B CA 1
ATOM 2547 C C . ALA B 1 78 ? 6.301 -24.922 1.233 1 98.88 78 ALA B C 1
ATOM 2549 O O . ALA B 1 78 ? 6.129 -25.812 0.397 1 98.88 78 ALA B O 1
ATOM 2550 N N . PHE B 1 79 ? 7.305 -24.031 1.154 1 98.88 79 PHE B N 1
ATOM 2551 C CA . PHE B 1 79 ? 8.312 -24.125 0.103 1 98.88 79 PHE B CA 1
ATOM 2552 C C . PHE B 1 79 ? 9.109 -25.422 0.235 1 98.88 79 PHE B C 1
ATOM 2554 O O . PHE B 1 79 ? 9.328 -26.125 -0.753 1 98.88 79 PHE B O 1
ATOM 2561 N N . GLN B 1 80 ? 9.5 -25.688 1.465 1 98.75 80 GLN B N 1
ATOM 2562 C CA . GLN B 1 80 ? 10.312 -26.875 1.717 1 98.75 80 GLN B CA 1
ATOM 2563 C C . GLN B 1 80 ? 9.555 -28.156 1.338 1 98.75 80 GLN B C 1
ATOM 2565 O O . GLN B 1 80 ? 10.102 -29.031 0.665 1 98.75 80 GLN B O 1
ATOM 2570 N N . CYS B 1 81 ? 8.336 -28.234 1.755 1 98.81 81 CYS B N 1
ATOM 2571 C CA . CYS B 1 81 ? 7.508 -29.391 1.437 1 98.81 81 CYS B CA 1
ATOM 2572 C C . CYS B 1 81 ? 7.324 -29.531 -0.07 1 98.81 81 CYS B C 1
ATOM 2574 O O . CYS B 1 81 ? 7.32 -30.641 -0.595 1 98.81 81 CYS B O 1
ATOM 2576 N N . THR B 1 82 ? 7.152 -28.391 -0.796 1 98.69 82 THR B N 1
ATOM 2577 C CA . THR B 1 82 ? 6.996 -28.391 -2.246 1 98.69 82 THR B CA 1
ATOM 2578 C C . THR B 1 82 ? 8.234 -28.969 -2.926 1 98.69 82 THR B C 1
ATOM 2580 O O . THR B 1 82 ? 8.125 -29.859 -3.768 1 98.69 82 THR B O 1
ATOM 2583 N N . VAL B 1 83 ? 9.398 -28.516 -2.514 1 98.5 83 VAL B N 1
ATOM 2584 C CA . VAL B 1 83 ? 10.648 -28.938 -3.123 1 98.5 83 VAL B CA 1
ATOM 2585 C C . VAL B 1 83 ? 10.914 -30.406 -2.779 1 98.5 83 VAL B C 1
ATOM 2587 O O . VAL B 1 83 ? 11.367 -31.188 -3.625 1 98.5 83 VAL B O 1
ATOM 2590 N N . GLU B 1 84 ? 10.641 -30.719 -1.558 1 98.31 84 GLU B N 1
ATOM 2591 C CA . GLU B 1 84 ? 10.836 -32.094 -1.14 1 98.31 84 GLU B CA 1
ATOM 2592 C C . GLU B 1 84 ? 9.945 -33.031 -1.941 1 98.31 84 GLU B C 1
ATOM 2594 O O . GLU B 1 84 ? 10.383 -34.125 -2.338 1 98.31 84 GLU B O 1
ATOM 2599 N N . ALA B 1 85 ? 8.75 -32.688 -2.209 1 98.06 85 ALA B N 1
ATOM 2600 C CA . ALA B 1 85 ? 7.766 -33.562 -2.85 1 98.06 85 ALA B CA 1
ATOM 2601 C C . ALA B 1 85 ? 7.98 -33.594 -4.359 1 98.06 85 ALA B C 1
ATOM 2603 O O . ALA B 1 85 ? 7.801 -34.656 -4.98 1 98.06 85 ALA B O 1
ATOM 2604 N N . PHE B 1 86 ? 8.352 -32.438 -4.926 1 98.19 86 PHE B N 1
ATOM 2605 C CA . PHE B 1 86 ? 8.25 -32.375 -6.379 1 98.19 86 PHE B CA 1
ATOM 2606 C C . PHE B 1 86 ? 9.594 -32.031 -7 1 98.19 86 PHE B C 1
ATOM 2608 O O . PHE B 1 86 ? 9.734 -32.031 -8.227 1 98.19 86 PHE B O 1
ATOM 2615 N N . GLY B 1 87 ? 10.578 -31.656 -6.164 1 97.94 87 GLY B N 1
ATOM 2616 C CA . GLY B 1 87 ? 11.945 -31.484 -6.625 1 97.94 87 GLY B CA 1
ATOM 2617 C C . GLY B 1 87 ? 12.312 -30.031 -6.879 1 97.94 87 GLY B C 1
ATOM 2618 O O . GLY B 1 87 ? 13.477 -29.656 -6.742 1 97.94 87 GLY B O 1
ATOM 2619 N N . HIS B 1 88 ? 11.367 -29.312 -7.336 1 98.12 88 HIS B N 1
ATOM 2620 C CA . HIS B 1 88 ? 11.625 -27.922 -7.664 1 98.12 88 HIS B CA 1
ATOM 2621 C C . HIS B 1 88 ? 10.383 -27.062 -7.469 1 98.12 88 HIS B C 1
ATOM 2623 O O . HIS B 1 88 ? 9.305 -27.578 -7.16 1 98.12 88 HIS B O 1
ATOM 2629 N N . VAL B 1 89 ? 10.516 -25.781 -7.535 1 98.75 89 VAL B N 1
ATOM 2630 C CA . VAL B 1 89 ? 9.438 -24.797 -7.516 1 98.75 89 VAL B CA 1
ATOM 2631 C C . VAL B 1 89 ? 9.758 -23.672 -8.492 1 98.75 89 VAL B C 1
ATOM 2633 O O . VAL B 1 89 ? 10.828 -23.062 -8.43 1 98.75 89 VAL B O 1
ATOM 2636 N N . ASP B 1 90 ? 8.773 -23.359 -9.391 1 98.62 90 ASP B N 1
ATOM 2637 C CA . ASP B 1 90 ? 9.016 -22.438 -10.492 1 98.62 90 ASP B CA 1
ATOM 2638 C C . ASP B 1 90 ? 8.062 -21.25 -10.445 1 98.62 90 ASP B C 1
ATOM 2640 O O . ASP B 1 90 ? 8.336 -20.203 -11.023 1 98.62 90 ASP B O 1
ATOM 2644 N N . ILE B 1 91 ? 6.883 -21.469 -9.812 1 98.88 91 ILE B N 1
ATOM 2645 C CA . ILE B 1 91 ? 5.828 -20.453 -9.789 1 98.88 91 ILE B CA 1
ATOM 2646 C C . ILE B 1 91 ? 5.332 -20.25 -8.359 1 98.88 91 ILE B C 1
ATOM 2648 O O . ILE B 1 91 ? 5.012 -21.219 -7.668 1 98.88 91 ILE B O 1
ATOM 2652 N N . LEU B 1 92 ? 5.367 -19.094 -7.898 1 98.94 92 LEU B N 1
ATOM 2653 C CA . LEU B 1 92 ? 4.68 -18.703 -6.672 1 98.94 92 LEU B CA 1
ATOM 2654 C C . LEU B 1 92 ? 3.5 -17.781 -6.98 1 98.94 92 LEU B C 1
ATOM 2656 O O . LEU B 1 92 ? 3.662 -16.766 -7.652 1 98.94 92 LEU B O 1
ATOM 2660 N N . ILE B 1 93 ? 2.328 -18.172 -6.574 1 98.94 93 ILE B N 1
ATOM 2661 C CA . ILE B 1 93 ? 1.159 -17.297 -6.645 1 98.94 93 ILE B CA 1
ATOM 2662 C C . ILE B 1 93 ? 0.755 -16.859 -5.238 1 98.94 93 ILE B C 1
ATOM 2664 O O . ILE B 1 93 ? 0.215 -17.656 -4.465 1 98.94 93 ILE B O 1
ATOM 2668 N N . ASN B 1 94 ? 1.097 -15.672 -4.926 1 98.94 94 ASN B N 1
ATOM 2669 C CA . ASN B 1 94 ? 0.592 -15.055 -3.707 1 98.94 94 ASN B CA 1
ATOM 2670 C C . ASN B 1 94 ? -0.869 -14.633 -3.854 1 98.94 94 ASN B C 1
ATOM 2672 O O . ASN B 1 94 ? -1.16 -13.531 -4.316 1 98.94 94 ASN B O 1
ATOM 2676 N N . ASN B 1 95 ? -1.734 -15.461 -3.389 1 98.69 95 ASN B N 1
ATOM 2677 C CA . ASN B 1 95 ? -3.17 -15.281 -3.58 1 98.69 95 ASN B CA 1
ATOM 2678 C C . ASN B 1 95 ? -3.893 -15.086 -2.25 1 98.69 95 ASN B C 1
ATOM 2680 O O . ASN B 1 95 ? -4.969 -14.492 -2.205 1 98.69 95 ASN B O 1
ATOM 2684 N N . ALA B 1 96 ? -3.281 -15.602 -1.154 1 98.5 96 ALA B N 1
ATOM 2685 C CA . ALA B 1 96 ? -3.92 -15.484 0.153 1 98.5 96 ALA B CA 1
ATOM 2686 C C . ALA B 1 96 ? -4.25 -14.031 0.473 1 98.5 96 ALA B C 1
ATOM 2688 O O . ALA B 1 96 ? -3.416 -13.141 0.279 1 98.5 96 ALA B O 1
ATOM 2689 N N . GLY B 1 97 ? -5.406 -13.766 0.846 1 97 97 GLY B N 1
ATOM 2690 C CA . GLY B 1 97 ? -5.863 -12.43 1.21 1 97 97 GLY B CA 1
ATOM 2691 C C . GLY B 1 97 ? -7.211 -12.43 1.906 1 97 97 GLY B C 1
ATOM 2692 O O . GLY B 1 97 ? -7.953 -13.414 1.831 1 97 97 GLY B O 1
ATOM 2693 N N . VAL B 1 98 ? -7.492 -11.43 2.65 1 96.62 98 VAL B N 1
ATOM 2694 C CA . VAL B 1 98 ? -8.781 -11.266 3.322 1 96.62 98 VAL B CA 1
ATOM 2695 C C . VAL B 1 98 ? -9.336 -9.867 3.041 1 96.62 98 VAL B C 1
ATOM 2697 O O . VAL B 1 98 ? -8.57 -8.922 2.832 1 96.62 98 VAL B O 1
ATOM 2700 N N . LEU B 1 99 ? -10.586 -9.789 2.926 1 95.81 99 LEU B N 1
ATOM 2701 C CA . LEU B 1 99 ? -11.328 -8.539 2.852 1 95.81 99 LEU B CA 1
ATOM 2702 C C . LEU B 1 99 ? -12.117 -8.297 4.133 1 95.81 99 LEU B C 1
ATOM 2704 O O . LEU B 1 99 ? -13.258 -8.734 4.258 1 95.81 99 LEU B O 1
ATOM 2708 N N . ASP B 1 100 ? -11.539 -7.684 5.094 1 95.75 100 ASP B N 1
ATOM 2709 C CA . ASP B 1 100 ? -12.172 -7.418 6.383 1 95.75 100 ASP B CA 1
ATOM 2710 C C . ASP B 1 100 ? -11.594 -6.156 7.023 1 95.75 100 ASP B C 1
ATOM 2712 O O . ASP B 1 100 ? -10.68 -6.234 7.844 1 95.75 100 ASP B O 1
ATOM 2716 N N . ASP B 1 101 ? -12.219 -5.027 6.801 1 96.44 101 ASP B N 1
ATOM 2717 C CA . ASP B 1 101 ? -11.711 -3.771 7.348 1 96.44 101 ASP B CA 1
ATOM 2718 C C . ASP B 1 101 ? -12.078 -3.629 8.82 1 96.44 101 ASP B C 1
ATOM 2720 O O . ASP B 1 101 ? -11.523 -2.781 9.523 1 96.44 101 ASP B O 1
ATOM 2724 N N . SER B 1 102 ? -13.086 -4.465 9.297 1 96.75 102 SER B N 1
ATOM 2725 C CA . SER B 1 102 ? -13.383 -4.445 10.727 1 96.75 102 SER B CA 1
ATOM 2726 C C . SER B 1 102 ? -12.195 -4.934 11.547 1 96.75 102 SER B C 1
ATOM 2728 O O . SER B 1 102 ? -12.008 -4.512 12.688 1 96.75 102 SER B O 1
ATOM 2730 N N . ASP B 1 103 ? -11.461 -5.828 10.938 1 97.75 103 ASP B N 1
ATOM 2731 C CA . ASP B 1 103 ? -10.164 -6.25 11.469 1 97.75 103 ASP B CA 1
ATOM 2732 C C . ASP B 1 103 ? -9.031 -5.828 10.547 1 97.75 103 ASP B C 1
ATOM 2734 O O . ASP B 1 103 ? -8.328 -6.68 9.992 1 97.75 103 ASP B O 1
ATOM 2738 N N . TRP B 1 104 ? -8.859 -4.523 10.484 1 98.19 104 TRP B N 1
ATOM 2739 C CA . TRP B 1 104 ? -8.008 -3.959 9.445 1 98.19 104 TRP B CA 1
ATOM 2740 C C . TRP B 1 104 ? -6.543 -4.312 9.68 1 98.19 104 TRP B C 1
ATOM 2742 O O . TRP B 1 104 ? -5.77 -4.449 8.734 1 98.19 104 TRP B O 1
ATOM 2752 N N . LYS B 1 105 ? -6.121 -4.477 10.953 1 98.44 105 LYS B N 1
ATOM 2753 C CA . LYS B 1 105 ? -4.742 -4.867 11.219 1 98.44 105 LYS B CA 1
ATOM 2754 C C . LYS B 1 105 ? -4.441 -6.25 10.641 1 98.44 105 LYS B C 1
ATOM 2756 O O . LYS B 1 105 ? -3.391 -6.453 10.023 1 98.44 105 LYS B O 1
ATOM 2761 N N . LYS B 1 106 ? -5.367 -7.16 10.844 1 98.25 106 LYS B N 1
ATOM 2762 C CA . LYS B 1 106 ? -5.227 -8.492 10.266 1 98.25 106 LYS B CA 1
ATOM 2763 C C . LYS B 1 106 ? -5.188 -8.422 8.742 1 98.25 106 LYS B C 1
ATOM 2765 O O . LYS B 1 106 ? -4.434 -9.156 8.094 1 98.25 106 LYS B O 1
ATOM 2770 N N . THR B 1 107 ? -6.02 -7.574 8.164 1 98.69 107 THR B N 1
ATOM 2771 C CA . THR B 1 107 ? -6.047 -7.391 6.715 1 98.69 107 THR B CA 1
ATOM 2772 C C . THR B 1 107 ? -4.676 -6.969 6.199 1 98.69 107 THR B C 1
ATOM 2774 O O . THR B 1 107 ? -4.188 -7.508 5.203 1 98.69 107 THR B O 1
ATOM 2777 N N . ILE B 1 108 ? -4.023 -6.07 6.914 1 98.88 108 ILE B N 1
ATOM 2778 C CA . ILE B 1 108 ? -2.689 -5.625 6.52 1 98.88 108 ILE B CA 1
ATOM 2779 C C . ILE B 1 108 ? -1.693 -6.77 6.684 1 98.88 108 ILE B C 1
ATOM 2781 O O . ILE B 1 108 ? -0.86 -7.008 5.809 1 98.88 108 ILE B O 1
ATOM 2785 N N . ASP B 1 109 ? -1.801 -7.488 7.754 1 98.81 109 ASP B N 1
ATOM 2786 C CA . ASP B 1 109 ? -0.858 -8.57 8.016 1 98.81 109 ASP B CA 1
ATOM 2787 C C . ASP B 1 109 ? -0.95 -9.648 6.941 1 98.81 109 ASP B C 1
ATOM 2789 O O . ASP B 1 109 ? 0.07 -10.086 6.398 1 98.81 109 ASP B O 1
ATOM 2793 N N . VAL B 1 110 ? -2.135 -10.055 6.613 1 98.75 110 VAL B N 1
ATOM 2794 C CA . VAL B 1 110 ? -2.326 -11.156 5.676 1 98.75 110 VAL B CA 1
ATOM 2795 C C . VAL B 1 110 ? -2.037 -10.68 4.254 1 98.75 110 VAL B C 1
ATOM 2797 O O . VAL B 1 110 ? -1.227 -11.281 3.543 1 98.75 110 VAL B O 1
ATOM 2800 N N . ASN B 1 111 ? -2.648 -9.578 3.848 1 98.88 111 ASN B N 1
ATOM 2801 C CA . ASN B 1 111 ? -2.607 -9.156 2.453 1 98.88 111 ASN B CA 1
ATOM 2802 C C . ASN B 1 111 ? -1.245 -8.578 2.082 1 98.88 111 ASN B C 1
ATOM 2804 O O . ASN B 1 111 ? -0.803 -8.695 0.939 1 98.88 111 ASN B O 1
ATOM 2808 N N . LEU B 1 112 ? -0.635 -7.941 3.074 1 98.88 112 LEU B N 1
ATOM 2809 C CA . LEU B 1 112 ? 0.596 -7.238 2.732 1 98.88 112 LEU B CA 1
ATOM 2810 C C . LEU B 1 112 ? 1.813 -7.965 3.291 1 98.88 112 LEU B C 1
ATOM 2812 O O . LEU B 1 112 ? 2.691 -8.391 2.535 1 98.88 112 LEU B O 1
ATOM 2816 N N . LYS B 1 113 ? 1.845 -8.156 4.602 1 98.88 113 LYS B N 1
ATOM 2817 C CA . LYS B 1 113 ? 3.021 -8.812 5.168 1 98.88 113 LYS B CA 1
ATOM 2818 C C . LYS B 1 113 ? 3.154 -10.242 4.656 1 98.88 113 LYS B C 1
ATOM 2820 O O . LYS B 1 113 ? 4.266 -10.727 4.414 1 98.88 113 LYS B O 1
ATOM 2825 N N . GLY B 1 114 ? 2.031 -10.93 4.535 1 98.94 114 GLY B N 1
ATOM 2826 C CA . GLY B 1 114 ? 2.064 -12.25 3.932 1 98.94 114 GLY B CA 1
ATOM 2827 C C . GLY B 1 114 ? 2.654 -12.258 2.535 1 98.94 114 GLY B C 1
ATOM 2828 O O . GLY B 1 114 ? 3.451 -13.133 2.193 1 98.94 114 GLY B O 1
ATOM 2829 N N . THR B 1 115 ? 2.279 -11.266 1.703 1 98.94 115 THR B N 1
ATOM 2830 C CA . THR B 1 115 ? 2.799 -11.164 0.344 1 98.94 115 THR B CA 1
ATOM 2831 C C . THR B 1 115 ? 4.293 -10.867 0.358 1 98.94 115 THR B C 1
ATOM 2833 O O . THR B 1 115 ? 5.055 -11.43 -0.431 1 98.94 115 THR B O 1
ATOM 2836 N N . VAL B 1 116 ? 4.758 -9.984 1.271 1 98.88 116 VAL B N 1
ATOM 2837 C CA . VAL B 1 116 ? 6.18 -9.68 1.405 1 98.88 116 VAL B CA 1
ATOM 2838 C C . VAL B 1 116 ? 6.945 -10.953 1.754 1 98.88 116 VAL B C 1
ATOM 2840 O O . VAL B 1 116 ? 7.977 -11.258 1.146 1 98.88 116 VAL B O 1
ATOM 2843 N N . ASN B 1 117 ? 6.434 -11.711 2.738 1 98.88 117 ASN B N 1
ATOM 2844 C CA . ASN B 1 117 ? 7.047 -12.984 3.086 1 98.88 117 ASN B CA 1
ATOM 2845 C C . ASN B 1 117 ? 7.199 -13.883 1.863 1 98.88 117 ASN B C 1
ATOM 2847 O O . ASN B 1 117 ? 8.266 -14.461 1.641 1 98.88 117 ASN B O 1
ATOM 2851 N N . GLY B 1 118 ? 6.133 -13.969 1.089 1 98.88 118 GLY B N 1
ATOM 2852 C CA . GLY B 1 118 ? 6.152 -14.812 -0.098 1 98.88 118 GLY B CA 1
ATOM 2853 C C . GLY B 1 118 ? 7.191 -14.383 -1.116 1 98.88 118 GLY B C 1
ATOM 2854 O O . GLY B 1 118 ? 7.934 -15.211 -1.642 1 98.88 118 GLY B O 1
ATOM 2855 N N . ILE B 1 119 ? 7.234 -13.109 -1.389 1 98.81 119 ILE B N 1
ATOM 2856 C CA . ILE B 1 119 ? 8.172 -12.602 -2.385 1 98.81 119 ILE B CA 1
ATOM 2857 C C . ILE B 1 119 ? 9.602 -12.828 -1.912 1 98.81 119 ILE B C 1
ATOM 2859 O O . ILE B 1 119 ? 10.453 -13.273 -2.686 1 98.81 119 ILE B O 1
ATOM 2863 N N . GLN B 1 120 ? 9.875 -12.531 -0.623 1 98.31 120 GLN B N 1
ATOM 2864 C CA . GLN B 1 120 ? 11.234 -12.68 -0.107 1 98.31 120 GLN B CA 1
ATOM 2865 C C . GLN B 1 120 ? 11.672 -14.141 -0.117 1 98.31 120 GLN B C 1
ATOM 2867 O O . GLN B 1 120 ? 12.773 -14.469 -0.565 1 98.31 120 GLN B O 1
ATOM 2872 N N . LEU B 1 121 ? 10.82 -15.023 0.356 1 98.5 121 LEU B N 1
ATOM 2873 C CA . LEU B 1 121 ? 11.125 -16.453 0.328 1 98.5 121 LEU B CA 1
ATOM 2874 C C . LEU B 1 121 ? 11.32 -16.938 -1.104 1 98.5 121 LEU B C 1
ATOM 2876 O O . LEU B 1 121 ? 12.25 -17.703 -1.386 1 98.5 121 LEU B O 1
ATOM 2880 N N . GLY B 1 122 ? 10.406 -16.5 -2.012 1 98.25 122 GLY B N 1
ATOM 2881 C CA . GLY B 1 122 ? 10.492 -16.891 -3.408 1 98.25 122 GLY B CA 1
ATOM 2882 C C . GLY B 1 122 ? 11.727 -16.359 -4.105 1 9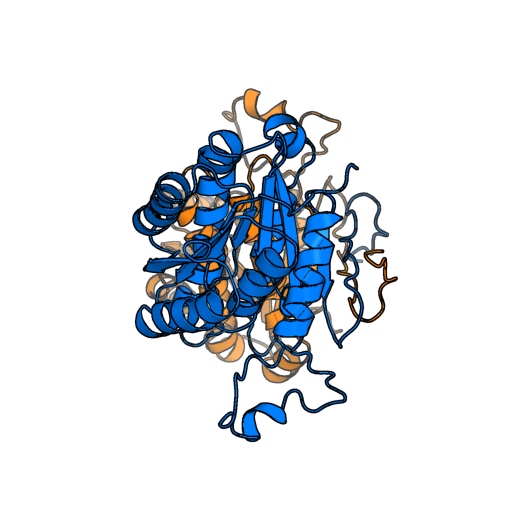8.25 122 GLY B C 1
ATOM 2883 O O . GLY B 1 122 ? 12.531 -17.125 -4.645 1 98.25 122 GLY B O 1
ATOM 2884 N N . LEU B 1 123 ? 11.914 -15.047 -4.027 1 96.19 123 LEU B N 1
ATOM 2885 C CA . LEU B 1 123 ? 12.93 -14.336 -4.797 1 96.19 123 LEU B CA 1
ATOM 2886 C C . LEU B 1 123 ? 14.32 -14.594 -4.227 1 96.19 123 LEU B C 1
ATOM 2888 O O . LEU B 1 123 ? 15.289 -14.75 -4.973 1 96.19 123 LEU B O 1
ATOM 2892 N N . GLU B 1 124 ? 14.453 -14.672 -2.939 1 90.31 124 GLU B N 1
ATOM 2893 C CA . GLU B 1 12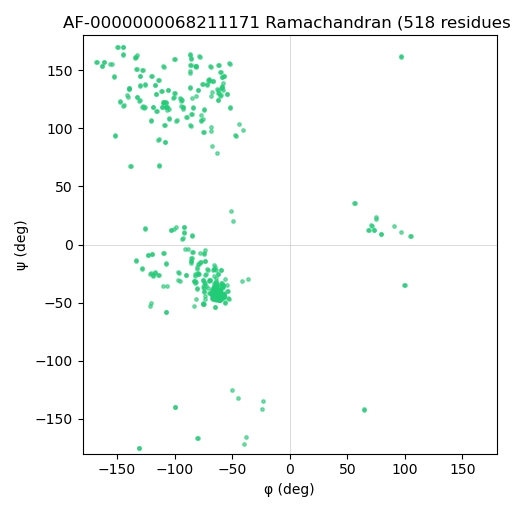4 ? 15.773 -14.711 -2.318 1 90.31 124 GLU B CA 1
ATOM 2894 C C . GLU B 1 124 ? 16.203 -16.141 -2.02 1 90.31 124 GLU B C 1
ATOM 2896 O O . GLU B 1 124 ? 17.391 -16.453 -2.01 1 90.31 124 GLU B O 1
ATOM 2901 N N . ASN B 1 125 ? 15.211 -17.031 -1.877 1 92.44 125 ASN B N 1
ATOM 2902 C CA . ASN B 1 125 ? 15.586 -18.359 -1.391 1 92.44 125 ASN B CA 1
ATOM 2903 C C . ASN B 1 125 ? 15.211 -19.453 -2.389 1 92.44 125 ASN B C 1
ATOM 2905 O O . ASN B 1 125 ? 16.094 -20.094 -2.965 1 92.44 125 ASN B O 1
ATOM 2909 N N . TYR B 1 126 ? 14.062 -19.5 -2.857 1 97 126 TYR B N 1
ATOM 2910 C CA . TYR B 1 126 ? 13.594 -20.781 -3.381 1 97 126 TYR B CA 1
ATOM 2911 C C . TYR B 1 126 ? 13.477 -20.734 -4.898 1 97 126 TYR B C 1
ATOM 2913 O O . TYR B 1 126 ? 13.805 -21.703 -5.578 1 97 126 TYR B O 1
ATOM 2921 N N . LEU B 1 127 ? 13.086 -19.594 -5.469 1 97.5 127 LEU B N 1
ATOM 2922 C CA . LEU B 1 127 ? 12.867 -19.578 -6.91 1 97.5 127 LEU B CA 1
ATOM 2923 C C . LEU B 1 127 ? 14.172 -19.328 -7.656 1 97.5 127 LEU B C 1
ATOM 2925 O O . LEU B 1 127 ? 14.227 -19.469 -8.883 1 97.5 127 LEU B O 1
ATOM 2929 N N . GLN B 1 128 ? 15.188 -19.047 -6.965 1 94.75 128 GLN B N 1
ATOM 2930 C CA . GLN B 1 128 ? 16.516 -18.938 -7.578 1 94.75 128 GLN B CA 1
ATOM 2931 C C . GLN B 1 128 ? 17.297 -20.234 -7.453 1 94.75 128 GLN B C 1
ATOM 2933 O O . GLN B 1 128 ? 18 -20.641 -8.375 1 94.75 128 GLN B O 1
ATOM 2938 N N . THR B 1 129 ? 17.016 -20.938 -6.355 1 95.31 129 THR B N 1
ATOM 2939 C CA . THR B 1 129 ? 17.906 -22.047 -6.047 1 95.31 129 THR B CA 1
ATOM 2940 C C . THR B 1 129 ? 17.234 -23.391 -6.324 1 95.31 129 THR B C 1
ATOM 2942 O O . THR B 1 129 ? 17.906 -24.406 -6.457 1 95.31 129 THR B O 1
ATOM 2945 N N . CYS B 1 130 ? 15.891 -23.328 -6.457 1 96.94 130 CYS B N 1
ATOM 2946 C CA . CYS B 1 130 ? 15.18 -24.609 -6.539 1 96.94 130 CYS B CA 1
ATOM 2947 C C . CYS B 1 130 ? 14.305 -24.656 -7.789 1 96.94 130 CYS B C 1
ATOM 2949 O O . CYS B 1 130 ? 13.383 -25.469 -7.871 1 96.94 130 CYS B O 1
ATOM 2951 N N . ARG B 1 131 ? 14.484 -23.766 -8.727 1 95.31 131 ARG B N 1
ATOM 2952 C CA . ARG B 1 131 ? 13.703 -23.797 -9.953 1 95.31 131 ARG B CA 1
ATOM 2953 C C . ARG B 1 131 ? 14.242 -24.844 -10.922 1 95.31 131 ARG B C 1
ATOM 2955 O O . ARG B 1 131 ? 15.414 -25.234 -10.836 1 95.31 131 ARG B O 1
ATOM 2962 N N . SER B 1 132 ? 13.375 -25.188 -11.867 1 95.31 132 SER B N 1
ATOM 2963 C CA . SER B 1 132 ? 13.727 -26.266 -12.805 1 95.31 132 SER B CA 1
ATOM 2964 C C . SER B 1 132 ? 14.43 -25.703 -14.039 1 95.31 132 SER B C 1
ATOM 2966 O O . SER B 1 132 ? 15.133 -26.438 -14.742 1 95.31 132 SER B O 1
ATOM 2968 N N . THR B 1 133 ? 14.148 -24.453 -14.359 1 93.25 133 THR B N 1
ATOM 2969 C CA . THR B 1 133 ? 14.758 -23.766 -15.492 1 93.25 133 THR B CA 1
ATOM 2970 C C . THR B 1 133 ? 15.297 -22.406 -15.086 1 93.25 133 THR B C 1
ATOM 2972 O O . THR B 1 133 ? 15.234 -22.031 -13.914 1 93.25 133 THR B O 1
ATOM 2975 N N . GLU B 1 134 ? 15.742 -21.734 -16.031 1 92.44 134 GLU B N 1
ATOM 2976 C CA . GLU B 1 134 ? 16.344 -20.422 -15.75 1 92.44 134 GLU B CA 1
ATOM 2977 C C . GLU B 1 134 ? 15.273 -19.391 -15.406 1 92.44 134 GLU B C 1
ATOM 2979 O O . GLU B 1 134 ? 15.578 -18.344 -14.844 1 92.44 134 GLU B O 1
ATOM 2984 N N . ALA B 1 135 ? 14.039 -19.766 -15.711 1 94.31 135 ALA B N 1
ATOM 2985 C CA . ALA B 1 135 ? 12.977 -18.781 -15.516 1 94.31 135 ALA B CA 1
ATOM 2986 C C . ALA B 1 135 ? 12.023 -19.219 -14.406 1 94.31 135 ALA B C 1
ATOM 2988 O O . ALA B 1 135 ? 11.734 -20.406 -14.25 1 94.31 135 ALA B O 1
ATOM 2989 N N . ALA B 1 136 ? 11.57 -18.266 -13.602 1 98.12 136 ALA B N 1
ATOM 2990 C CA . ALA B 1 136 ? 10.547 -18.469 -12.578 1 98.12 136 ALA B CA 1
ATOM 2991 C C . ALA B 1 136 ? 9.656 -17.234 -12.453 1 98.12 136 ALA B C 1
ATOM 2993 O O . ALA B 1 136 ? 9.953 -16.188 -13.039 1 98.12 136 ALA B O 1
ATOM 2994 N N . ILE B 1 137 ? 8.516 -17.422 -11.82 1 98.38 137 ILE B N 1
ATOM 2995 C CA . ILE B 1 137 ? 7.57 -16.312 -11.781 1 98.38 137 ILE B CA 1
ATOM 2996 C C . ILE B 1 137 ? 6.922 -16.234 -10.398 1 98.38 137 ILE B C 1
ATOM 2998 O O . ILE B 1 137 ? 6.578 -17.266 -9.812 1 98.38 137 ILE B O 1
ATOM 3002 N N . ILE B 1 138 ? 6.863 -15.039 -9.914 1 98.88 138 ILE B N 1
ATOM 3003 C CA . ILE B 1 138 ? 6.012 -14.695 -8.773 1 98.88 138 ILE B CA 1
ATOM 3004 C C . ILE B 1 138 ? 4.828 -13.859 -9.242 1 98.88 138 ILE B C 1
ATOM 3006 O O . ILE B 1 138 ? 5.008 -12.82 -9.875 1 98.88 138 ILE B O 1
ATOM 3010 N N . LEU B 1 139 ? 3.66 -14.367 -9.055 1 98.94 139 LEU B N 1
ATOM 3011 C CA . LEU B 1 139 ? 2.438 -13.625 -9.352 1 98.94 139 LEU B CA 1
ATOM 3012 C C . LEU B 1 139 ? 1.724 -13.227 -8.062 1 98.94 139 LEU B C 1
ATOM 3014 O O . LEU B 1 139 ? 1.431 -14.078 -7.223 1 98.94 139 LEU B O 1
ATOM 3018 N N . ASN B 1 140 ? 1.502 -11.945 -7.879 1 98.94 140 ASN B N 1
ATOM 3019 C CA . ASN B 1 140 ? 0.774 -11.406 -6.738 1 98.94 140 ASN B CA 1
ATOM 3020 C C . ASN B 1 140 ? -0.664 -11.055 -7.109 1 98.94 140 ASN B C 1
ATOM 3022 O O . ASN B 1 140 ? -0.902 -10.312 -8.062 1 98.94 140 ASN B O 1
ATOM 3026 N N . ILE B 1 141 ? -1.585 -11.562 -6.375 1 98.75 141 ILE B N 1
ATOM 3027 C CA . ILE B 1 141 ? -2.98 -11.227 -6.633 1 98.75 141 ILE B CA 1
ATOM 3028 C C . ILE B 1 141 ? -3.338 -9.93 -5.914 1 98.75 141 ILE B C 1
ATOM 3030 O O . ILE B 1 141 ? -3.34 -9.875 -4.68 1 98.75 141 ILE B O 1
ATOM 3034 N N . SER B 1 142 ? -3.576 -8.93 -6.652 1 98.31 142 SER B N 1
ATOM 3035 C CA . SER B 1 142 ? -4.082 -7.652 -6.164 1 98.31 142 SER B CA 1
ATOM 3036 C C . SER B 1 142 ? -5.586 -7.535 -6.387 1 98.31 142 SER B C 1
ATOM 3038 O O . SER B 1 142 ? -6.344 -8.438 -6.035 1 98.31 142 SER B O 1
ATOM 3040 N N . SER B 1 143 ? -6.07 -6.395 -6.773 1 96.2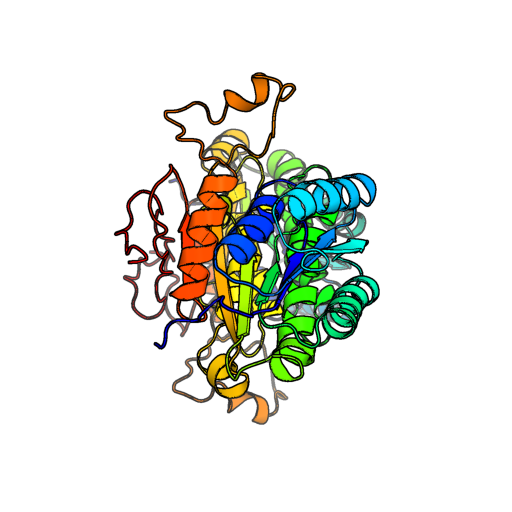5 143 SER B N 1
ATOM 3041 C CA . SER B 1 143 ? -7.477 -6.086 -7.027 1 96.25 143 SER B CA 1
ATOM 3042 C C . SER B 1 143 ? -7.625 -4.812 -7.852 1 96.25 143 SER B C 1
ATOM 3044 O O . SER B 1 143 ? -6.75 -3.941 -7.82 1 96.25 143 SER B O 1
ATOM 3046 N N . THR B 1 144 ? -8.727 -4.742 -8.57 1 95.12 144 THR B N 1
ATOM 3047 C CA . THR B 1 144 ? -9.039 -3.461 -9.188 1 95.12 144 THR B CA 1
ATOM 3048 C C . THR B 1 144 ? -9.195 -2.371 -8.133 1 95.12 144 THR B C 1
ATOM 3050 O O . THR B 1 144 ? -9.008 -1.188 -8.422 1 95.12 144 THR B O 1
ATOM 3053 N N . LEU B 1 145 ? -9.461 -2.756 -6.941 1 94.88 145 LEU B N 1
ATOM 3054 C CA . LEU B 1 145 ? -9.555 -1.814 -5.828 1 94.88 145 LEU B CA 1
ATOM 3055 C C . LEU B 1 145 ? -8.172 -1.343 -5.402 1 94.88 145 LEU B C 1
ATOM 3057 O O . LEU B 1 145 ? -8.047 -0.433 -4.578 1 94.88 145 LEU B O 1
ATOM 3061 N N . GLY B 1 146 ? -7.125 -1.917 -5.922 1 96.88 146 GLY B N 1
ATOM 3062 C CA . GLY B 1 146 ? -5.754 -1.479 -5.707 1 96.88 146 GLY B CA 1
ATOM 3063 C C . GLY B 1 146 ? -5.27 -0.498 -6.758 1 96.88 146 GLY B C 1
ATOM 3064 O O . GLY B 1 146 ? -4.07 -0.234 -6.863 1 96.88 146 GLY B O 1
ATOM 3065 N N . LEU B 1 147 ? -6.23 -0.001 -7.598 1 95.88 147 LEU B N 1
ATOM 3066 C CA . LEU B 1 147 ? -5.863 0.891 -8.695 1 95.88 147 LEU B CA 1
ATOM 3067 C C . LEU B 1 147 ? -6.531 2.252 -8.531 1 95.88 147 LEU B C 1
ATOM 3069 O O . LEU B 1 147 ? -6 3.268 -8.984 1 95.88 147 LEU B O 1
ATOM 3073 N N . GLN B 1 148 ? -7.711 2.365 -7.852 1 92.62 148 GLN B N 1
ATOM 3074 C CA . GLN B 1 148 ? -8.453 3.623 -7.812 1 92.62 148 GLN B CA 1
ATOM 3075 C C . GLN B 1 148 ? -8.906 3.949 -6.395 1 92.62 148 GLN B C 1
ATOM 3077 O O . GLN B 1 148 ? -9.32 5.074 -6.113 1 92.62 148 GLN B O 1
ATOM 3082 N N . GLY B 1 149 ? -8.859 3.105 -5.527 1 93.75 149 GLY B N 1
ATOM 3083 C CA . GLY B 1 149 ? -9.344 3.299 -4.172 1 93.75 149 GLY B CA 1
ATOM 3084 C C . GLY B 1 149 ? -10.75 2.777 -3.959 1 93.75 149 GLY B C 1
ATOM 3085 O O . GLY B 1 149 ? -11.477 2.514 -4.922 1 93.75 149 GLY B O 1
ATOM 3086 N N . SER B 1 150 ? -11.117 2.58 -2.713 1 95.31 150 SER B N 1
ATOM 3087 C CA . SER B 1 150 ? -12.453 2.141 -2.336 1 95.31 150 SER B CA 1
ATOM 3088 C C . SER B 1 150 ? -12.891 2.773 -1.018 1 95.31 150 SER B C 1
ATOM 3090 O O . SER B 1 150 ? -12.305 2.5 0.032 1 95.31 150 SER B O 1
ATOM 3092 N N . SER B 1 151 ? -13.992 3.543 -1.064 1 95.81 151 SER B N 1
ATOM 3093 C CA . SER B 1 151 ? -14.508 4.172 0.147 1 95.81 151 SER B CA 1
ATOM 3094 C C . SER B 1 151 ? -15.125 3.143 1.083 1 95.81 151 SER B C 1
ATOM 3096 O O . SER B 1 151 ? -15.195 3.355 2.295 1 95.81 151 SER B O 1
ATOM 3098 N N . ASP B 1 152 ? -15.531 1.979 0.55 1 95.06 152 ASP B N 1
ATOM 3099 C CA . ASP B 1 152 ? -16.203 0.949 1.339 1 95.06 152 ASP B CA 1
ATOM 3100 C C . ASP B 1 152 ? -15.188 0.088 2.09 1 95.06 152 ASP B C 1
ATOM 3102 O O . ASP B 1 152 ? -15.484 -0.448 3.158 1 95.06 152 ASP B O 1
ATOM 3106 N N . ASN B 1 153 ? -14.047 -0.067 1.496 1 97 153 ASN B N 1
ATOM 3107 C CA . ASN B 1 153 ? -12.992 -0.896 2.068 1 97 153 ASN B CA 1
ATOM 3108 C C . ASN B 1 153 ? -11.617 -0.239 1.926 1 97 153 ASN B C 1
ATOM 3110 O O . ASN B 1 153 ? -10.75 -0.75 1.214 1 97 153 ASN B O 1
ATOM 3114 N N . PRO B 1 154 ? -11.43 0.864 2.645 1 98.06 154 PRO B N 1
ATOM 3115 C CA . PRO B 1 154 ? -10.211 1.653 2.43 1 98.06 154 PRO B CA 1
ATOM 3116 C C . PRO B 1 154 ? -8.945 0.886 2.781 1 98.06 154 PRO B C 1
ATOM 3118 O O . PRO B 1 154 ? -7.934 1.003 2.08 1 98.06 154 PRO B O 1
ATOM 3121 N N . VAL B 1 155 ? -8.984 0.104 3.861 1 98.62 155 VAL B N 1
ATOM 3122 C CA . VAL B 1 155 ? -7.773 -0.589 4.289 1 98.62 155 VAL B CA 1
ATOM 3123 C C . VAL B 1 155 ? -7.492 -1.763 3.355 1 98.62 155 VAL B C 1
ATOM 3125 O O . VAL B 1 155 ? -6.348 -1.973 2.939 1 98.62 155 VAL B O 1
ATOM 3128 N N . TYR B 1 156 ? -8.516 -2.504 2.934 1 98 156 TYR B N 1
ATOM 3129 C CA . TYR B 1 156 ? -8.328 -3.533 1.919 1 98 156 TYR B CA 1
ATOM 3130 C C . TYR B 1 156 ? -7.715 -2.945 0.652 1 98 156 TYR B C 1
ATOM 3132 O O . TYR B 1 156 ? -6.711 -3.453 0.145 1 98 156 TYR B O 1
ATOM 3140 N N . SER B 1 157 ? -8.328 -1.845 0.182 1 98.19 157 SER B N 1
ATOM 3141 C CA . SER B 1 157 ? -7.867 -1.182 -1.034 1 98.19 157 SER B CA 1
ATOM 3142 C C . SER B 1 157 ? -6.398 -0.78 -0.924 1 98.19 157 SER B C 1
ATOM 3144 O O . SER B 1 157 ? -5.613 -1.019 -1.845 1 98.19 157 SER B O 1
ATOM 3146 N N . CYS B 1 158 ? -6.031 -0.237 0.199 1 98.38 158 CYS B N 1
ATOM 3147 C CA . CYS B 1 158 ? -4.656 0.233 0.334 1 98.38 158 CYS B CA 1
ATOM 3148 C C . CYS B 1 158 ? -3.676 -0.932 0.288 1 98.38 158 CYS B C 1
ATOM 3150 O O . CYS B 1 158 ? -2.561 -0.791 -0.219 1 98.38 158 CYS B O 1
ATOM 3152 N N . THR B 1 159 ? -4.047 -2.117 0.86 1 98.75 159 THR B N 1
ATOM 3153 C CA . THR B 1 159 ? -3.158 -3.271 0.796 1 98.75 159 THR B CA 1
ATOM 3154 C C . THR B 1 159 ? -2.936 -3.705 -0.649 1 98.75 159 THR B C 1
ATOM 3156 O O . THR B 1 159 ? -1.844 -4.148 -1.011 1 98.75 159 THR B O 1
ATOM 3159 N N . LYS B 1 160 ? -3.961 -3.586 -1.429 1 98.75 160 LYS B N 1
ATOM 3160 C CA . LYS B 1 160 ? -3.844 -4.008 -2.822 1 98.75 160 LYS B CA 1
ATOM 3161 C C . LYS B 1 160 ? -3.041 -2.998 -3.637 1 98.75 160 LYS B C 1
ATOM 3163 O O . LYS B 1 160 ? -2.328 -3.371 -4.57 1 98.75 160 LYS B O 1
ATOM 3168 N N . PHE B 1 161 ? -3.1 -1.698 -3.256 1 98.62 161 PHE B N 1
ATOM 3169 C CA . PHE B 1 161 ? -2.146 -0.727 -3.779 1 98.62 161 PHE B CA 1
ATOM 3170 C C . PHE B 1 161 ? -0.718 -1.125 -3.428 1 98.62 161 PHE B C 1
ATOM 3172 O O . PHE B 1 161 ? 0.172 -1.085 -4.281 1 98.62 161 PHE B O 1
ATOM 3179 N N . ALA B 1 162 ? -0.536 -1.522 -2.205 1 98.88 162 ALA B N 1
ATOM 3180 C CA . ALA B 1 162 ? 0.786 -1.911 -1.718 1 98.88 162 ALA B CA 1
ATOM 3181 C C . ALA B 1 162 ? 1.32 -3.117 -2.486 1 98.88 162 ALA B C 1
ATOM 3183 O O . ALA B 1 162 ? 2.502 -3.162 -2.836 1 98.88 162 ALA B O 1
ATOM 3184 N N . VAL B 1 163 ? 0.485 -4.055 -2.766 1 98.88 163 VAL B N 1
ATOM 3185 C CA . VAL B 1 163 ? 0.872 -5.254 -3.5 1 98.88 163 VAL B CA 1
ATOM 3186 C C . VAL B 1 163 ? 1.37 -4.867 -4.891 1 98.88 163 VAL B C 1
ATOM 3188 O O . VAL B 1 163 ? 2.375 -5.402 -5.367 1 98.88 163 VAL B O 1
ATOM 3191 N N . ASN B 1 164 ? 0.677 -3.965 -5.539 1 98.69 164 ASN B N 1
ATOM 3192 C CA . ASN B 1 164 ? 1.151 -3.477 -6.828 1 98.69 164 ASN B CA 1
ATOM 3193 C C . ASN B 1 164 ? 2.494 -2.762 -6.699 1 98.69 164 ASN B C 1
ATOM 3195 O O . ASN B 1 164 ? 3.363 -2.9 -7.562 1 98.69 164 ASN B O 1
ATOM 3199 N N . GLY B 1 165 ? 2.646 -1.995 -5.605 1 98.56 165 GLY B N 1
ATOM 3200 C CA . GLY B 1 165 ? 3.932 -1.363 -5.352 1 98.56 165 GLY B CA 1
ATOM 3201 C C . GLY B 1 165 ? 5.062 -2.359 -5.184 1 98.56 165 GLY B C 1
ATOM 3202 O O . GLY B 1 165 ? 6.164 -2.148 -5.691 1 98.56 165 GLY B O 1
ATOM 3203 N N . LEU B 1 166 ? 4.801 -3.463 -4.488 1 98.81 166 LEU B N 1
ATOM 3204 C CA . LEU B 1 166 ? 5.773 -4.539 -4.348 1 98.81 166 LEU B CA 1
ATOM 3205 C C . LEU B 1 166 ? 6.145 -5.117 -5.711 1 98.81 166 LEU B C 1
ATOM 3207 O O . LEU B 1 166 ? 7.32 -5.363 -5.988 1 98.81 166 LEU B O 1
ATOM 3211 N N . THR B 1 167 ? 5.129 -5.293 -6.512 1 98.75 167 THR B N 1
ATOM 3212 C CA . THR B 1 167 ? 5.312 -5.887 -7.832 1 98.75 167 THR B CA 1
ATOM 3213 C C . THR B 1 167 ? 6.219 -5.016 -8.695 1 98.75 167 THR B C 1
ATOM 3215 O O . THR B 1 167 ? 7.156 -5.52 -9.32 1 98.75 167 THR B O 1
ATOM 3218 N N . LEU B 1 168 ? 5.926 -3.758 -8.688 1 98.19 168 LEU B N 1
ATOM 3219 C CA . LEU B 1 168 ? 6.738 -2.824 -9.461 1 98.19 168 LEU B CA 1
ATOM 3220 C C . LEU B 1 168 ? 8.172 -2.789 -8.93 1 98.19 168 LEU B C 1
ATOM 3222 O O . LEU B 1 168 ? 9.125 -2.705 -9.711 1 98.19 168 LEU B O 1
ATOM 3226 N N . SER B 1 169 ? 8.32 -2.863 -7.641 1 98.31 169 SER B N 1
ATOM 3227 C CA . SER B 1 169 ? 9.625 -2.715 -7.004 1 98.31 169 SER B CA 1
ATOM 3228 C C . SER B 1 169 ? 10.477 -3.965 -7.188 1 98.31 169 SER B C 1
ATOM 3230 O O . SER B 1 169 ? 11.57 -3.898 -7.75 1 98.31 169 SER B O 1
ATOM 3232 N N . TRP B 1 170 ? 9.93 -5.082 -6.879 1 98.62 170 TRP B N 1
ATOM 3233 C CA . TRP B 1 170 ? 10.688 -6.328 -6.961 1 98.62 170 TRP B CA 1
ATOM 3234 C C . TRP B 1 170 ? 10.641 -6.898 -8.375 1 98.62 170 TRP B C 1
ATOM 3236 O O . TRP B 1 170 ? 11.398 -7.816 -8.703 1 98.62 170 TRP B O 1
ATOM 3246 N N . GLY B 1 171 ? 9.75 -6.344 -9.227 1 98.31 171 GLY B N 1
ATOM 3247 C CA . GLY B 1 171 ? 9.688 -6.742 -10.625 1 98.31 171 GLY B CA 1
ATOM 3248 C C . GLY B 1 171 ? 10.555 -5.891 -11.531 1 98.31 171 GLY B C 1
ATOM 3249 O O . GLY B 1 171 ? 10.383 -5.906 -12.75 1 98.31 171 GLY B O 1
ATOM 3250 N N . SER B 1 172 ? 11.453 -5.137 -10.945 1 97.31 172 SER B N 1
ATOM 3251 C CA . SER B 1 172 ? 12.32 -4.266 -11.734 1 97.31 172 SER B CA 1
ATOM 3252 C C . SER B 1 172 ? 13.188 -5.07 -12.695 1 97.31 172 SER B C 1
ATOM 3254 O O . SER B 1 172 ? 13.492 -6.234 -12.438 1 97.31 172 SER B O 1
ATOM 3256 N N . ALA B 1 173 ? 13.602 -4.383 -13.805 1 96.38 173 ALA B N 1
ATOM 3257 C CA . ALA B 1 173 ? 14.477 -5.02 -14.789 1 96.38 173 ALA B CA 1
ATOM 3258 C C . ALA B 1 173 ? 15.789 -5.465 -14.148 1 96.38 173 ALA B C 1
ATOM 3260 O O . ALA B 1 173 ? 16.328 -6.523 -14.492 1 96.38 173 ALA B O 1
ATOM 3261 N N . GLU B 1 174 ? 16.234 -4.664 -13.203 1 95.81 174 GLU B N 1
ATOM 3262 C CA . GLU B 1 174 ? 17.5 -4.965 -12.531 1 95.81 174 GLU B CA 1
ATOM 3263 C C . GLU B 1 174 ? 17.391 -6.254 -11.727 1 95.81 174 GLU B C 1
ATOM 3265 O O . GLU B 1 174 ? 18.266 -7.117 -11.812 1 95.81 174 GLU B O 1
ATOM 3270 N N . ILE B 1 175 ? 16.406 -6.426 -11.008 1 97 175 ILE B N 1
ATOM 3271 C CA . ILE B 1 175 ? 16.234 -7.621 -10.188 1 97 175 ILE B CA 1
ATOM 3272 C C . ILE B 1 175 ? 16.016 -8.836 -11.094 1 97 175 ILE B C 1
ATOM 3274 O O . ILE B 1 175 ? 16.562 -9.906 -10.836 1 97 175 ILE B O 1
ATOM 3278 N N . TYR B 1 176 ? 15.273 -8.633 -12.148 1 96.94 176 TYR B N 1
ATOM 3279 C CA . TYR B 1 176 ? 15.047 -9.727 -13.086 1 96.94 176 TYR B CA 1
ATOM 3280 C C . TYR B 1 176 ? 16.359 -10.203 -13.703 1 96.94 176 TYR B C 1
ATOM 3282 O O . TYR B 1 176 ? 16.594 -11.406 -13.82 1 96.94 176 TYR B O 1
ATOM 3290 N N . LYS B 1 177 ? 17.141 -9.227 -14.109 1 95.94 177 LYS B N 1
ATOM 3291 C CA . LYS B 1 177 ? 18.422 -9.57 -14.719 1 95.94 177 LYS B CA 1
ATOM 3292 C C . LYS B 1 177 ? 19.281 -10.406 -13.766 1 95.94 177 LYS B C 1
ATOM 3294 O O . LYS B 1 177 ? 19.969 -11.336 -14.195 1 95.94 177 LYS B O 1
ATOM 3299 N N . ARG B 1 178 ? 19.172 -10.109 -12.5 1 95.19 178 ARG B N 1
ATOM 3300 C CA . ARG B 1 178 ? 20 -10.758 -11.492 1 95.19 178 ARG B CA 1
ATOM 3301 C C . ARG B 1 178 ? 19.438 -12.117 -11.102 1 95.19 178 ARG B C 1
ATOM 3303 O O . ARG B 1 178 ? 20.172 -13.062 -10.859 1 95.19 178 ARG B O 1
ATOM 3310 N N . THR B 1 179 ? 18.094 -12.281 -11.133 1 96.06 179 THR B N 1
ATOM 3311 C CA . THR B 1 179 ? 17.5 -13.438 -10.484 1 96.06 179 THR B CA 1
ATOM 3312 C C . THR B 1 179 ? 16.859 -14.367 -11.516 1 96.06 179 THR B C 1
ATOM 3314 O O . THR B 1 179 ? 16.625 -15.539 -11.234 1 96.06 179 THR B O 1
ATOM 3317 N N . GLY B 1 180 ? 16.453 -13.789 -12.656 1 96.19 180 GLY B N 1
ATOM 3318 C CA . GLY B 1 180 ? 15.695 -14.547 -13.641 1 96.19 180 GLY B CA 1
ATOM 3319 C C . GLY B 1 180 ? 14.266 -14.805 -13.219 1 96.19 180 GLY B C 1
ATOM 3320 O O . GLY B 1 180 ? 13.586 -15.664 -13.789 1 96.19 180 GLY B O 1
ATOM 3321 N N . VAL B 1 181 ? 13.797 -14.125 -12.164 1 97.88 181 VAL B N 1
ATOM 3322 C CA . VAL B 1 181 ? 12.453 -14.328 -11.641 1 97.88 181 VAL B CA 1
ATOM 3323 C C . VAL B 1 181 ? 11.57 -13.133 -12.016 1 97.88 181 VAL B C 1
ATOM 3325 O O . VAL B 1 181 ? 11.875 -11.992 -11.664 1 97.88 181 VAL B O 1
ATOM 3328 N N . ARG B 1 182 ? 10.492 -13.367 -12.805 1 98.19 182 ARG B N 1
ATOM 3329 C CA . ARG B 1 182 ? 9.516 -12.32 -13.07 1 98.19 182 ARG B CA 1
ATOM 3330 C C . ARG B 1 182 ? 8.609 -12.094 -11.867 1 98.19 182 ARG B C 1
ATOM 3332 O O . ARG B 1 182 ? 8.219 -13.055 -11.195 1 98.19 182 ARG B O 1
ATOM 3339 N N . VAL B 1 183 ? 8.336 -10.891 -11.578 1 98.69 183 VAL B N 1
ATOM 3340 C CA . VAL B 1 183 ? 7.34 -10.516 -10.578 1 98.69 183 VAL B CA 1
ATOM 3341 C C . VAL B 1 183 ? 6.23 -9.703 -11.234 1 98.69 183 VAL B C 1
ATOM 3343 O O . VAL B 1 183 ? 6.492 -8.641 -11.82 1 98.69 183 VAL B O 1
ATOM 3346 N N . ILE B 1 184 ? 4.977 -10.234 -11.18 1 98.62 184 ILE B N 1
ATOM 3347 C CA . ILE B 1 184 ? 3.848 -9.578 -11.828 1 98.62 184 ILE B CA 1
ATOM 3348 C C . ILE B 1 184 ? 2.65 -9.555 -10.883 1 98.62 184 ILE B C 1
ATOM 3350 O O . ILE B 1 184 ? 2.639 -10.258 -9.867 1 98.62 184 ILE B O 1
ATOM 3354 N N . SER B 1 185 ? 1.716 -8.664 -11.18 1 98.75 185 SER B N 1
ATOM 3355 C CA . SER B 1 185 ? 0.479 -8.695 -10.406 1 98.75 185 SER B CA 1
ATOM 3356 C C . SER B 1 185 ? -0.742 -8.75 -11.32 1 98.75 185 SER B C 1
ATOM 3358 O O . SER B 1 185 ? -0.673 -8.344 -12.484 1 98.75 185 SER B O 1
ATOM 3360 N N . VAL B 1 186 ? -1.782 -9.352 -10.836 1 98.75 186 VAL B N 1
ATOM 3361 C CA . VAL B 1 186 ? -3.094 -9.352 -11.477 1 98.75 186 VAL B CA 1
ATOM 3362 C C . VAL B 1 186 ? -4.113 -8.664 -10.57 1 98.75 186 VAL B C 1
ATOM 3364 O O . VAL B 1 186 ? -4.094 -8.859 -9.352 1 98.75 186 VAL B O 1
ATOM 3367 N N . CYS B 1 187 ? -4.914 -7.875 -11.188 1 98.31 187 CYS B N 1
ATOM 3368 C CA . CYS B 1 187 ? -5.98 -7.145 -10.516 1 98.31 187 CYS B CA 1
ATOM 3369 C C . CYS B 1 187 ? -7.348 -7.621 -10.977 1 98.31 187 CYS B C 1
ATOM 3371 O O . CYS B 1 187 ? -7.934 -7.039 -11.898 1 98.31 187 CYS B O 1
ATOM 3373 N N . PRO B 1 188 ? -7.871 -8.625 -10.266 1 97.38 188 PRO B N 1
ATOM 3374 C CA . PRO B 1 188 ? -9.227 -9.055 -10.625 1 97.38 188 PRO B CA 1
ATOM 3375 C C . PRO B 1 188 ? -10.289 -8.031 -10.25 1 97.38 188 PRO B C 1
ATOM 3377 O O . PRO B 1 188 ? -10.18 -7.363 -9.219 1 97.38 188 PRO B O 1
ATOM 3380 N N . GLY B 1 189 ? -11.266 -7.891 -11.078 1 94.62 189 GLY B N 1
ATOM 3381 C CA . GLY B 1 189 ? -12.461 -7.141 -10.727 1 94.62 189 GLY B CA 1
ATOM 3382 C C . GLY B 1 189 ? -13.438 -7.941 -9.891 1 94.62 189 GLY B C 1
ATOM 3383 O O . GLY B 1 189 ? -13.062 -8.945 -9.273 1 94.62 189 GLY B O 1
ATOM 3384 N N . ALA B 1 190 ? -14.672 -7.469 -9.75 1 90 190 ALA B N 1
ATOM 3385 C CA . ALA B 1 190 ? -15.703 -8.172 -8.992 1 90 190 ALA B CA 1
ATOM 3386 C C . ALA B 1 190 ? -15.828 -9.617 -9.445 1 90 190 ALA B C 1
ATOM 3388 O O . ALA B 1 190 ? -16.047 -9.883 -10.633 1 90 190 ALA B O 1
ATOM 3389 N N . THR B 1 191 ? -15.539 -10.469 -8.516 1 91.19 191 THR B N 1
ATOM 3390 C CA . THR B 1 191 ? -15.445 -11.891 -8.82 1 91.19 191 THR B CA 1
ATOM 3391 C C . THR B 1 191 ? -16.359 -12.703 -7.906 1 91.19 191 THR B C 1
ATOM 3393 O O . THR B 1 191 ? -16.359 -12.508 -6.688 1 91.19 191 THR B O 1
ATOM 3396 N N . SER B 1 192 ? -17.219 -13.328 -8.391 1 81 192 SER B N 1
ATOM 3397 C CA . SER B 1 192 ? -18.031 -14.258 -7.602 1 81 192 SER B CA 1
ATOM 3398 C C . SER B 1 192 ? -17.219 -15.461 -7.141 1 81 192 SER B C 1
ATOM 3400 O O . SER B 1 192 ? -16.562 -16.109 -7.953 1 81 192 SER B O 1
ATOM 3402 N N . THR B 1 193 ? -16.766 -15.344 -5.883 1 62.91 193 THR B N 1
ATOM 3403 C CA . THR B 1 193 ? -15.984 -16.484 -5.398 1 62.91 193 THR B CA 1
ATOM 3404 C C . THR B 1 193 ? -16.906 -17.594 -4.895 1 62.91 193 THR B C 1
ATOM 3406 O O . THR B 1 193 ? -16.438 -18.578 -4.34 1 62.91 193 THR B O 1
ATOM 3409 N N . ASN B 1 194 ? -18.172 -17.031 -4.266 1 49.62 194 ASN B N 1
ATOM 3410 C CA . ASN B 1 194 ? -19.031 -18.078 -3.758 1 49.62 194 ASN B CA 1
ATOM 3411 C C . ASN B 1 194 ? -19.141 -19.234 -4.746 1 49.62 194 ASN B C 1
ATOM 3413 O O . ASN B 1 194 ? -19.5 -19.047 -5.906 1 49.62 194 ASN B O 1
ATOM 3417 N N . THR B 1 195 ? -18.531 -20.25 -4.539 1 40.66 195 THR B N 1
ATOM 3418 C CA . THR B 1 195 ? -18.922 -21.547 -5.07 1 40.66 195 THR B CA 1
ATOM 3419 C C . THR B 1 195 ? -20.422 -21.562 -5.398 1 40.66 195 THR B C 1
ATOM 3421 O O . THR B 1 195 ? -21.172 -20.688 -4.961 1 40.66 195 THR B O 1
ATOM 3424 N N . LEU B 1 196 ? -21.266 -22.781 -4.957 1 32.78 196 LEU B N 1
ATOM 3425 C CA . LEU B 1 196 ? -22.672 -23.172 -4.973 1 32.78 196 LEU B CA 1
ATOM 3426 C C . LEU B 1 196 ? -23.531 -22.062 -4.379 1 32.78 196 LEU B C 1
ATOM 3428 O O . LEU B 1 196 ? -24.484 -21.609 -5.016 1 32.78 196 LEU B O 1
ATOM 3432 N N . HIS B 1 197 ? -24.484 -22.406 -3.193 1 32.06 197 HIS B N 1
ATOM 3433 C CA . HIS B 1 197 ? -25.828 -22.156 -2.684 1 32.06 197 HIS B CA 1
ATOM 3434 C C . HIS B 1 197 ? -25.891 -20.844 -1.912 1 32.06 197 HIS B C 1
ATOM 3436 O O . HIS B 1 197 ? -26.953 -20.234 -1.812 1 32.06 197 HIS B O 1
ATOM 3442 N N . GLU B 1 198 ? -25.016 -20.469 -0.819 1 30.7 198 GLU B N 1
ATOM 3443 C CA . GLU B 1 198 ? -25.531 -19.656 0.283 1 30.7 198 GLU B CA 1
ATOM 3444 C C . GLU B 1 198 ? -25.125 -18.203 0.134 1 30.7 198 GLU B C 1
ATOM 3446 O O . GLU B 1 198 ? -25.078 -17.453 1.117 1 30.7 198 GLU B O 1
ATOM 3451 N N . VAL B 1 199 ? -24.703 -17.781 -0.81 1 32.25 199 VAL B N 1
ATOM 3452 C CA . VAL B 1 199 ? -24.297 -16.406 -0.572 1 32.25 199 VAL B CA 1
ATOM 3453 C C . VAL B 1 199 ? -25.531 -15.5 -0.558 1 32.25 199 VAL B C 1
ATOM 3455 O O . VAL B 1 199 ? -26.266 -15.43 -1.546 1 32.25 199 VAL B O 1
ATOM 3458 N N . PRO B 1 200 ? -25.922 -14.906 0.662 1 32.62 200 PRO B N 1
ATOM 3459 C CA . PRO B 1 200 ? -27.125 -14.062 0.666 1 32.62 200 PRO B CA 1
ATOM 3460 C C . PRO B 1 200 ? -27.031 -12.898 -0.315 1 32.62 200 PRO B C 1
ATOM 3462 O O . PRO B 1 200 ? -25.969 -12.289 -0.458 1 32.62 200 PRO B O 1
ATOM 3465 N N . LYS B 1 201 ? -28.078 -12.648 -1.15 1 32.41 201 LYS B N 1
ATOM 3466 C CA . LYS B 1 201 ? -28.5 -11.656 -2.131 1 32.41 201 LYS B CA 1
ATOM 3467 C C . LYS B 1 201 ? -28.078 -10.25 -1.711 1 32.41 201 LYS B C 1
ATOM 3469 O O . LYS B 1 201 ? -28.141 -9.312 -2.51 1 32.41 201 LYS B O 1
ATOM 3474 N N . GLN B 1 202 ? -27.984 -9.969 -0.474 1 30.98 202 GLN B N 1
ATOM 3475 C CA . GLN B 1 202 ? -27.969 -8.594 0.018 1 30.98 202 GLN B CA 1
ATOM 3476 C C . GLN B 1 202 ? -26.656 -7.898 -0.335 1 30.98 202 GLN B C 1
ATOM 3478 O O . GLN B 1 202 ? -26.609 -6.668 -0.416 1 30.98 202 GLN B O 1
ATOM 3483 N N . ILE B 1 203 ? -25.547 -8.57 -0.292 1 35.5 203 ILE B N 1
ATOM 3484 C CA . ILE B 1 203 ? -24.312 -7.832 -0.557 1 35.5 203 ILE B CA 1
ATOM 3485 C C . ILE B 1 203 ? -24.156 -7.605 -2.061 1 35.5 203 ILE B C 1
ATOM 3487 O O . ILE B 1 203 ? -23.328 -6.809 -2.492 1 35.5 203 ILE B O 1
ATOM 3491 N N . SER B 1 204 ? -25.031 -8.203 -2.906 1 35.34 204 SER B N 1
ATOM 3492 C CA . SER B 1 204 ? -25.094 -8.102 -4.359 1 35.34 204 SER B CA 1
ATOM 3493 C C . SER B 1 204 ? -25.562 -6.715 -4.797 1 35.34 204 SER B C 1
ATOM 3495 O O . SER B 1 204 ? -25.359 -6.324 -5.949 1 35.34 204 SER B O 1
ATOM 3497 N N . GLU B 1 205 ? -26.359 -6.062 -4.086 1 33.25 205 GLU B N 1
ATOM 3498 C CA . GLU B 1 205 ? -27.016 -4.848 -4.547 1 33.25 205 GLU B CA 1
ATOM 3499 C C . GLU B 1 205 ? -26.047 -3.676 -4.605 1 33.25 205 GLU B C 1
ATOM 3501 O O . GLU B 1 205 ? -26.234 -2.734 -5.379 1 33.25 205 GLU B O 1
ATOM 3506 N N . LEU B 1 206 ? -25.234 -3.475 -3.631 1 36.38 206 LEU B N 1
ATOM 3507 C CA . LEU B 1 206 ? -24.469 -2.24 -3.656 1 36.38 206 LEU B CA 1
ATOM 3508 C C . LEU B 1 206 ? -23.5 -2.23 -4.84 1 36.38 206 LEU B C 1
ATOM 3510 O O . LEU B 1 206 ? -22.984 -1.177 -5.211 1 36.38 206 LEU B O 1
ATOM 3514 N N . TYR B 1 207 ? -22.906 -3.377 -5.297 1 40.5 207 TYR B N 1
ATOM 3515 C CA . TYR B 1 207 ? -22.219 -3.455 -6.578 1 40.5 207 TYR B CA 1
ATOM 3516 C C . TYR B 1 207 ? -23.203 -3.742 -7.711 1 40.5 207 TYR B C 1
ATOM 3518 O O . TYR B 1 207 ? -22.797 -4.211 -8.781 1 40.5 207 TYR B O 1
ATOM 3526 N N . ALA B 1 208 ? -24.453 -3.727 -7.531 1 35.78 208 ALA B N 1
ATOM 3527 C CA . ALA B 1 208 ? -25.484 -3.943 -8.547 1 35.78 208 ALA B CA 1
ATOM 3528 C C . ALA B 1 208 ? -25.328 -2.951 -9.695 1 35.78 208 ALA B C 1
ATOM 3530 O O . ALA B 1 208 ? -26.188 -2.875 -10.57 1 35.78 208 ALA B O 1
ATOM 3531 N N . SER B 1 209 ? -24.875 -1.809 -9.656 1 40.19 209 SER B N 1
ATOM 3532 C CA . SER B 1 209 ? -25 -1.319 -11.023 1 40.19 209 SER B CA 1
ATOM 3533 C C . SER B 1 209 ? -24.656 -2.41 -12.031 1 40.19 209 SER B C 1
ATOM 3535 O O . SER B 1 209 ? -24.125 -3.461 -11.664 1 40.19 209 SER B O 1
ATOM 3537 N N . SER B 1 210 ? -24.516 -2.162 -13.539 1 44.06 210 SER B N 1
ATOM 3538 C CA . SER B 1 210 ? -24.359 -3.125 -14.625 1 44.06 210 SER B CA 1
ATOM 3539 C C . SER B 1 210 ? -23.234 -4.117 -14.336 1 44.06 210 SER B C 1
ATOM 3541 O O . SER B 1 210 ? -22.172 -4.039 -14.938 1 44.06 210 SER B O 1
ATOM 3543 N N . GLU B 1 211 ? -22.859 -4.48 -13.203 1 50.06 211 GLU B N 1
ATOM 3544 C CA . GLU B 1 211 ? -21.672 -5.051 -12.57 1 50.06 211 GLU B CA 1
ATOM 3545 C C . GLU B 1 211 ? -21.375 -6.445 -13.125 1 50.06 211 GLU B C 1
ATOM 3547 O O . GLU B 1 211 ? -22.094 -7.398 -12.836 1 50.06 211 GLU B O 1
ATOM 3552 N N . VAL B 1 212 ? -20.828 -6.398 -14.219 1 59.53 212 VAL B N 1
ATOM 3553 C CA . VAL B 1 212 ? -20.25 -7.594 -14.828 1 59.53 212 VAL B CA 1
ATOM 3554 C C . VAL B 1 212 ? -19.391 -8.328 -13.805 1 59.53 212 VAL B C 1
ATOM 3556 O O . VAL B 1 212 ? -18.406 -7.77 -13.297 1 59.53 212 VAL B O 1
ATOM 3559 N N . ILE B 1 213 ? -19.969 -9.352 -13.086 1 79.75 213 ILE B N 1
ATOM 3560 C CA . ILE B 1 213 ? -19.297 -10.312 -12.203 1 79.75 213 ILE B CA 1
ATOM 3561 C C . ILE B 1 213 ? -18.688 -11.438 -13.023 1 79.75 213 ILE B C 1
ATOM 3563 O O . ILE B 1 213 ? -19.25 -11.852 -14.039 1 79.75 213 ILE B O 1
ATOM 3567 N N . GLN B 1 214 ? -17.453 -11.688 -12.828 1 92.38 214 GLN B N 1
ATOM 3568 C CA . GLN B 1 214 ? -16.781 -12.852 -13.391 1 92.38 214 GLN B CA 1
ATOM 3569 C C . GLN B 1 214 ? -16.641 -13.953 -12.352 1 92.38 214 GLN B C 1
ATOM 3571 O O . GLN B 1 214 ? -16.828 -13.719 -11.156 1 92.38 214 GLN B O 1
ATOM 3576 N N . THR B 1 215 ? -16.438 -15.188 -12.898 1 93.75 215 THR B N 1
ATOM 3577 C CA . THR B 1 215 ? -16.234 -16.312 -11.984 1 93.75 215 THR B CA 1
ATOM 3578 C C . THR B 1 215 ? -14.766 -16.422 -11.594 1 93.75 215 THR B C 1
ATOM 3580 O O . THR B 1 215 ? -13.891 -15.898 -12.289 1 93.75 215 THR B O 1
ATOM 3583 N N . ALA B 1 216 ? -14.531 -17.094 -10.516 1 95.88 216 ALA B N 1
ATOM 3584 C CA . ALA B 1 216 ? -13.156 -17.359 -10.102 1 95.88 216 ALA B CA 1
ATOM 3585 C C . ALA B 1 216 ? -12.406 -18.156 -11.172 1 95.88 216 ALA B C 1
ATOM 3587 O O . ALA B 1 216 ? -11.211 -17.938 -11.375 1 95.88 216 ALA B O 1
ATOM 3588 N N . GLU B 1 217 ? -13.117 -19 -11.859 1 95.5 217 GLU B N 1
ATOM 3589 C CA . GLU B 1 217 ? -12.531 -19.797 -12.922 1 95.5 217 GLU B CA 1
ATOM 3590 C C . GLU B 1 217 ? -12.078 -18.922 -14.094 1 95.5 217 GLU B C 1
ATOM 3592 O O . GLU B 1 217 ? -11 -19.141 -14.648 1 95.5 217 GLU B O 1
ATOM 3597 N N . GLU B 1 218 ? -12.906 -17.984 -14.438 1 95.5 218 GLU B N 1
ATOM 3598 C CA . GLU B 1 218 ? -12.547 -17.062 -15.516 1 95.5 218 GLU B CA 1
ATOM 3599 C C . GLU B 1 218 ? -11.312 -16.25 -15.156 1 95.5 218 GLU B C 1
ATOM 3601 O O . GLU B 1 218 ? -10.438 -16.031 -16 1 95.5 218 GLU B O 1
ATOM 3606 N N . VAL B 1 219 ? -11.227 -15.828 -13.922 1 97.12 219 VAL B N 1
ATOM 3607 C CA . VAL B 1 219 ? -10.055 -15.094 -13.461 1 97.12 219 VAL B CA 1
ATOM 3608 C C . VAL B 1 219 ? -8.812 -15.977 -13.555 1 97.12 219 VAL B C 1
ATOM 3610 O O . VAL B 1 219 ? -7.766 -15.547 -14.039 1 97.12 219 VAL B O 1
ATOM 3613 N N . ALA B 1 220 ? -8.953 -17.234 -13.133 1 97.62 220 ALA B N 1
ATOM 3614 C CA . ALA B 1 220 ? -7.828 -18.172 -13.133 1 97.62 220 ALA B CA 1
ATOM 3615 C C . ALA B 1 220 ? -7.32 -18.406 -14.555 1 97.62 220 ALA B C 1
ATOM 3617 O O . ALA B 1 220 ? -6.113 -18.5 -14.781 1 97.62 220 ALA B O 1
ATOM 3618 N N . ASP B 1 221 ? -8.266 -18.5 -15.5 1 96.81 221 ASP B N 1
ATOM 3619 C CA . ASP B 1 221 ? -7.879 -18.656 -16.891 1 96.81 221 ASP B CA 1
ATOM 3620 C C . ASP B 1 221 ? -7.031 -17.484 -17.359 1 96.81 221 ASP B C 1
ATOM 3622 O O . ASP B 1 221 ? -6.027 -17.656 -18.062 1 96.81 221 ASP B O 1
ATOM 3626 N N . GLY B 1 222 ? -7.496 -16.297 -17.047 1 97.56 222 GLY B N 1
ATOM 3627 C CA . GLY B 1 222 ? -6.723 -15.102 -17.359 1 97.56 222 GLY B CA 1
ATOM 3628 C C . GLY B 1 222 ? -5.352 -15.094 -16.703 1 97.56 222 GLY B C 1
ATOM 3629 O O . GLY B 1 222 ? -4.367 -14.68 -17.328 1 97.56 222 GLY B O 1
ATOM 3630 N N . ILE B 1 223 ? -5.258 -15.586 -15.484 1 98.38 223 ILE B N 1
ATOM 3631 C CA . ILE B 1 223 ? -4.008 -15.602 -14.734 1 98.38 223 ILE B CA 1
ATOM 3632 C C . ILE B 1 223 ? -2.994 -16.5 -15.438 1 98.38 223 ILE B C 1
ATOM 3634 O O . ILE B 1 223 ? -1.824 -16.141 -15.57 1 98.38 223 ILE B O 1
ATOM 3638 N N . VAL B 1 224 ? -3.43 -17.688 -15.898 1 98.06 224 VAL B N 1
ATOM 3639 C CA . VAL B 1 224 ? -2.525 -18.594 -16.594 1 98.06 224 VAL B CA 1
ATOM 3640 C C . VAL B 1 224 ? -1.982 -17.922 -17.859 1 98.06 224 VAL B C 1
ATOM 3642 O O . VAL B 1 224 ? -0.794 -18.047 -18.172 1 98.06 224 VAL B O 1
ATOM 3645 N N . LYS B 1 225 ? -2.844 -17.188 -18.562 1 97.31 225 LYS B N 1
ATOM 3646 C CA . LYS B 1 225 ? -2.398 -16.469 -19.75 1 97.31 225 LYS B CA 1
ATOM 3647 C C . LYS B 1 225 ? -1.385 -15.383 -19.391 1 97.31 225 LYS B C 1
ATOM 3649 O O . LYS B 1 225 ? -0.379 -15.211 -20.078 1 97.31 225 LYS B O 1
ATOM 3654 N N . VAL B 1 226 ? -1.641 -14.695 -18.344 1 98.06 226 VAL B N 1
ATOM 3655 C CA . VAL B 1 226 ? -0.745 -13.633 -17.891 1 98.06 226 VAL B CA 1
ATOM 3656 C C . VAL B 1 226 ? 0.61 -14.219 -17.516 1 98.06 226 VAL B C 1
ATOM 3658 O O . VAL B 1 226 ? 1.656 -13.68 -17.875 1 98.06 226 VAL B O 1
ATOM 3661 N N . ILE B 1 227 ? 0.606 -15.32 -16.781 1 98 227 ILE B N 1
ATOM 3662 C CA . ILE B 1 227 ? 1.834 -15.992 -16.375 1 98 227 ILE B CA 1
ATOM 3663 C C . ILE B 1 227 ? 2.688 -16.297 -17.594 1 98 227 ILE B C 1
ATOM 3665 O O . ILE B 1 227 ? 3.904 -16.109 -17.578 1 98 227 ILE B O 1
ATOM 3669 N N . LYS B 1 228 ? 2.096 -16.703 -18.656 1 96.94 228 LYS B N 1
ATOM 3670 C CA . LYS B 1 228 ? 2.805 -17.156 -19.859 1 96.94 228 LYS B CA 1
ATOM 3671 C C . LYS B 1 228 ? 3.418 -15.969 -20.609 1 96.94 228 LYS B C 1
ATOM 3673 O O . LYS B 1 228 ? 4.473 -16.109 -21.234 1 96.94 228 LYS B O 1
ATOM 3678 N N . HIS B 1 229 ? 2.797 -14.742 -20.422 1 96.19 229 HIS B N 1
ATOM 3679 C CA . HIS B 1 229 ? 3.156 -13.727 -21.406 1 96.19 229 HIS B CA 1
ATOM 3680 C C . HIS B 1 229 ? 3.596 -12.43 -20.734 1 96.19 229 HIS B C 1
ATOM 3682 O O . HIS B 1 229 ? 4.246 -11.594 -21.375 1 96.19 229 HIS B O 1
ATOM 3688 N N . ALA B 1 230 ? 3.256 -12.219 -19.547 1 96.88 230 ALA B N 1
ATOM 3689 C CA . ALA B 1 230 ? 3.471 -10.914 -18.922 1 96.88 230 ALA B CA 1
ATOM 3690 C C . ALA B 1 230 ? 4.957 -10.656 -18.688 1 96.88 230 ALA B C 1
ATOM 3692 O O . ALA B 1 230 ? 5.703 -11.562 -18.312 1 96.88 230 ALA B O 1
ATOM 3693 N N . LYS B 1 231 ? 5.371 -9.43 -18.891 1 96.25 231 LYS B N 1
ATOM 3694 C CA . LYS B 1 231 ? 6.727 -9.008 -18.547 1 96.25 231 LYS B CA 1
ATOM 3695 C C . LYS B 1 231 ? 6.836 -8.688 -17.062 1 96.25 231 LYS B C 1
ATOM 3697 O O . LYS B 1 231 ? 5.852 -8.305 -16.422 1 96.25 231 LYS B O 1
ATOM 3702 N N . THR B 1 232 ? 8.078 -8.844 -16.531 1 97.69 232 THR B N 1
ATOM 3703 C CA . THR B 1 232 ? 8.297 -8.539 -15.125 1 97.69 232 THR B CA 1
ATOM 3704 C C . THR B 1 232 ? 7.898 -7.098 -14.82 1 97.69 232 THR B C 1
ATOM 3706 O O . THR B 1 232 ? 7.996 -6.223 -15.68 1 97.69 232 THR B O 1
ATOM 3709 N N . GLY B 1 233 ? 7.363 -6.844 -13.625 1 97.56 233 GLY B N 1
ATOM 3710 C CA . GLY B 1 233 ? 7.012 -5.512 -13.164 1 97.56 233 GLY B CA 1
ATOM 3711 C C . GLY B 1 233 ? 5.754 -4.969 -13.812 1 97.56 233 GLY B C 1
ATOM 3712 O O . GLY B 1 233 ? 5.57 -3.754 -13.906 1 97.56 233 GLY B O 1
ATOM 3713 N N . SER B 1 234 ? 4.898 -5.82 -14.297 1 97.25 234 SER B N 1
ATOM 3714 C CA . SER B 1 234 ? 3.682 -5.348 -14.945 1 97.25 234 SER B CA 1
ATOM 3715 C C . SER B 1 234 ? 2.449 -5.66 -14.109 1 97.25 234 SER B C 1
ATOM 3717 O O . SER B 1 234 ? 2.475 -6.566 -13.273 1 97.25 234 SER B O 1
ATOM 3719 N N . ILE B 1 235 ? 1.436 -4.879 -14.266 1 98 235 ILE B N 1
ATOM 3720 C CA . ILE B 1 235 ? 0.155 -4.992 -13.578 1 98 235 ILE B CA 1
ATOM 3721 C C . ILE B 1 235 ? -0.951 -5.285 -14.594 1 98 235 ILE B C 1
ATOM 3723 O O . ILE B 1 235 ? -1.092 -4.574 -15.586 1 98 235 ILE B O 1
ATOM 3727 N N . TRP B 1 236 ? -1.744 -6.301 -14.32 1 98.25 236 TRP B N 1
ATOM 3728 C CA . TRP B 1 236 ? -2.732 -6.734 -15.305 1 98.25 236 TRP B CA 1
ATOM 3729 C C . TRP B 1 236 ? -4.129 -6.762 -14.695 1 98.25 236 TRP B C 1
ATOM 3731 O O . TRP B 1 236 ? -4.316 -7.23 -13.57 1 98.25 236 TRP B O 1
ATOM 3741 N N . ILE B 1 237 ? -5.094 -6.297 -15.422 1 97.56 237 ILE B N 1
ATOM 3742 C CA . ILE B 1 237 ? -6.488 -6.285 -15 1 97.56 237 ILE B CA 1
ATOM 3743 C C . ILE B 1 237 ? -7.234 -7.457 -15.641 1 97.56 237 ILE B C 1
ATOM 3745 O O . ILE B 1 237 ? -7.062 -7.738 -16.828 1 97.56 237 ILE B O 1
ATOM 3749 N N . ILE B 1 238 ? -7.949 -8.227 -14.898 1 97 238 ILE B N 1
ATOM 3750 C CA . ILE B 1 238 ? -8.914 -9.219 -15.359 1 97 238 ILE B CA 1
ATOM 3751 C C . ILE B 1 238 ? -10.297 -8.891 -14.812 1 97 238 ILE B C 1
ATOM 3753 O O . ILE B 1 238 ? -10.555 -9.062 -13.617 1 97 238 ILE B O 1
ATOM 3757 N N . GLU B 1 239 ? -11.148 -8.414 -15.641 1 94.19 239 GLU B N 1
ATOM 3758 C CA . GLU B 1 239 ? -12.453 -7.957 -15.172 1 94.19 239 GLU B CA 1
ATOM 3759 C C . GLU B 1 239 ? -13.5 -8.062 -16.266 1 94.19 239 GLU B C 1
ATOM 3761 O O . GLU B 1 239 ? -13.188 -7.902 -17.453 1 94.19 239 GLU B O 1
ATOM 3766 N N . GLY B 1 240 ? -14.742 -8.398 -15.805 1 88.5 240 GLY B N 1
ATOM 3767 C CA . GLY B 1 240 ? -15.891 -8.32 -16.688 1 88.5 240 GLY B CA 1
ATOM 3768 C C . GLY B 1 240 ? -15.898 -9.406 -17.75 1 88.5 240 GLY B C 1
ATOM 3769 O O . GLY B 1 240 ? -16.531 -9.25 -18.797 1 88.5 240 GLY B O 1
ATOM 3770 N N . GLY B 1 241 ? -15.07 -10.453 -17.531 1 86.38 241 GLY B N 1
ATOM 3771 C CA . GLY B 1 241 ? -15.016 -11.547 -18.5 1 86.38 241 GLY B CA 1
ATOM 3772 C C . GLY B 1 241 ? -14.18 -11.219 -19.719 1 86.38 241 GLY B C 1
ATOM 3773 O O . GLY B 1 241 ? -14.141 -11.992 -20.672 1 86.38 241 GLY B O 1
ATOM 3774 N N . GLU B 1 242 ? -13.484 -10.125 -19.672 1 89.75 242 GLU B N 1
ATOM 3775 C CA . GLU B 1 242 ? -12.617 -9.727 -20.781 1 89.75 242 GLU B CA 1
ATOM 3776 C C . GLU B 1 242 ? -11.234 -10.352 -20.656 1 89.75 242 GLU B C 1
ATOM 3778 O O . GLU B 1 242 ? -10.875 -10.867 -19.594 1 89.75 242 GLU B O 1
ATOM 3783 N N . LEU B 1 243 ? -10.508 -10.305 -21.797 1 93.38 243 LEU B N 1
ATOM 3784 C CA . LEU B 1 243 ? -9.102 -10.703 -21.75 1 93.38 243 LEU B CA 1
ATOM 3785 C C . LEU B 1 243 ? -8.312 -9.805 -20.797 1 93.38 243 LEU B C 1
ATOM 3787 O O . LEU B 1 243 ? -8.609 -8.617 -20.672 1 93.38 243 LEU B O 1
ATOM 3791 N N . ALA B 1 244 ? -7.336 -10.398 -20.203 1 96.94 244 ALA B N 1
ATOM 3792 C CA . ALA B 1 244 ? -6.465 -9.617 -19.328 1 96.94 244 ALA B CA 1
ATOM 3793 C C . ALA B 1 244 ? -5.812 -8.461 -20.094 1 96.94 244 ALA B C 1
ATOM 3795 O O . ALA B 1 244 ? -5.398 -8.625 -21.234 1 96.94 244 ALA B O 1
ATOM 3796 N N . HIS B 1 245 ? -5.793 -7.32 -19.5 1 96.62 245 HIS B N 1
ATOM 3797 C CA . HIS B 1 245 ? -5.129 -6.168 -20.109 1 96.62 245 HIS B CA 1
ATOM 3798 C C . HIS B 1 245 ? -4.246 -5.449 -19.094 1 96.62 245 HIS B C 1
ATOM 3800 O O . HIS B 1 245 ? -4.531 -5.469 -17.891 1 96.62 245 HIS B O 1
ATOM 3806 N N . GLU B 1 246 ? -3.225 -4.852 -19.641 1 96.44 246 GLU B N 1
ATOM 3807 C CA . GLU B 1 246 ? -2.197 -4.27 -18.781 1 96.44 246 GLU B CA 1
ATOM 3808 C C . GLU B 1 246 ? -2.637 -2.916 -18.234 1 96.44 246 GLU B C 1
ATOM 3810 O O . GLU B 1 246 ? -3.213 -2.104 -18.953 1 96.44 246 GLU B O 1
ATOM 3815 N N . TYR B 1 247 ? -2.484 -2.686 -16.953 1 96.25 247 TYR B N 1
ATOM 3816 C CA . TYR B 1 247 ? -2.602 -1.364 -16.344 1 96.25 247 TYR B CA 1
ATOM 3817 C C . TYR B 1 247 ? -1.244 -0.677 -16.266 1 96.25 247 TYR B C 1
ATOM 3819 O O . TYR B 1 247 ? -0.352 -1.133 -15.555 1 96.25 247 TYR B O 1
ATOM 3827 N N . VAL B 1 248 ? -1.111 0.385 -16.922 1 92 248 VAL B N 1
ATOM 3828 C CA . VAL B 1 248 ? 0.177 1.067 -16.984 1 92 248 VAL B CA 1
ATOM 3829 C C . VAL B 1 248 ? 0.148 2.312 -16.094 1 92 248 VAL B C 1
ATOM 3831 O O . VAL B 1 248 ? -0.658 3.219 -16.328 1 92 248 VAL B O 1
ATOM 3834 N N . ILE B 1 249 ? 0.945 2.322 -15.102 1 91.25 249 ILE B N 1
ATOM 3835 C CA . ILE B 1 249 ? 1.074 3.496 -14.242 1 91.25 249 ILE B CA 1
ATOM 3836 C C . ILE B 1 249 ? 1.812 4.602 -14.992 1 91.25 249 ILE B C 1
ATOM 3838 O O . ILE B 1 249 ? 2.824 4.348 -15.648 1 91.25 249 ILE B O 1
ATOM 3842 N N . PRO B 1 250 ? 1.303 5.777 -14.836 1 90 250 PRO B N 1
ATOM 3843 C CA . PRO B 1 250 ? 1.976 6.875 -15.539 1 90 250 PRO B CA 1
ATOM 3844 C C . PRO B 1 250 ? 3.375 7.152 -14.992 1 90 250 PRO B C 1
ATOM 3846 O O . PRO B 1 250 ? 3.6 7.062 -13.781 1 90 250 PRO B O 1
ATOM 3849 N N . ASN B 1 251 ? 4.234 7.43 -15.875 1 90.56 251 ASN B N 1
ATOM 3850 C CA . ASN B 1 251 ? 5.559 7.895 -15.469 1 90.56 251 ASN B CA 1
ATOM 3851 C C . ASN B 1 251 ? 5.52 9.336 -14.977 1 90.56 251 ASN B C 1
ATOM 3853 O O . ASN B 1 251 ? 5.227 10.258 -15.742 1 90.56 251 ASN B O 1
ATOM 3857 N N . ARG B 1 252 ? 5.848 9.531 -13.695 1 87.94 252 ARG B N 1
ATOM 3858 C CA . ARG B 1 252 ? 5.699 10.844 -13.078 1 87.94 252 ARG B CA 1
ATOM 3859 C C . ARG B 1 252 ? 6.598 11.875 -13.758 1 87.94 252 ARG B C 1
ATOM 3861 O O . ARG B 1 252 ? 6.312 13.07 -13.727 1 87.94 252 ARG B O 1
ATOM 3868 N N . LEU B 1 253 ? 7.695 11.414 -14.383 1 87 253 LEU B N 1
ATOM 3869 C CA . LEU B 1 253 ? 8.656 12.328 -14.977 1 87 253 LEU B CA 1
ATOM 3870 C C . LEU B 1 253 ? 8.18 12.812 -16.344 1 87 253 LEU B C 1
ATOM 3872 O O . LEU B 1 253 ? 8.602 13.867 -16.812 1 87 253 LEU B O 1
ATOM 3876 N N . THR B 1 254 ? 7.227 12.047 -16.953 1 88.12 254 THR B N 1
ATOM 3877 C CA . THR B 1 254 ? 6.867 12.383 -18.328 1 88.12 254 THR B CA 1
ATOM 3878 C C . THR B 1 254 ? 5.387 12.742 -18.422 1 88.12 254 THR B C 1
ATOM 3880 O O . THR B 1 254 ? 4.934 13.258 -19.453 1 88.12 254 THR B O 1
ATOM 3883 N N . MET B 1 255 ? 4.711 12.523 -17.344 1 87.5 255 MET B N 1
ATOM 3884 C CA . MET B 1 255 ? 3.289 12.852 -17.375 1 87.5 255 MET B CA 1
ATOM 3885 C C . MET B 1 255 ? 3.084 14.367 -17.438 1 87.5 255 MET B C 1
ATOM 3887 O O . MET B 1 255 ? 3.955 15.133 -17.031 1 87.5 255 MET B O 1
ATOM 3891 N N . LYS B 1 256 ? 1.896 14.742 -18.031 1 87.94 256 LYS B N 1
ATOM 3892 C CA . LYS B 1 256 ? 1.528 16.156 -18.031 1 87.94 256 LYS B CA 1
ATOM 3893 C C . LYS B 1 256 ? 1.358 16.672 -16.609 1 87.94 256 LYS B C 1
ATOM 3895 O O . LYS B 1 256 ? 0.655 16.062 -15.797 1 87.94 256 LYS B O 1
ATOM 3900 N N . LYS B 1 257 ? 2.008 17.828 -16.266 1 91 257 LYS B N 1
ATOM 3901 C CA . LYS B 1 257 ? 1.975 18.375 -14.914 1 91 257 LYS B CA 1
ATOM 3902 C C . LYS B 1 257 ? 0.858 19.406 -14.758 1 91 257 LYS B C 1
ATOM 3904 O O . LYS B 1 257 ? 0.718 20.312 -15.594 1 91 257 LYS B O 1
ATOM 3909 N N . VAL B 1 258 ? 0.021 19.203 -13.844 1 89.5 258 VAL B N 1
ATOM 3910 C CA . VAL B 1 258 ? -0.982 20.172 -13.422 1 89.5 258 VAL B CA 1
ATOM 3911 C C . VAL B 1 258 ? -0.568 20.797 -12.086 1 89.5 258 VAL B C 1
ATOM 3913 O O . VAL B 1 258 ? -0.657 20.141 -11.039 1 89.5 258 VAL B O 1
ATOM 3916 N N . TYR B 1 259 ? -0.169 22.031 -12.117 1 90.38 259 TYR B N 1
ATOM 3917 C CA . TYR B 1 259 ? 0.448 22.688 -10.969 1 90.38 259 TYR B CA 1
ATOM 3918 C C . TYR B 1 259 ? -0.609 23.297 -10.055 1 90.38 259 TYR B C 1
ATOM 3920 O O . TYR B 1 259 ? -1.685 23.688 -10.516 1 90.38 259 TYR B O 1
ATOM 3928 N N . ILE B 1 260 ? -0.244 23.281 -8.758 1 84.69 260 ILE B N 1
ATOM 3929 C CA . ILE B 1 260 ? -1.079 23.969 -7.781 1 84.69 260 ILE B CA 1
ATOM 3930 C C . ILE B 1 260 ? -0.83 25.484 -7.855 1 84.69 260 ILE B C 1
ATOM 3932 O O . ILE B 1 260 ? 0.313 25.922 -7.754 1 84.69 260 ILE B O 1
ATOM 3936 N N . LYS B 1 261 ? -1.742 26.328 -8.398 1 69.75 261 LYS B N 1
ATOM 3937 C CA . LYS B 1 261 ? -1.546 27.766 -8.57 1 69.75 261 LYS B CA 1
ATOM 3938 C C . LYS B 1 261 ? -1.924 28.531 -7.305 1 69.75 261 LYS B C 1
ATOM 3940 O O . LYS B 1 261 ? -2.811 28.109 -6.559 1 69.75 261 LYS B O 1
#